Protein AF-A0A6C0LCL4-F1 (afdb_monomer_lite)

Radius of gyration: 23.25 Å; chains: 1; bounding box: 52×47×69 Å

Foldseek 3Di:
DPQPPPPPDCVLVPPDDQFQFDDFKKFFDFKWKQAQPDPDDDDDPPSNDDTDGDIDDTDRDGDPPDDVVVSVLVLLLVLVSLVVLCVVCVVQAAAQDDPPDQEGEFEAPHEYEAADPDEAERANHEYEYDEEHATHYEYPHQQYEYEDAQYHYHAVHYDLARYEDADQAEYHAHWHDDVVQEAGHEYHHAHEPDDHFREYEYACGEYAEEYETNMYMYGRYMYGYGYHHDPDHPPPLPWWWWFPWWFQFPVGTDTQVPDDFQGKGWFQFADPPVWFTGGDPDIDIFGWHDKFKAKDQDQDLQAFWKWQQQQNQHPRPLVHITTIGQQWWFQDPRGTDGLVVSDPCPRIHGDRPDNITMTMATDTPGFTWTAISNTTTTHDDDSNVSRVNRVD

Organism: NCBI:txid1070528

pLDDT: mean 72.42, std 21.62, range [21.61, 97.25]

Sequence (392 aa):
MTTISFLTNPSYNVLNTYTLLGGGAITSIGTTTISSSSVANYGFGTVSGSITGTFSGGTALSYPNATATSAMSQMQTLVYAIVNAFNVAGAGAQPFPTPSSSAVTLNPGIVYYWNATSTLSLNGVTITFNGAGQYITYIASLNGNISFTNCNFIYTGVDPSTIFWSVPNGITLNGTTGPNSTIPGIFLAYGQQGGDSPTITTTNAIINGNLYAGTFSFSGATNQGTITSTNTTLNSTVACFLKGTKILTERGYFFIEDLQIEDKVIIHGLILDNSEVVLYEKIQTSPIKWIGKFNSYRHDASDLPVCFKVGSLGEFIPENELFVSPGHRMILDGKIVAARNLVNGETIVQEDTHETIEYYHFELDCHGIIMTEGVLSETFLELGDSKLAFQK

InterPro domains:
  IPR028992 Hedgehog/Intein (Hint) domain [PF13403] (240-382)
  IPR036844 Hint domain superfamily [SSF51294] (240-378)

Structure (mmCIF, N/CA/C/O backbone):
data_AF-A0A6C0LCL4-F1
#
_entry.id   AF-A0A6C0LCL4-F1
#
loop_
_atom_site.group_PDB
_atom_site.id
_atom_site.type_symbol
_atom_site.label_atom_id
_atom_site.label_alt_id
_atom_site.label_comp_id
_atom_site.label_asym_id
_atom_site.label_entity_id
_atom_site.label_seq_id
_atom_site.pdbx_PDB_ins_code
_atom_site.Cartn_x
_atom_site.Cartn_y
_atom_site.Cartn_z
_atom_site.occupancy
_atom_site.B_iso_or_equiv
_atom_site.auth_seq_id
_atom_site.auth_comp_id
_atom_site.auth_asym_id
_atom_site.auth_atom_id
_atom_site.pdbx_PDB_model_num
ATOM 1 N N . MET A 1 1 ? 21.855 22.001 -8.490 1.00 25.91 1 MET A N 1
ATOM 2 C CA . MET A 1 1 ? 21.799 20.558 -8.798 1.00 25.91 1 MET A CA 1
ATOM 3 C C . MET A 1 1 ? 21.743 19.830 -7.473 1.00 25.91 1 MET A C 1
ATOM 5 O O . MET A 1 1 ? 22.777 19.521 -6.900 1.00 25.91 1 MET A O 1
ATOM 9 N N . THR A 1 2 ? 20.544 19.704 -6.918 1.00 22.19 2 THR A N 1
ATOM 10 C CA . THR A 1 2 ? 20.317 19.028 -5.642 1.00 22.19 2 THR A CA 1
ATOM 11 C C . THR A 1 2 ? 20.285 17.542 -5.950 1.00 22.19 2 THR A C 1
ATOM 13 O O . THR A 1 2 ? 19.408 17.082 -6.675 1.00 22.19 2 THR A O 1
ATOM 16 N N . THR A 1 3 ? 21.305 16.816 -5.508 1.00 21.61 3 THR A N 1
ATOM 17 C CA . THR A 1 3 ? 21.398 15.367 -5.656 1.00 21.61 3 THR A CA 1
ATOM 18 C C . THR A 1 3 ? 20.242 14.753 -4.883 1.00 21.61 3 THR A C 1
ATOM 20 O O . THR A 1 3 ? 20.212 14.772 -3.657 1.00 21.61 3 THR A O 1
ATOM 23 N N . ILE A 1 4 ? 19.256 14.272 -5.622 1.00 28.61 4 ILE A N 1
ATOM 24 C CA . ILE A 1 4 ? 18.128 13.537 -5.090 1.00 28.61 4 ILE A CA 1
ATOM 25 C C . ILE A 1 4 ? 18.656 12.173 -4.614 1.00 28.61 4 ILE A C 1
ATOM 27 O O . ILE A 1 4 ? 18.900 11.266 -5.407 1.00 28.61 4 ILE A O 1
ATOM 31 N N . SER A 1 5 ? 18.915 12.048 -3.315 1.00 25.41 5 SER A N 1
ATOM 32 C CA . SER A 1 5 ? 19.325 10.803 -2.663 1.00 25.41 5 SER A CA 1
ATOM 33 C C . SER A 1 5 ? 18.082 10.013 -2.238 1.00 25.41 5 SER A C 1
ATOM 35 O O . SER A 1 5 ? 17.703 10.039 -1.068 1.00 25.41 5 SER A O 1
ATOM 37 N N . PHE A 1 6 ? 17.408 9.357 -3.187 1.00 33.59 6 PHE A N 1
ATOM 38 C CA . PHE A 1 6 ? 16.278 8.465 -2.901 1.00 33.59 6 PHE A CA 1
ATOM 39 C C . PHE A 1 6 ? 16.765 7.019 -2.671 1.00 33.59 6 PHE A C 1
ATOM 41 O O . PHE A 1 6 ? 17.782 6.601 -3.214 1.00 33.59 6 PHE A O 1
ATOM 48 N N . LEU A 1 7 ? 16.073 6.280 -1.794 1.00 34.75 7 LEU A N 1
ATOM 49 C CA . LEU A 1 7 ? 16.246 4.858 -1.416 1.00 34.75 7 LEU A CA 1
ATOM 50 C C . LEU A 1 7 ? 17.686 4.384 -1.098 1.00 34.75 7 LEU A C 1
ATOM 52 O O . LEU A 1 7 ? 18.174 3.417 -1.674 1.00 34.75 7 LEU A O 1
ATOM 56 N N . THR A 1 8 ? 18.363 4.996 -0.123 1.00 32.31 8 THR A N 1
ATOM 57 C CA . THR A 1 8 ? 19.610 4.434 0.450 1.00 32.31 8 THR A CA 1
ATOM 58 C C . THR A 1 8 ? 19.367 3.278 1.422 1.00 32.31 8 THR A C 1
ATOM 60 O O . THR A 1 8 ? 20.323 2.742 1.980 1.00 32.31 8 THR A O 1
ATOM 63 N N . ASN A 1 9 ? 18.109 2.880 1.646 1.00 32.06 9 ASN A N 1
ATOM 64 C CA . ASN A 1 9 ? 17.807 1.795 2.563 1.00 32.06 9 ASN A CA 1
ATOM 65 C C . ASN A 1 9 ? 17.900 0.431 1.845 1.00 32.06 9 ASN A C 1
ATOM 67 O O . ASN A 1 9 ? 17.049 0.143 0.997 1.00 32.06 9 ASN A O 1
ATOM 71 N N . PRO A 1 10 ? 18.867 -0.444 2.191 1.00 32.81 10 PRO A N 1
ATOM 72 C CA . PRO A 1 10 ? 18.921 -1.808 1.666 1.00 32.81 10 PRO A CA 1
ATOM 73 C C . PRO A 1 10 ? 17.653 -2.631 1.964 1.00 32.81 10 PRO A C 1
ATOM 75 O O . PRO A 1 10 ? 17.447 -3.656 1.318 1.00 32.81 10 PRO A O 1
ATOM 78 N N . SER A 1 11 ? 16.757 -2.171 2.852 1.00 33.00 11 SER A N 1
ATOM 79 C CA . SER A 1 11 ? 15.421 -2.752 3.070 1.00 33.00 11 SER A CA 1
ATOM 80 C C . SER A 1 11 ? 14.527 -2.802 1.826 1.00 33.00 11 SER A C 1
ATOM 82 O O . SER A 1 11 ? 13.602 -3.603 1.800 1.00 33.00 11 SER A O 1
ATOM 84 N N . TYR A 1 12 ? 14.765 -1.980 0.797 1.00 34.56 12 TYR A N 1
ATOM 85 C CA . TYR A 1 12 ? 13.970 -2.040 -0.440 1.00 34.56 12 TYR A CA 1
ATOM 86 C C . TYR A 1 12 ? 14.491 -3.089 -1.435 1.00 34.56 12 TYR A C 1
ATOM 88 O O . TYR A 1 12 ? 13.716 -3.615 -2.230 1.00 34.56 12 TYR A O 1
ATOM 96 N N . ASN A 1 13 ? 15.778 -3.452 -1.338 1.00 32.97 13 ASN A N 1
ATOM 97 C CA . ASN A 1 13 ? 16.387 -4.543 -2.114 1.00 32.97 13 ASN A CA 1
ATOM 98 C C . ASN A 1 13 ? 16.088 -5.921 -1.515 1.00 32.97 13 ASN A C 1
ATOM 100 O O . ASN A 1 13 ? 16.358 -6.949 -2.133 1.00 32.97 13 ASN A O 1
ATOM 104 N N . VAL A 1 14 ? 15.500 -5.941 -0.321 1.00 34.09 14 VAL A N 1
ATOM 105 C CA . VAL A 1 14 ? 14.941 -7.136 0.283 1.00 34.09 14 VAL A CA 1
ATOM 106 C C . VAL A 1 14 ? 13.581 -6.775 0.863 1.00 34.09 14 VAL A C 1
ATOM 108 O O . VAL A 1 14 ? 13.428 -6.567 2.065 1.00 34.09 14 VAL A O 1
ATOM 111 N N . LEU A 1 15 ? 12.568 -6.758 -0.009 1.00 36.72 15 LEU A N 1
ATOM 112 C CA . LEU A 1 15 ? 11.200 -7.108 0.384 1.00 36.72 15 LEU A CA 1
ATOM 113 C C . LEU A 1 15 ? 11.239 -8.572 0.849 1.00 36.72 15 LEU A C 1
ATOM 115 O O . LEU A 1 15 ? 10.884 -9.505 0.132 1.00 36.72 15 LEU A O 1
ATOM 119 N N . ASN A 1 16 ? 11.842 -8.774 2.020 1.00 28.59 16 ASN A N 1
ATOM 120 C CA . ASN A 1 16 ? 11.933 -10.052 2.680 1.00 28.59 16 ASN A CA 1
ATOM 121 C C . ASN A 1 16 ? 10.516 -10.435 3.071 1.00 28.59 16 ASN A C 1
ATOM 123 O O . ASN A 1 16 ? 9.825 -9.670 3.742 1.00 28.59 16 ASN A O 1
ATOM 127 N N . THR A 1 17 ? 10.164 -11.659 2.688 1.00 31.09 17 THR A N 1
ATOM 128 C CA . THR A 1 17 ? 8.898 -12.368 2.898 1.00 31.09 17 THR A CA 1
ATOM 129 C C . THR A 1 17 ? 7.747 -11.930 1.987 1.00 31.09 17 THR A C 1
ATOM 131 O O . THR A 1 17 ? 7.707 -10.808 1.514 1.00 31.09 17 THR A O 1
ATOM 134 N N . TYR A 1 18 ? 6.826 -12.860 1.711 1.00 32.47 18 TYR A N 1
ATOM 135 C CA . TYR A 1 18 ? 5.584 -12.699 0.929 1.00 32.47 18 TYR A CA 1
ATOM 136 C C . TYR A 1 18 ? 5.681 -12.930 -0.582 1.00 32.47 18 TYR A C 1
ATOM 138 O O . TYR A 1 18 ? 5.140 -12.188 -1.396 1.00 32.47 18 TYR A O 1
ATOM 146 N N . THR A 1 19 ? 6.318 -14.035 -0.959 1.00 30.42 19 THR A N 1
ATOM 147 C CA . THR A 1 19 ? 6.210 -14.591 -2.306 1.00 30.42 19 THR A CA 1
ATOM 148 C C . THR A 1 19 ? 4.997 -15.507 -2.401 1.00 30.42 19 THR A C 1
ATOM 150 O O . THR A 1 19 ? 4.945 -16.527 -1.725 1.00 30.42 19 THR A O 1
ATOM 153 N N . LEU A 1 20 ? 4.040 -15.180 -3.272 1.00 34.12 20 LEU A N 1
ATOM 154 C CA . LEU A 1 20 ? 2.992 -16.127 -3.670 1.00 34.12 20 LEU A CA 1
ATOM 155 C C . LEU A 1 20 ? 3.580 -17.296 -4.470 1.00 34.12 20 LEU A C 1
ATOM 157 O O . LEU A 1 20 ? 3.074 -18.412 -4.398 1.00 34.12 20 LEU A O 1
ATOM 161 N N . LEU A 1 21 ? 4.689 -17.044 -5.169 1.00 38.28 21 LEU A N 1
ATOM 162 C CA . LEU A 1 21 ? 5.508 -18.016 -5.884 1.00 38.28 21 LEU A CA 1
ATOM 163 C C . LEU A 1 21 ? 6.975 -17.554 -5.810 1.00 38.28 21 LEU A C 1
ATOM 165 O O . LEU A 1 21 ? 7.352 -16.628 -6.521 1.00 38.28 21 LEU A O 1
ATOM 169 N N . GLY A 1 22 ? 7.792 -18.130 -4.923 1.00 26.14 22 GLY A N 1
ATOM 170 C CA . GLY A 1 22 ? 9.159 -17.665 -4.657 1.00 26.14 22 GLY A CA 1
ATOM 171 C C . GLY A 1 22 ? 10.170 -18.770 -4.483 1.00 26.14 22 GLY A C 1
ATOM 172 O O . GLY A 1 22 ? 9.979 -19.617 -3.617 1.00 26.14 22 GLY A O 1
ATOM 173 N N . GLY A 1 23 ? 11.246 -18.731 -5.277 1.00 32.09 23 GLY A N 1
ATOM 174 C CA . GLY A 1 23 ? 12.387 -19.655 -5.181 1.00 32.09 23 GLY A CA 1
ATOM 175 C C . GLY A 1 23 ? 12.853 -20.286 -6.502 1.00 32.09 23 GLY A C 1
ATOM 176 O O . GLY A 1 23 ? 13.779 -21.091 -6.490 1.00 32.09 23 GLY A O 1
ATOM 177 N N . GLY A 1 24 ? 12.253 -19.932 -7.644 1.00 41.00 24 GLY A N 1
ATOM 178 C CA . GLY A 1 24 ? 12.643 -20.407 -8.977 1.00 41.00 24 GLY A CA 1
ATOM 179 C C . GLY A 1 24 ? 11.858 -19.693 -10.084 1.00 41.00 24 GLY A C 1
ATOM 180 O O . GLY A 1 24 ? 10.826 -19.092 -9.799 1.00 41.00 24 GLY A O 1
ATOM 181 N N . ALA A 1 25 ? 12.339 -19.742 -11.332 1.00 36.88 25 ALA A N 1
ATOM 182 C CA . ALA A 1 25 ? 11.670 -19.103 -12.470 1.00 36.88 25 ALA A CA 1
ATOM 183 C C . ALA A 1 25 ? 10.265 -19.689 -12.700 1.00 36.88 25 ALA A C 1
ATOM 185 O O . ALA A 1 25 ? 10.097 -20.911 -12.738 1.00 36.88 25 ALA A O 1
ATOM 186 N N . ILE A 1 26 ? 9.270 -18.821 -12.891 1.00 44.81 26 ILE A N 1
ATOM 187 C CA . ILE A 1 26 ? 7.896 -19.211 -13.228 1.00 44.81 26 ILE A CA 1
ATOM 188 C C . ILE A 1 26 ? 7.797 -19.285 -14.747 1.00 44.81 26 ILE A C 1
ATOM 190 O O . ILE A 1 26 ? 7.987 -18.273 -15.423 1.00 44.81 26 ILE A O 1
ATOM 194 N N . THR A 1 27 ? 7.487 -20.466 -15.286 1.00 47.78 27 THR A N 1
ATOM 195 C CA . THR A 1 27 ? 7.271 -20.673 -16.727 1.00 47.78 27 THR A CA 1
ATOM 196 C C . THR A 1 27 ? 5.823 -21.080 -16.977 1.00 47.78 27 THR A C 1
ATOM 198 O O . THR A 1 27 ? 5.375 -22.117 -16.486 1.00 47.78 27 THR A O 1
ATOM 201 N N . SER A 1 28 ? 5.082 -20.280 -17.748 1.00 41.16 28 SER A N 1
ATOM 202 C CA . SER A 1 28 ? 3.712 -20.614 -18.163 1.00 41.16 28 SER A CA 1
ATOM 203 C C . SER A 1 28 ? 3.714 -21.316 -19.518 1.00 41.16 28 SER A C 1
ATOM 205 O O . SER A 1 28 ? 4.133 -20.727 -20.518 1.00 41.16 28 SER A O 1
ATOM 207 N N . ILE A 1 29 ? 3.191 -22.545 -19.576 1.00 47.62 29 ILE A N 1
ATOM 208 C CA . ILE A 1 29 ? 2.949 -23.260 -20.837 1.00 47.62 29 ILE A CA 1
ATOM 209 C C . ILE A 1 29 ? 1.467 -23.077 -21.186 1.00 47.62 29 ILE A C 1
ATOM 211 O O . ILE A 1 29 ? 0.596 -23.746 -20.630 1.00 47.62 29 ILE A O 1
ATOM 215 N N . GLY A 1 30 ? 1.182 -22.131 -22.086 1.00 44.06 30 GLY A N 1
ATOM 216 C CA . GLY A 1 30 ? -0.180 -21.690 -22.411 1.00 44.06 30 GLY A CA 1
ATOM 217 C C . GLY A 1 30 ? -0.611 -20.448 -21.625 1.00 44.06 30 GLY A C 1
ATOM 218 O O . GLY A 1 30 ? 0.241 -19.690 -21.146 1.00 44.06 30 GLY A O 1
ATOM 219 N N . THR A 1 31 ? -1.927 -20.226 -21.537 1.00 47.19 31 THR A N 1
ATOM 220 C CA . THR A 1 31 ? -2.519 -19.108 -20.790 1.00 47.19 31 THR A CA 1
ATOM 221 C C . THR A 1 31 ? -2.715 -19.484 -19.334 1.00 47.19 31 THR A C 1
ATOM 223 O O . THR A 1 31 ? -3.282 -20.529 -19.016 1.00 47.19 31 THR A O 1
ATOM 226 N N . THR A 1 32 ? -2.265 -18.587 -18.474 1.00 45.69 32 THR A N 1
ATOM 227 C CA . THR A 1 32 ? -2.288 -18.740 -17.037 1.00 45.69 32 THR A CA 1
ATOM 228 C C . THR A 1 32 ? -2.817 -17.465 -16.402 1.00 45.69 32 THR A C 1
ATOM 230 O O . THR A 1 32 ? -2.253 -16.388 -16.606 1.00 45.69 32 THR A O 1
ATOM 233 N N . THR A 1 33 ? -3.878 -17.579 -15.612 1.00 48.53 33 THR A N 1
ATOM 234 C CA . THR A 1 33 ? -4.462 -16.456 -14.879 1.00 48.53 33 THR A CA 1
ATOM 235 C C . THR A 1 33 ? -4.258 -16.658 -13.389 1.00 48.53 33 THR A C 1
ATOM 237 O O . THR A 1 33 ? -4.549 -17.723 -12.843 1.00 48.53 33 THR A O 1
ATOM 240 N N . ILE A 1 34 ? -3.752 -15.613 -12.738 1.00 51.75 34 ILE A N 1
ATOM 241 C CA . ILE A 1 34 ? -3.651 -15.526 -11.284 1.00 51.75 34 ILE A CA 1
ATOM 242 C C . ILE A 1 34 ? -4.518 -14.347 -10.865 1.00 51.75 34 ILE A C 1
ATOM 244 O O . ILE A 1 34 ? -4.237 -13.204 -11.225 1.00 51.75 34 ILE A O 1
ATOM 248 N N . SER A 1 35 ? -5.575 -14.631 -10.115 1.00 47.97 35 SER A N 1
ATOM 249 C CA . SER A 1 35 ? -6.491 -13.618 -9.590 1.00 47.97 35 SER A CA 1
ATOM 250 C C . SER A 1 35 ? -6.710 -13.842 -8.101 1.00 47.97 35 SER A C 1
ATOM 252 O O . SER A 1 35 ? -6.982 -14.974 -7.696 1.00 47.97 35 SER A O 1
ATOM 254 N N . SER A 1 36 ? -6.669 -12.785 -7.294 1.00 48.19 36 SER A N 1
ATOM 255 C CA . SER A 1 36 ? -7.188 -12.803 -5.924 1.00 48.19 36 SER A CA 1
ATOM 256 C C . SER A 1 36 ? -8.687 -12.492 -5.941 1.00 48.19 36 SER A C 1
ATOM 258 O O . SER A 1 36 ? -9.085 -11.333 -6.042 1.00 48.19 36 SER A O 1
ATOM 260 N N . SER A 1 37 ? -9.552 -13.511 -5.865 1.00 39.62 37 SER A N 1
ATOM 261 C CA . SER A 1 37 ? -11.006 -13.302 -5.881 1.00 39.62 37 SER A CA 1
ATOM 262 C C . SER A 1 37 ? -11.536 -12.913 -4.498 1.00 39.62 37 SER A C 1
ATOM 264 O O . SER A 1 37 ? -12.127 -13.725 -3.794 1.00 39.62 37 SER A O 1
ATOM 266 N N . SER A 1 38 ? -11.355 -11.649 -4.118 1.00 36.12 38 SER A N 1
ATOM 267 C CA . SER A 1 38 ? -12.202 -10.996 -3.114 1.00 36.12 38 SER A CA 1
ATOM 268 C C . SER A 1 38 ? -12.202 -9.474 -3.293 1.00 36.12 38 SER A C 1
ATOM 270 O O . SER A 1 38 ? -11.253 -8.779 -2.951 1.00 36.12 38 SER A O 1
ATOM 272 N N . VAL A 1 39 ? -13.317 -8.942 -3.796 1.00 34.78 39 VAL A N 1
ATOM 273 C CA . VAL A 1 39 ? -13.631 -7.496 -3.780 1.00 34.78 39 VAL A CA 1
ATOM 274 C C . VAL A 1 39 ? -14.191 -7.074 -2.406 1.00 34.78 39 VAL A C 1
ATOM 276 O O . VAL A 1 39 ? -14.454 -5.905 -2.153 1.00 34.78 39 VAL A O 1
ATOM 279 N N . ALA A 1 40 ? -14.379 -8.031 -1.492 1.00 26.31 40 ALA A N 1
ATOM 280 C CA . ALA A 1 40 ? -14.940 -7.816 -0.169 1.00 26.31 40 ALA A CA 1
ATOM 281 C C . ALA A 1 40 ? -13.845 -7.929 0.896 1.00 26.31 40 ALA A C 1
ATOM 283 O O . ALA A 1 40 ? -13.292 -9.009 1.071 1.00 26.31 40 ALA A O 1
ATOM 284 N N . ASN A 1 41 ? -13.610 -6.817 1.597 1.00 27.73 41 ASN A N 1
ATOM 285 C CA . ASN A 1 41 ? -12.913 -6.680 2.878 1.00 27.73 41 ASN A CA 1
ATOM 286 C C . ASN A 1 41 ? -11.512 -7.306 3.019 1.00 27.73 41 ASN A C 1
ATOM 288 O O . ASN A 1 41 ? -11.295 -8.498 2.839 1.00 27.73 41 ASN A O 1
ATOM 292 N N . TYR A 1 42 ? -10.574 -6.457 3.451 1.00 35.22 42 TYR A N 1
ATOM 293 C CA . TYR A 1 42 ? -9.244 -6.779 3.976 1.00 35.22 42 TYR A CA 1
ATOM 294 C C . TYR A 1 42 ? -9.134 -8.202 4.540 1.00 35.22 42 TYR A C 1
ATOM 296 O O . TYR A 1 42 ? -9.547 -8.475 5.665 1.00 35.22 42 TYR A O 1
ATOM 304 N N . GLY A 1 43 ? -8.544 -9.101 3.762 1.00 22.34 43 GLY A N 1
ATOM 305 C CA . GLY A 1 43 ? -8.404 -10.487 4.161 1.00 22.34 43 GLY A CA 1
ATOM 306 C C . GLY A 1 43 ? -7.604 -11.283 3.146 1.00 22.34 43 GLY A C 1
ATOM 307 O O . GLY A 1 43 ? -8.024 -11.453 2.008 1.00 22.34 43 GLY A O 1
ATOM 308 N N . PHE A 1 44 ? -6.502 -11.837 3.648 1.00 27.25 44 PHE A N 1
ATOM 309 C CA . PHE A 1 44 ? -5.795 -13.016 3.154 1.00 27.25 44 PHE A CA 1
ATOM 310 C C . PHE A 1 44 ? -4.699 -12.815 2.097 1.00 27.25 44 PHE A C 1
ATOM 312 O O . PHE A 1 44 ? -4.922 -12.814 0.895 1.00 27.25 44 PHE A O 1
ATOM 319 N N . GLY A 1 45 ? -3.456 -12.867 2.590 1.00 28.31 45 GLY A N 1
ATOM 320 C CA . GLY A 1 45 ? -2.320 -13.471 1.890 1.00 28.31 45 GLY A CA 1
ATOM 321 C C . GLY A 1 45 ? -2.407 -15.005 1.883 1.00 28.31 45 GLY A C 1
ATOM 322 O O . GLY A 1 45 ? -1.478 -15.690 2.293 1.00 28.31 45 GLY A O 1
ATOM 323 N N . THR A 1 46 ? -3.543 -15.538 1.441 1.00 28.22 46 THR A N 1
ATOM 324 C CA . THR A 1 46 ? -3.629 -16.846 0.780 1.00 28.22 46 THR A CA 1
ATOM 325 C C . THR A 1 46 ? -4.159 -16.565 -0.619 1.00 28.22 46 THR A C 1
ATOM 327 O O . THR A 1 46 ? -4.848 -15.566 -0.816 1.00 28.22 46 THR A O 1
ATOM 330 N N . VAL A 1 47 ? -3.835 -17.395 -1.613 1.00 31.23 47 VAL A N 1
ATOM 331 C CA . VAL A 1 47 ? -4.550 -17.349 -2.894 1.00 31.23 47 VAL A CA 1
ATOM 332 C C . VAL A 1 47 ? -6.028 -17.632 -2.585 1.00 31.23 47 VAL A C 1
ATOM 334 O O . VAL A 1 47 ? -6.435 -18.784 -2.508 1.00 31.23 47 VAL A O 1
ATOM 337 N N . SER A 1 48 ? -6.835 -16.598 -2.355 1.00 33.28 48 SER A N 1
ATOM 338 C CA . SER A 1 48 ? -8.285 -16.726 -2.189 1.00 33.28 48 SER A CA 1
ATOM 339 C C . SER A 1 48 ? -9.006 -16.777 -3.536 1.00 33.28 48 SER A C 1
ATOM 341 O O . SER A 1 48 ? -10.232 -16.794 -3.561 1.00 33.28 48 SER A O 1
ATOM 343 N N . GLY A 1 49 ? -8.265 -16.812 -4.654 1.00 38.88 49 GLY A N 1
ATOM 344 C CA . GLY A 1 49 ? -8.831 -16.950 -5.990 1.00 38.88 49 GLY A CA 1
ATOM 345 C C . GLY A 1 49 ? -8.272 -18.072 -6.839 1.00 38.88 49 GLY A C 1
ATOM 346 O O . GLY A 1 49 ? -7.495 -18.919 -6.409 1.00 38.88 49 GLY A O 1
ATOM 347 N N . SER A 1 50 ? -8.773 -18.140 -8.064 1.00 40.84 50 SER A N 1
ATOM 348 C CA . SER A 1 50 ? -8.442 -19.222 -8.973 1.00 40.84 50 SER A CA 1
ATOM 349 C C . SER A 1 50 ? -7.082 -18.981 -9.610 1.00 40.84 50 SER A C 1
ATOM 351 O O . SER A 1 50 ? -6.860 -17.956 -10.256 1.00 40.84 50 SER A O 1
ATOM 353 N N . ILE A 1 51 ? -6.200 -19.962 -9.478 1.00 49.81 51 ILE A N 1
ATOM 354 C CA . ILE A 1 51 ? -5.108 -20.153 -10.417 1.00 49.81 51 ILE A CA 1
ATOM 355 C C . ILE A 1 51 ? -5.642 -21.068 -11.522 1.00 49.81 51 ILE A C 1
ATOM 357 O O . ILE A 1 51 ? -5.959 -22.229 -11.264 1.00 49.81 51 ILE A O 1
ATOM 361 N N . THR A 1 52 ? -5.773 -20.558 -12.743 1.00 47.75 52 THR A N 1
ATOM 362 C CA . THR A 1 52 ? -6.173 -21.359 -13.908 1.00 47.75 52 THR A CA 1
ATOM 363 C C . THR A 1 52 ? -5.010 -21.413 -14.892 1.00 47.75 52 THR A C 1
ATOM 365 O O . THR A 1 52 ? -4.476 -20.373 -15.262 1.00 47.75 52 THR A O 1
ATOM 368 N N . GLY A 1 53 ? -4.578 -22.614 -15.291 1.00 50.78 53 GLY A N 1
ATOM 369 C CA . GLY A 1 53 ? -3.490 -22.802 -16.261 1.00 50.78 53 GLY A CA 1
ATOM 370 C C . GLY A 1 53 ? -2.438 -23.832 -15.841 1.00 50.78 53 GLY A C 1
ATOM 371 O O . GLY A 1 53 ? -2.529 -24.442 -14.776 1.00 50.78 53 GLY A O 1
ATOM 372 N N . THR A 1 54 ? -1.438 -24.031 -16.704 1.00 47.81 54 THR A N 1
ATOM 373 C CA . THR A 1 54 ? -0.331 -24.977 -16.490 1.00 47.81 54 THR A CA 1
ATOM 374 C C . THR A 1 54 ? 0.944 -24.211 -16.148 1.00 47.81 54 THR A C 1
ATOM 376 O O . THR A 1 54 ? 1.491 -23.490 -16.985 1.00 47.81 54 THR A O 1
ATOM 379 N N . PHE A 1 55 ? 1.439 -24.398 -14.925 1.00 53.06 55 PHE A N 1
ATOM 380 C CA . PHE A 1 55 ? 2.685 -23.804 -14.442 1.00 53.06 55 PHE A CA 1
ATOM 381 C C . PHE A 1 55 ? 3.798 -24.843 -14.437 1.00 53.06 55 PHE A C 1
ATOM 383 O O . PHE A 1 55 ? 3.585 -25.992 -14.055 1.00 53.06 55 PHE A O 1
ATOM 390 N N . SER A 1 56 ? 5.001 -24.419 -14.806 1.00 44.19 56 SER A N 1
ATOM 391 C CA . SER A 1 56 ? 6.224 -25.198 -14.655 1.00 44.19 56 SER A CA 1
ATOM 392 C C . SER A 1 56 ? 7.291 -24.327 -13.989 1.00 44.19 56 SER A C 1
ATOM 394 O O . SER A 1 56 ? 7.753 -23.351 -14.579 1.00 44.19 56 SER A O 1
ATOM 396 N N . GLY A 1 57 ? 7.696 -24.686 -12.768 1.00 44.41 57 GLY A N 1
ATOM 397 C CA . GLY A 1 57 ? 8.695 -23.949 -11.981 1.00 44.41 57 GLY A CA 1
ATOM 398 C C . GLY A 1 57 ? 8.107 -22.908 -11.014 1.00 44.41 57 GLY A C 1
ATOM 399 O O . GLY A 1 57 ? 6.974 -22.458 -11.177 1.00 44.41 57 GLY A O 1
ATOM 400 N N . GLY A 1 58 ? 8.892 -22.561 -9.986 1.00 43.12 58 GLY A N 1
ATOM 401 C CA . GLY A 1 58 ? 8.489 -21.708 -8.859 1.00 43.12 58 GLY A CA 1
ATOM 402 C C . GLY A 1 58 ? 7.852 -22.490 -7.700 1.00 43.12 58 GLY A C 1
ATOM 403 O O . GLY A 1 58 ? 7.223 -23.527 -7.897 1.00 43.12 58 GLY A O 1
ATOM 404 N N . THR A 1 59 ? 8.031 -22.013 -6.468 1.00 38.56 59 THR A N 1
ATOM 405 C CA . THR A 1 59 ? 7.463 -22.616 -5.249 1.00 38.56 59 THR A CA 1
ATOM 406 C C . THR A 1 59 ? 6.340 -21.746 -4.718 1.00 38.56 59 THR A C 1
ATOM 408 O O . THR A 1 59 ? 6.590 -20.613 -4.319 1.00 38.56 59 THR A O 1
ATOM 411 N N . ALA A 1 60 ? 5.109 -22.264 -4.699 1.00 39.88 60 ALA A N 1
ATOM 412 C CA . ALA A 1 60 ? 3.987 -21.579 -4.066 1.00 39.88 60 ALA A CA 1
ATOM 413 C C . ALA A 1 60 ? 4.172 -21.595 -2.549 1.00 39.88 60 ALA A C 1
ATOM 415 O O . ALA A 1 60 ? 4.180 -22.667 -1.941 1.00 39.88 60 ALA A O 1
ATOM 416 N N . LEU A 1 61 ? 4.352 -20.425 -1.939 1.00 37.62 61 LEU A N 1
ATOM 417 C CA . LEU A 1 61 ? 4.549 -20.301 -0.499 1.00 37.62 61 LEU A CA 1
ATOM 418 C C . LEU A 1 61 ? 3.328 -19.609 0.107 1.00 37.62 61 LEU A C 1
ATOM 420 O O . LEU A 1 61 ? 3.071 -18.431 -0.114 1.00 37.62 61 LEU A O 1
ATOM 424 N N . SER A 1 62 ? 2.556 -20.374 0.875 1.00 37.38 62 SER A N 1
ATOM 425 C CA . SER A 1 62 ? 1.467 -19.866 1.706 1.00 37.38 62 SER A CA 1
ATOM 426 C C . SER A 1 62 ? 1.986 -19.786 3.137 1.00 37.38 62 SER A C 1
ATOM 428 O O . SER A 1 62 ? 2.214 -20.825 3.754 1.00 37.38 62 SER A O 1
ATOM 430 N N . TYR A 1 63 ? 2.210 -18.582 3.663 1.00 33.94 63 TYR A N 1
ATOM 431 C CA . TYR A 1 63 ? 2.721 -18.398 5.025 1.00 33.94 63 TYR A CA 1
ATOM 432 C C . TYR A 1 63 ? 1.559 -18.238 6.014 1.00 33.94 63 TYR A C 1
ATOM 434 O O . TYR A 1 63 ? 0.866 -17.225 5.956 1.00 33.94 63 TYR A O 1
ATOM 442 N N . PRO A 1 64 ? 1.346 -19.173 6.960 1.00 31.86 64 PRO A N 1
ATOM 443 C CA . PRO A 1 64 ? 0.199 -19.109 7.865 1.00 31.86 64 PRO A CA 1
ATOM 444 C C . PRO A 1 64 ? 0.265 -17.998 8.925 1.00 31.86 64 PRO A C 1
ATOM 446 O O . PRO A 1 64 ? -0.744 -17.759 9.568 1.00 31.86 64 PRO A O 1
ATOM 449 N N . ASN A 1 65 ? 1.411 -17.334 9.140 1.00 32.25 65 ASN A N 1
ATOM 450 C CA . ASN A 1 65 ? 1.636 -16.492 10.332 1.00 32.25 65 ASN A CA 1
ATOM 451 C C . ASN A 1 65 ? 2.529 -15.253 10.115 1.00 32.25 65 ASN A C 1
ATOM 453 O O . ASN A 1 65 ? 2.978 -14.645 11.081 1.00 32.25 65 ASN A O 1
ATOM 457 N N . ALA A 1 66 ? 2.804 -14.861 8.873 1.00 32.00 66 ALA A N 1
ATOM 458 C CA . ALA A 1 66 ? 3.496 -13.609 8.583 1.00 32.00 66 ALA A CA 1
ATOM 459 C C . ALA A 1 66 ? 2.424 -12.620 8.093 1.00 32.00 66 ALA A C 1
ATOM 461 O O . ALA A 1 66 ? 1.747 -12.878 7.097 1.00 32.00 66 ALA A O 1
ATOM 462 N N . THR A 1 67 ? 2.132 -11.575 8.870 1.00 38.81 67 THR A N 1
ATOM 463 C CA . THR A 1 67 ? 0.922 -10.767 8.669 1.00 38.81 67 THR A CA 1
ATOM 464 C C . THR A 1 67 ? 0.988 -10.041 7.322 1.00 38.81 67 THR A C 1
ATOM 466 O O . THR A 1 67 ? 1.838 -9.180 7.099 1.00 38.81 67 THR A O 1
ATOM 469 N N . ALA A 1 68 ? 0.060 -10.370 6.414 1.00 36.88 68 ALA A N 1
ATOM 470 C CA . ALA A 1 68 ? -0.106 -9.750 5.091 1.00 36.88 68 ALA A CA 1
ATOM 471 C C . ALA A 1 68 ? -0.176 -8.205 5.136 1.00 36.88 68 ALA A C 1
ATOM 473 O O . ALA A 1 68 ? 0.119 -7.528 4.152 1.00 36.88 68 ALA A O 1
ATOM 474 N N . THR A 1 69 ? -0.510 -7.651 6.304 1.00 38.62 69 THR A N 1
ATOM 475 C CA . THR A 1 69 ? -0.424 -6.233 6.664 1.00 38.62 69 THR A CA 1
ATOM 476 C C . THR A 1 69 ? 0.947 -5.621 6.367 1.00 38.62 69 THR A C 1
ATOM 478 O O . THR A 1 69 ? 1.009 -4.500 5.878 1.00 38.62 69 THR A O 1
ATOM 481 N N . SER A 1 70 ? 2.045 -6.341 6.608 1.00 39.59 70 SER A N 1
ATOM 482 C CA . SER A 1 70 ? 3.405 -5.825 6.395 1.00 39.59 70 SER A CA 1
ATOM 483 C C . SER A 1 70 ? 3.789 -5.738 4.911 1.00 39.59 70 SER A C 1
ATOM 485 O O . SER A 1 70 ? 4.351 -4.729 4.503 1.00 39.59 70 SER A O 1
ATOM 487 N N . ALA A 1 71 ? 3.406 -6.713 4.078 1.00 40.62 71 ALA A N 1
ATOM 488 C CA . ALA A 1 71 ? 3.658 -6.706 2.631 1.00 40.62 71 ALA A CA 1
ATOM 489 C C . ALA A 1 71 ? 2.879 -5.599 1.907 1.00 40.62 71 ALA A C 1
ATOM 491 O O . ALA A 1 71 ? 3.431 -4.845 1.106 1.00 40.62 71 ALA A O 1
ATOM 492 N N . MET A 1 72 ? 1.585 -5.482 2.224 1.00 48.06 72 MET A N 1
ATOM 493 C CA . MET A 1 72 ? 0.733 -4.423 1.685 1.00 48.06 72 MET A CA 1
ATOM 494 C C . MET A 1 72 ? 1.196 -3.055 2.176 1.00 48.06 72 MET A C 1
ATOM 496 O O . MET A 1 72 ? 1.272 -2.134 1.374 1.00 48.06 72 MET A O 1
ATOM 500 N N . SER A 1 73 ? 1.587 -2.934 3.450 1.00 48.28 73 SER A N 1
ATOM 501 C CA . SER A 1 73 ? 2.170 -1.703 3.989 1.00 48.28 73 SER A CA 1
ATOM 502 C C . SER A 1 73 ? 3.486 -1.344 3.301 1.00 48.28 73 SER A C 1
ATOM 504 O O . SER A 1 73 ? 3.676 -0.181 2.978 1.00 48.28 73 SER A O 1
ATOM 506 N N . GLN A 1 74 ? 4.370 -2.302 3.016 1.00 49.16 74 GLN A N 1
ATOM 507 C CA . GLN A 1 74 ? 5.627 -2.053 2.303 1.00 49.16 74 GLN A CA 1
ATOM 508 C C . GLN A 1 74 ? 5.402 -1.645 0.842 1.00 49.16 74 GLN A C 1
ATOM 510 O O . GLN A 1 74 ? 6.049 -0.718 0.359 1.00 49.16 74 GLN A O 1
ATOM 515 N N . MET A 1 75 ? 4.466 -2.290 0.139 1.00 55.19 75 MET A N 1
ATOM 516 C CA . MET A 1 75 ? 4.110 -1.910 -1.230 1.00 55.19 75 MET A CA 1
ATOM 517 C C . MET A 1 75 ? 3.425 -0.542 -1.274 1.00 55.19 75 MET A C 1
ATOM 519 O O . MET A 1 75 ? 3.739 0.277 -2.132 1.00 55.19 75 MET A O 1
ATOM 523 N N . GLN A 1 76 ? 2.528 -0.272 -0.326 1.00 56.00 76 GLN A N 1
ATOM 524 C CA . GLN A 1 76 ? 1.904 1.030 -0.132 1.00 56.00 76 GLN A CA 1
ATOM 525 C C . GLN A 1 76 ? 2.974 2.099 0.121 1.00 56.00 76 GLN A C 1
ATOM 527 O O . GLN A 1 76 ? 2.973 3.121 -0.558 1.00 56.00 76 GLN A O 1
ATOM 532 N N . THR A 1 77 ? 3.946 1.834 0.998 1.00 54.41 77 THR A N 1
ATOM 533 C CA . THR A 1 77 ? 5.110 2.705 1.218 1.00 54.41 77 THR A CA 1
ATOM 534 C C . THR A 1 77 ? 5.906 2.928 -0.067 1.00 54.41 77 THR A C 1
ATOM 536 O O . THR A 1 77 ? 6.303 4.056 -0.333 1.00 54.41 77 THR A O 1
ATOM 539 N N . LEU A 1 78 ? 6.111 1.900 -0.898 1.00 60.69 78 LEU A N 1
ATOM 540 C CA . LEU A 1 78 ? 6.838 2.031 -2.164 1.00 60.69 78 LEU A CA 1
ATOM 541 C C . LEU A 1 78 ? 6.072 2.866 -3.202 1.00 60.69 78 LEU A C 1
ATOM 543 O O . LEU A 1 78 ? 6.652 3.756 -3.822 1.00 60.69 78 LEU A O 1
ATOM 547 N N . VAL A 1 79 ? 4.773 2.610 -3.388 1.00 65.31 79 VAL A N 1
ATOM 548 C CA . VAL A 1 79 ? 3.928 3.393 -4.303 1.00 65.31 79 VAL A CA 1
ATOM 549 C C . VAL A 1 79 ? 3.852 4.844 -3.834 1.00 65.31 79 VAL A C 1
ATOM 551 O O . VAL A 1 79 ? 4.042 5.750 -4.644 1.00 65.31 79 VAL A O 1
ATOM 554 N N . TYR A 1 80 ? 3.667 5.078 -2.531 1.00 59.47 80 TYR A N 1
ATOM 555 C CA . TYR A 1 80 ? 3.704 6.426 -1.970 1.00 59.47 80 TYR A CA 1
ATOM 556 C C . TYR A 1 80 ? 5.059 7.094 -2.150 1.00 59.47 80 TYR A C 1
ATOM 558 O O . TYR A 1 80 ? 5.088 8.236 -2.589 1.00 59.47 80 TYR A O 1
ATOM 566 N N . ALA A 1 81 ? 6.168 6.395 -1.908 1.00 55.50 81 ALA A N 1
ATOM 567 C CA . ALA A 1 81 ? 7.501 6.946 -2.129 1.00 55.50 81 ALA A CA 1
ATOM 568 C C . ALA A 1 81 ? 7.706 7.373 -3.592 1.00 55.50 81 ALA A C 1
ATOM 570 O O . ALA A 1 81 ? 8.312 8.411 -3.841 1.00 55.50 81 ALA A O 1
ATOM 571 N N . ILE A 1 82 ? 7.164 6.629 -4.563 1.00 63.53 82 ILE A N 1
ATOM 572 C CA . ILE A 1 82 ? 7.217 6.993 -5.988 1.00 63.53 82 ILE A CA 1
ATOM 573 C C . ILE A 1 82 ? 6.337 8.211 -6.298 1.00 63.53 82 ILE A C 1
ATOM 575 O O . ILE A 1 82 ? 6.782 9.128 -6.990 1.00 63.53 82 ILE A O 1
ATOM 579 N N . VAL A 1 83 ? 5.105 8.247 -5.784 1.00 64.38 83 VAL A N 1
ATOM 580 C CA . VAL A 1 83 ? 4.193 9.392 -5.960 1.00 64.38 83 VAL A CA 1
ATOM 581 C C . VAL A 1 83 ? 4.775 10.648 -5.307 1.00 64.38 83 VAL A C 1
ATOM 583 O O . VAL A 1 83 ? 4.754 11.725 -5.899 1.00 64.38 83 VAL A O 1
ATOM 586 N N . ASN A 1 84 ? 5.350 10.516 -4.115 1.00 56.38 84 ASN A N 1
ATOM 587 C CA . ASN A 1 84 ? 6.011 11.609 -3.423 1.00 56.38 84 ASN A CA 1
ATOM 588 C C . ASN A 1 84 ? 7.278 12.049 -4.160 1.00 56.38 84 ASN A C 1
ATOM 590 O O . ASN A 1 84 ? 7.481 13.242 -4.353 1.00 56.38 84 ASN A O 1
ATOM 594 N N . ALA A 1 85 ? 8.082 11.114 -4.676 1.00 57.22 85 ALA A N 1
ATOM 595 C CA . ALA A 1 85 ? 9.220 11.448 -5.527 1.00 57.22 85 ALA A CA 1
ATOM 596 C C . ALA A 1 85 ? 8.786 12.274 -6.746 1.00 57.22 85 ALA A C 1
ATOM 598 O O . ALA A 1 85 ? 9.463 13.239 -7.089 1.00 57.22 85 ALA A O 1
ATOM 599 N N . PHE A 1 86 ? 7.644 11.958 -7.366 1.00 63.53 86 PHE A N 1
ATOM 600 C CA . PHE A 1 86 ? 7.070 12.776 -8.436 1.00 63.53 86 PHE A CA 1
ATOM 601 C C . PHE A 1 86 ? 6.653 14.176 -7.952 1.00 63.53 86 PHE A C 1
ATOM 603 O O . PHE A 1 86 ? 7.039 15.173 -8.564 1.00 63.53 86 PHE A O 1
ATOM 610 N N . ASN A 1 87 ? 5.921 14.264 -6.840 1.00 60.31 87 ASN A N 1
ATOM 611 C CA . ASN A 1 87 ? 5.447 15.538 -6.292 1.00 60.31 87 ASN A CA 1
ATOM 612 C C . ASN A 1 87 ? 6.605 16.455 -5.849 1.00 60.31 87 ASN A C 1
ATOM 614 O O . ASN A 1 87 ? 6.607 17.644 -6.168 1.00 60.31 87 ASN A O 1
ATOM 618 N N . VAL A 1 88 ? 7.612 15.902 -5.164 1.00 49.66 88 VAL A N 1
ATOM 619 C CA . VAL A 1 88 ? 8.812 16.612 -4.681 1.00 49.66 88 VAL A CA 1
ATOM 620 C C . VAL A 1 88 ? 9.746 16.981 -5.824 1.00 49.66 88 VAL A C 1
ATOM 622 O O . VAL A 1 88 ? 10.362 18.047 -5.788 1.00 49.66 88 VAL A O 1
ATOM 625 N N . ALA A 1 89 ? 9.853 16.134 -6.853 1.00 56.28 89 ALA A N 1
ATOM 626 C CA . ALA A 1 89 ? 10.661 16.454 -8.022 1.00 56.28 89 ALA A CA 1
ATOM 627 C C . ALA A 1 89 ? 10.196 17.762 -8.678 1.00 56.28 89 ALA A C 1
ATOM 629 O O . ALA A 1 89 ? 11.045 18.501 -9.176 1.00 56.28 89 ALA A O 1
ATOM 630 N N . GLY A 1 90 ? 8.897 18.091 -8.642 1.00 58.09 90 GLY A N 1
ATOM 631 C CA . GLY A 1 90 ? 8.372 19.374 -9.114 1.00 58.09 90 GLY A CA 1
ATOM 632 C C . GLY A 1 90 ? 8.849 19.697 -10.535 1.00 58.09 90 GLY A C 1
ATOM 633 O O . GLY A 1 90 ? 8.636 18.916 -11.459 1.00 58.09 90 GLY A O 1
ATOM 634 N N . ALA A 1 91 ? 9.565 20.815 -10.712 1.00 49.84 91 ALA A N 1
ATOM 635 C CA . ALA A 1 91 ? 10.164 21.210 -11.999 1.00 49.84 91 ALA A CA 1
ATOM 636 C C . ALA A 1 91 ? 11.307 20.289 -12.494 1.00 49.84 91 ALA A C 1
ATOM 638 O O . ALA A 1 91 ? 11.721 20.382 -13.648 1.00 49.84 91 ALA A O 1
ATOM 639 N N . GLY A 1 92 ? 11.844 19.425 -11.629 1.00 61.38 92 GLY A N 1
ATOM 640 C CA . GLY A 1 92 ? 12.847 18.410 -11.952 1.00 61.38 92 GLY A CA 1
ATOM 641 C C . GLY A 1 92 ? 12.266 17.130 -12.561 1.00 61.38 92 GLY A C 1
ATOM 642 O O . GLY A 1 92 ? 12.999 16.417 -13.248 1.00 61.38 92 GLY A O 1
ATOM 643 N N . ALA A 1 93 ? 10.968 16.856 -12.382 1.00 73.62 93 ALA A N 1
ATOM 644 C CA . ALA A 1 93 ? 10.295 15.761 -13.076 1.00 73.62 93 ALA A CA 1
ATOM 645 C C . ALA A 1 93 ? 10.216 16.068 -14.577 1.00 73.62 93 ALA A C 1
ATOM 647 O O . ALA A 1 93 ? 9.920 17.195 -14.978 1.00 73.62 93 ALA A O 1
ATOM 648 N N . GLN A 1 94 ? 10.477 15.071 -15.417 1.00 87.38 94 GLN A N 1
ATOM 649 C CA . GLN A 1 94 ? 10.499 15.246 -16.868 1.00 87.38 94 GLN A CA 1
ATOM 650 C C . GLN A 1 94 ? 9.336 14.495 -17.514 1.00 87.38 94 GLN A C 1
ATOM 652 O O . GLN A 1 94 ? 9.061 13.363 -17.116 1.00 87.38 94 GLN A O 1
ATOM 657 N N . PRO A 1 95 ? 8.657 15.064 -18.526 1.00 89.19 95 PRO A N 1
ATOM 658 C CA . PRO A 1 95 ? 7.740 14.285 -19.343 1.00 89.19 95 PRO A CA 1
ATOM 659 C C . PRO A 1 95 ? 8.455 13.046 -19.881 1.00 89.19 95 PRO A C 1
ATOM 661 O O . PRO A 1 95 ? 9.626 13.112 -20.269 1.00 89.19 95 PRO A O 1
ATOM 664 N N . PHE A 1 96 ? 7.760 11.914 -19.903 1.00 90.88 96 PHE A N 1
ATOM 665 C CA . PHE A 1 96 ? 8.303 10.700 -20.483 1.00 90.88 96 PHE A CA 1
ATOM 666 C C . PHE A 1 96 ? 8.674 10.986 -21.946 1.00 90.88 96 PHE A C 1
ATOM 668 O O . PHE A 1 96 ? 7.837 11.539 -22.670 1.00 90.88 96 PHE A O 1
ATOM 675 N N . PRO A 1 97 ? 9.894 10.646 -22.403 1.00 86.38 97 PRO A N 1
ATOM 676 C CA . PRO A 1 97 ? 10.320 10.972 -23.755 1.00 86.38 97 PRO A CA 1
ATOM 677 C C . PRO A 1 97 ? 9.401 10.281 -24.765 1.00 86.38 97 PRO A C 1
ATOM 679 O O . PRO A 1 97 ? 9.425 9.059 -24.913 1.00 86.38 97 PRO A O 1
ATOM 682 N N . THR A 1 98 ? 8.559 11.054 -25.451 1.00 68.12 98 THR A N 1
ATOM 683 C CA . THR A 1 98 ? 7.742 10.527 -26.546 1.00 68.12 98 THR A CA 1
ATOM 684 C C . THR A 1 98 ? 8.673 10.120 -27.684 1.00 68.12 98 THR A C 1
ATOM 686 O O . THR A 1 98 ? 9.486 10.953 -28.101 1.00 68.12 98 THR A O 1
ATOM 689 N N . PRO A 1 99 ? 8.575 8.893 -28.216 1.00 59.94 99 PRO A N 1
ATOM 690 C CA . PRO A 1 99 ? 9.470 8.450 -29.271 1.00 59.94 99 PRO A CA 1
ATOM 691 C C . PRO A 1 99 ? 9.159 9.212 -30.566 1.00 59.94 99 PRO A C 1
ATOM 693 O O . PRO A 1 99 ? 8.220 8.887 -31.286 1.00 59.94 99 PRO A O 1
ATOM 696 N N . SER A 1 100 ? 9.951 10.240 -30.876 1.00 54.97 100 SER A N 1
ATOM 697 C CA . SER A 1 100 ? 10.107 10.741 -32.251 1.00 54.97 100 SER A CA 1
ATOM 698 C C . SER A 1 100 ? 11.092 9.876 -33.052 1.00 54.97 100 SER A C 1
ATOM 700 O O . SER A 1 100 ? 11.154 9.964 -34.276 1.00 54.97 100 SER A O 1
ATOM 702 N N . SER A 1 101 ? 11.842 9.019 -32.354 1.00 54.00 101 SER A N 1
ATOM 703 C CA . SER A 1 101 ? 12.849 8.095 -32.857 1.00 54.00 101 SER A CA 1
ATOM 704 C C . SER A 1 101 ? 12.704 6.745 -32.146 1.00 54.00 101 SER A C 1
ATOM 706 O O . SER A 1 101 ? 12.136 6.650 -31.060 1.00 54.00 101 SER A O 1
ATOM 708 N N . SER A 1 102 ? 13.212 5.679 -32.753 1.00 77.44 102 SER A N 1
ATOM 709 C CA . SER A 1 102 ? 13.086 4.287 -32.296 1.00 77.44 102 SER A CA 1
ATOM 710 C C . SER A 1 102 ? 13.774 3.964 -30.951 1.00 77.44 102 SER A C 1
ATOM 712 O O . SER A 1 102 ? 13.975 2.789 -30.637 1.00 77.44 102 SER A O 1
ATOM 714 N N . ALA A 1 103 ? 14.177 4.968 -30.162 1.00 86.81 103 ALA A N 1
ATOM 715 C CA . ALA A 1 103 ? 14.897 4.802 -28.906 1.00 86.81 103 ALA A CA 1
ATOM 716 C C . ALA A 1 103 ? 14.528 5.859 -27.850 1.00 86.81 103 ALA A C 1
ATOM 718 O O . ALA A 1 103 ? 14.299 7.026 -28.158 1.00 86.81 103 ALA A O 1
ATOM 719 N N . VAL A 1 104 ? 14.531 5.437 -26.588 1.00 90.50 104 VAL A N 1
ATOM 720 C CA . VAL A 1 104 ? 14.331 6.256 -25.390 1.00 90.50 104 VAL A CA 1
ATOM 721 C C . VAL A 1 104 ? 15.503 5.997 -24.449 1.00 90.50 104 VAL A C 1
ATOM 723 O O . VAL A 1 104 ? 15.835 4.847 -24.175 1.00 90.50 104 VAL A O 1
ATOM 726 N N . THR A 1 105 ? 16.108 7.059 -23.923 1.00 91.00 105 THR A N 1
ATOM 727 C CA . THR A 1 105 ? 17.146 6.956 -22.890 1.00 91.00 105 THR A CA 1
ATOM 728 C C . THR A 1 105 ? 16.646 7.603 -21.613 1.00 91.00 105 THR A C 1
ATOM 730 O O . THR A 1 105 ? 16.259 8.773 -21.617 1.00 91.00 105 THR A O 1
ATOM 733 N N . LEU A 1 106 ? 16.670 6.840 -20.525 1.00 91.12 106 LEU A N 1
ATOM 734 C CA . LEU A 1 106 ? 16.330 7.298 -19.186 1.00 91.12 106 LEU A CA 1
ATOM 735 C C . LEU A 1 106 ? 17.619 7.454 -18.376 1.00 91.12 106 LEU A C 1
ATOM 737 O O . LEU A 1 106 ? 18.526 6.625 -18.477 1.00 91.12 106 LEU A O 1
ATOM 741 N N . ASN A 1 107 ? 17.697 8.521 -17.581 1.00 88.31 107 ASN A N 1
ATOM 742 C CA . ASN A 1 107 ? 18.839 8.809 -16.715 1.00 88.31 107 ASN A CA 1
ATOM 743 C C . ASN A 1 107 ? 18.479 8.572 -15.239 1.00 88.31 107 ASN A C 1
ATOM 745 O O . ASN A 1 107 ? 17.332 8.816 -14.848 1.00 88.31 107 ASN A O 1
ATOM 749 N N . PRO A 1 108 ? 19.441 8.131 -14.413 1.00 82.38 108 PRO A N 1
ATOM 750 C CA . PRO A 1 108 ? 19.200 7.863 -13.007 1.00 82.38 108 PRO A CA 1
ATOM 751 C C . PRO A 1 108 ? 18.907 9.159 -12.242 1.00 82.38 108 PRO A C 1
ATOM 753 O O . PRO A 1 108 ? 19.439 10.224 -12.558 1.00 82.38 108 PRO A O 1
ATOM 756 N N . GLY A 1 109 ? 18.064 9.063 -11.215 1.00 71.44 109 GLY A N 1
ATOM 757 C CA . GLY A 1 109 ? 17.670 10.183 -10.356 1.00 71.44 109 GLY A CA 1
ATOM 758 C C . GLY A 1 109 ? 16.623 11.122 -10.966 1.00 71.44 109 GLY A C 1
ATOM 759 O O . GLY A 1 109 ? 16.260 12.107 -10.326 1.00 71.44 109 GLY A O 1
ATOM 760 N N . ILE A 1 110 ? 16.125 10.829 -12.174 1.00 78.38 110 ILE A N 1
ATOM 761 C CA . ILE A 1 110 ? 15.034 11.573 -12.813 1.00 78.38 110 ILE A CA 1
ATOM 762 C C . ILE A 1 110 ? 13.729 10.789 -12.673 1.00 78.38 110 ILE A C 1
ATOM 764 O O . ILE A 1 110 ? 13.669 9.595 -12.974 1.00 78.38 110 ILE A O 1
ATOM 768 N N . VAL A 1 111 ? 12.671 11.490 -12.262 1.00 79.69 111 VAL A N 1
ATOM 769 C CA . VAL A 1 111 ? 11.299 10.981 -12.334 1.00 79.69 111 VAL A CA 1
ATOM 770 C C . VAL A 1 111 ? 10.714 11.355 -13.689 1.00 79.69 111 VAL A C 1
ATOM 772 O O . VAL A 1 111 ? 10.520 12.537 -13.986 1.00 79.69 111 VAL A O 1
ATOM 775 N N . TYR A 1 112 ? 10.434 10.348 -14.507 1.00 89.31 112 TYR A N 1
ATOM 776 C CA . TYR A 1 112 ? 9.745 10.511 -15.778 1.00 89.31 112 TYR A CA 1
ATOM 777 C C . TYR A 1 112 ? 8.245 10.327 -15.591 1.00 89.31 112 TYR A C 1
ATOM 779 O O . TYR A 1 112 ? 7.820 9.356 -14.966 1.00 89.31 112 TYR A O 1
ATOM 787 N N . TYR A 1 113 ? 7.434 11.230 -16.142 1.00 88.56 113 TYR A N 1
ATOM 788 C CA . TYR A 1 113 ? 5.986 11.181 -15.965 1.00 88.56 113 TYR A CA 1
ATOM 789 C C . TYR A 1 113 ? 5.197 11.168 -17.267 1.00 88.56 113 TYR A C 1
ATOM 791 O O . TYR A 1 113 ? 5.565 11.794 -18.258 1.00 88.56 113 TYR A O 1
ATOM 799 N N . TRP A 1 114 ? 4.048 10.503 -17.238 1.00 89.00 114 TRP A N 1
ATOM 800 C CA . TRP A 1 114 ? 3.053 10.565 -18.302 1.00 89.00 114 TRP A CA 1
ATOM 801 C C . TRP A 1 114 ? 1.703 10.959 -17.716 1.00 89.00 114 TRP A C 1
ATOM 803 O O . TRP A 1 114 ? 1.154 10.256 -16.871 1.00 89.00 114 TRP A O 1
ATOM 813 N N . ASN A 1 115 ? 1.164 12.091 -18.152 1.00 82.94 115 ASN A N 1
ATOM 814 C CA . ASN A 1 115 ? -0.093 12.642 -17.643 1.00 82.94 115 ASN A CA 1
ATOM 815 C C . ASN A 1 115 ? -1.245 12.570 -18.657 1.00 82.94 115 ASN A C 1
ATOM 817 O O . ASN A 1 115 ? -2.360 12.973 -18.329 1.00 82.94 115 ASN A O 1
ATOM 821 N N . ALA A 1 116 ? -1.006 12.060 -19.871 1.00 80.31 116 ALA A N 1
ATOM 822 C CA . ALA A 1 116 ? -2.077 11.893 -20.843 1.00 80.31 116 ALA A CA 1
ATOM 823 C C . ALA A 1 116 ? -3.016 10.754 -20.425 1.00 80.31 116 ALA A C 1
ATOM 825 O O . ALA A 1 116 ? -2.601 9.761 -19.827 1.00 80.31 116 ALA A O 1
ATOM 826 N N . THR A 1 117 ? -4.294 10.894 -20.774 1.00 74.88 117 THR A N 1
ATOM 827 C CA . THR A 1 117 ? -5.331 9.879 -20.527 1.00 74.88 117 THR A CA 1
ATOM 828 C C . THR A 1 117 ? -5.172 8.639 -21.406 1.00 74.88 117 THR A C 1
ATOM 830 O O . THR A 1 117 ? -5.711 7.583 -21.092 1.00 74.88 117 THR A O 1
ATOM 833 N N . SER A 1 118 ? -4.425 8.749 -22.506 1.00 84.75 118 SER A N 1
ATOM 834 C CA . SER A 1 118 ? -4.072 7.628 -23.374 1.00 84.75 118 SER A CA 1
ATOM 835 C C . SER A 1 118 ? -2.970 6.763 -22.764 1.00 84.75 118 SER A C 1
ATOM 837 O O . SER A 1 118 ? -2.042 7.287 -22.149 1.00 84.75 118 SER A O 1
ATOM 839 N N . THR A 1 119 ? -3.000 5.458 -23.038 1.00 89.38 119 THR A N 1
ATOM 840 C CA . THR A 1 119 ? -1.909 4.525 -22.716 1.00 89.38 119 THR A CA 1
ATOM 841 C C . THR A 1 119 ? -0.566 5.017 -23.260 1.00 89.38 119 THR A C 1
ATOM 843 O O . THR A 1 119 ? -0.447 5.269 -24.464 1.00 89.38 119 THR A O 1
ATOM 846 N N . LEU A 1 120 ? 0.466 5.067 -22.411 1.00 91.75 120 LEU A N 1
ATOM 847 C CA . LEU A 1 120 ? 1.849 5.218 -22.865 1.00 91.75 120 LEU A CA 1
ATOM 848 C C . LEU A 1 120 ? 2.252 3.941 -23.610 1.00 91.75 120 LEU A C 1
ATOM 850 O O . LEU A 1 120 ? 2.512 2.903 -23.003 1.00 91.75 120 LEU A O 1
ATOM 854 N N . SER A 1 121 ? 2.241 4.008 -24.938 1.00 91.31 121 SER A N 1
ATOM 855 C CA . SER A 1 121 ? 2.442 2.847 -25.806 1.00 91.31 121 SER A CA 1
ATOM 856 C C . SER A 1 121 ? 3.824 2.900 -26.447 1.00 91.31 121 SER A C 1
ATOM 858 O O . SER A 1 121 ? 4.112 3.789 -27.245 1.00 91.31 121 SER A O 1
ATOM 860 N N . LEU A 1 122 ? 4.674 1.934 -26.108 1.00 90.06 122 LEU A N 1
ATOM 861 C CA . LEU A 1 122 ? 6.032 1.789 -26.617 1.00 90.06 122 LEU A CA 1
ATOM 862 C C . LEU A 1 122 ? 6.073 0.547 -27.507 1.00 90.06 122 LEU A C 1
ATOM 864 O O . LEU A 1 122 ? 5.878 -0.572 -27.036 1.00 90.06 122 LEU A O 1
ATOM 868 N N . ASN A 1 123 ? 6.288 0.748 -28.808 1.00 90.06 123 ASN A N 1
ATOM 869 C CA . ASN A 1 123 ? 6.304 -0.324 -29.800 1.00 90.06 123 ASN A CA 1
ATOM 870 C C . ASN A 1 123 ? 7.607 -0.290 -30.604 1.00 90.06 123 ASN A C 1
ATOM 872 O O . ASN A 1 123 ? 7.910 0.728 -31.223 1.00 90.06 123 ASN A O 1
ATOM 876 N N . GLY A 1 124 ? 8.394 -1.369 -30.562 1.00 88.75 124 GLY A N 1
ATOM 877 C CA . GLY A 1 124 ? 9.677 -1.430 -31.273 1.00 88.75 124 GLY A CA 1
ATOM 878 C C . GLY A 1 124 ? 10.736 -0.462 -30.731 1.00 88.75 124 GLY A C 1
ATOM 879 O O . GLY A 1 124 ? 11.719 -0.174 -31.411 1.00 88.75 124 GLY A O 1
ATOM 880 N N . VAL A 1 125 ? 10.523 0.085 -29.530 1.00 88.94 125 VAL A N 1
ATOM 881 C CA . VAL A 1 125 ? 11.392 1.105 -28.932 1.00 88.94 125 VAL A CA 1
ATOM 882 C C . VAL A 1 125 ? 12.550 0.439 -28.196 1.00 88.94 125 VAL A C 1
ATOM 884 O O . VAL A 1 125 ? 12.341 -0.469 -27.391 1.00 88.94 125 VAL A O 1
ATOM 887 N N . THR A 1 126 ? 13.767 0.931 -28.425 1.00 90.38 126 THR A N 1
ATOM 888 C CA . THR A 1 126 ? 14.926 0.604 -27.586 1.00 90.38 126 THR A CA 1
ATOM 889 C C . THR A 1 126 ? 14.970 1.523 -26.371 1.00 90.38 126 THR A C 1
ATOM 891 O O . THR A 1 126 ? 15.164 2.723 -26.514 1.00 90.38 126 THR A O 1
ATOM 894 N N . ILE A 1 127 ? 14.806 0.971 -25.176 1.00 91.44 127 ILE A N 1
ATOM 895 C CA . ILE A 1 127 ? 14.819 1.693 -23.905 1.00 91.44 127 ILE A CA 1
ATOM 896 C C . ILE A 1 127 ? 16.168 1.448 -23.235 1.00 91.44 127 ILE A C 1
ATOM 898 O O . ILE A 1 127 ? 16.525 0.310 -22.931 1.00 91.44 127 ILE A O 1
ATOM 902 N N . THR A 1 128 ? 16.926 2.518 -23.024 1.00 91.81 128 THR A N 1
ATOM 903 C CA . THR A 1 128 ? 18.268 2.468 -22.440 1.00 91.81 128 THR A CA 1
ATOM 904 C C . THR A 1 128 ? 18.277 3.119 -21.065 1.00 91.81 128 THR A C 1
ATOM 906 O O . THR A 1 128 ? 17.831 4.256 -20.916 1.00 91.81 128 THR A O 1
ATOM 909 N N . PHE A 1 129 ? 18.834 2.419 -20.082 1.00 90.69 129 PHE A N 1
ATOM 910 C CA . PHE A 1 129 ? 19.109 2.929 -18.742 1.00 90.69 129 PHE A CA 1
ATOM 911 C C . PHE A 1 129 ? 20.609 3.188 -18.614 1.00 90.69 129 PHE A C 1
ATOM 913 O O . PHE A 1 129 ? 21.411 2.269 -18.798 1.00 90.69 129 PHE A O 1
ATOM 920 N N . ASN A 1 130 ? 21.000 4.436 -18.355 1.00 84.00 130 ASN A N 1
ATOM 921 C CA . ASN A 1 130 ? 22.406 4.835 -18.368 1.00 84.00 130 ASN A CA 1
ATOM 922 C C . ASN A 1 130 ? 22.983 5.094 -16.967 1.00 84.00 130 ASN A C 1
ATOM 924 O O . ASN A 1 130 ? 22.802 6.170 -16.401 1.00 84.00 130 ASN A O 1
ATOM 928 N N . GLY A 1 131 ? 23.754 4.133 -16.452 1.00 80.94 131 GLY A N 1
ATOM 929 C CA . GLY A 1 131 ? 24.525 4.280 -15.215 1.00 80.94 131 GLY A CA 1
ATOM 930 C C . GLY A 1 131 ? 23.825 3.747 -13.963 1.00 80.94 131 GLY A C 1
ATOM 931 O O . GLY A 1 131 ? 22.636 3.439 -13.954 1.00 80.94 131 GLY A O 1
ATOM 932 N N . ALA A 1 132 ? 24.579 3.602 -12.876 1.00 77.94 132 ALA A N 1
ATOM 933 C CA . ALA A 1 132 ? 24.020 3.140 -11.611 1.00 77.94 132 ALA A CA 1
ATOM 934 C C . ALA A 1 132 ? 23.095 4.205 -10.998 1.00 77.94 132 ALA A C 1
ATOM 936 O O . ALA A 1 132 ? 23.408 5.396 -11.009 1.00 77.94 132 ALA A O 1
ATOM 937 N N . GLY A 1 133 ? 21.970 3.771 -10.432 1.00 71.69 133 GLY A N 1
ATOM 938 C CA . GLY A 1 133 ? 21.019 4.644 -9.753 1.00 71.69 133 GLY A CA 1
ATOM 939 C C . GLY A 1 133 ? 19.577 4.200 -9.958 1.00 71.69 133 GLY A C 1
ATOM 940 O O . GLY A 1 133 ? 19.318 3.092 -10.427 1.00 71.69 133 GLY A O 1
ATOM 941 N N . GLN A 1 134 ? 18.643 5.064 -9.572 1.00 76.12 134 GLN A N 1
ATOM 942 C CA . GLN A 1 134 ? 17.211 4.778 -9.631 1.00 76.12 134 GLN A CA 1
ATOM 943 C C . GLN A 1 134 ? 16.559 5.402 -10.843 1.00 76.12 134 GLN A C 1
ATOM 945 O O . GLN A 1 134 ? 16.812 6.560 -11.165 1.00 76.12 134 GLN A O 1
ATOM 950 N N . TYR A 1 135 ? 15.664 4.644 -11.454 1.00 84.06 135 TYR A N 1
ATOM 951 C CA . TYR A 1 135 ? 14.894 5.066 -12.608 1.00 84.06 135 TYR A CA 1
ATOM 952 C C . TYR A 1 135 ? 13.430 4.966 -12.246 1.00 84.06 135 TYR A C 1
ATOM 954 O O . TYR A 1 135 ? 12.950 3.878 -11.951 1.00 84.06 135 TYR A O 1
ATOM 962 N N . ILE A 1 136 ? 12.723 6.089 -12.250 1.00 83.12 136 ILE A N 1
ATOM 963 C CA . ILE A 1 136 ? 11.322 6.120 -11.845 1.00 83.12 136 ILE A CA 1
ATOM 964 C C . ILE A 1 136 ? 10.504 6.590 -13.034 1.00 83.12 136 ILE A C 1
ATOM 966 O O . ILE A 1 136 ? 10.700 7.699 -13.527 1.00 83.12 136 ILE A O 1
ATOM 970 N N . THR A 1 137 ? 9.574 5.748 -13.474 1.00 91.19 137 THR A N 1
ATOM 971 C CA . THR A 1 137 ? 8.514 6.143 -14.399 1.00 91.19 137 THR A CA 1
ATOM 972 C C . THR A 1 137 ? 7.174 6.081 -13.685 1.00 91.19 137 THR A C 1
ATOM 974 O O . THR A 1 137 ? 6.809 5.047 -13.125 1.00 91.19 137 THR A O 1
ATOM 977 N N . TYR A 1 138 ? 6.438 7.187 -13.732 1.00 86.38 138 TYR A N 1
ATOM 978 C CA . TYR A 1 138 ? 5.150 7.354 -13.075 1.00 86.38 138 TYR A CA 1
ATOM 979 C C . TYR A 1 138 ? 4.069 7.777 -14.075 1.00 86.38 138 TYR A C 1
ATOM 981 O O . TYR A 1 138 ? 4.211 8.769 -14.791 1.00 86.38 138 TYR A O 1
ATOM 989 N N . ILE A 1 139 ? 2.962 7.042 -14.128 1.00 87.62 139 ILE A N 1
ATOM 990 C CA . ILE A 1 139 ? 1.794 7.437 -14.917 1.00 87.62 139 ILE A CA 1
ATOM 991 C C . ILE A 1 139 ? 0.821 8.179 -13.997 1.00 87.62 139 ILE A C 1
ATOM 993 O O . ILE A 1 139 ? 0.207 7.584 -13.121 1.00 87.62 139 ILE A O 1
ATOM 997 N N . ALA A 1 140 ? 0.667 9.484 -14.210 1.00 76.69 140 ALA A N 1
ATOM 998 C CA . ALA A 1 140 ? -0.129 10.358 -13.349 1.00 76.69 140 ALA A CA 1
ATOM 999 C C . ALA A 1 140 ? -1.637 10.325 -13.655 1.00 76.69 140 ALA A C 1
ATOM 1001 O O . ALA A 1 140 ? -2.442 10.781 -12.846 1.00 76.69 140 ALA A O 1
ATOM 1002 N N . SER A 1 141 ? -2.037 9.830 -14.832 1.00 79.12 141 SER A N 1
ATOM 1003 C CA . SER A 1 141 ? -3.455 9.716 -15.193 1.00 79.12 141 SER A CA 1
ATOM 1004 C C . SER A 1 141 ? -4.125 8.596 -14.403 1.00 79.12 141 SER A C 1
ATOM 1006 O O . SER A 1 141 ? -3.623 7.483 -14.431 1.00 79.12 141 SER A O 1
ATOM 1008 N N . LEU A 1 142 ? -5.278 8.861 -13.778 1.00 71.12 142 LEU A N 1
ATOM 1009 C CA . LEU A 1 142 ? -5.991 7.927 -12.888 1.00 71.12 142 LEU A CA 1
ATOM 1010 C C . LEU A 1 142 ? -6.273 6.545 -13.500 1.00 71.12 142 LEU A C 1
ATOM 1012 O O . LEU A 1 142 ? -6.168 5.548 -12.803 1.00 71.12 142 LEU A O 1
ATOM 1016 N N . ASN A 1 143 ? -6.562 6.480 -14.801 1.00 76.25 143 ASN A N 1
ATOM 1017 C CA . ASN A 1 143 ? -6.787 5.223 -15.534 1.00 76.25 143 ASN A CA 1
ATOM 1018 C C . ASN A 1 143 ? -5.636 4.910 -16.496 1.00 76.25 143 ASN A C 1
ATOM 1020 O O . ASN A 1 143 ? -5.798 4.218 -17.503 1.00 76.25 143 ASN A O 1
ATOM 1024 N N . GLY A 1 144 ? -4.477 5.499 -16.221 1.00 84.94 144 GLY A N 1
ATOM 1025 C CA . GLY A 1 144 ? -3.306 5.441 -17.061 1.00 84.94 144 GLY A CA 1
ATOM 1026 C C . GLY A 1 144 ? -2.733 4.035 -17.131 1.00 84.94 144 GLY A C 1
ATOM 1027 O O . GLY A 1 144 ? -2.636 3.313 -16.137 1.00 84.94 144 GLY A O 1
ATOM 1028 N N . ASN A 1 145 ? -2.327 3.667 -18.339 1.00 90.06 145 ASN A N 1
ATOM 1029 C CA . ASN A 1 145 ? -1.723 2.380 -18.637 1.00 90.06 145 ASN A CA 1
ATOM 1030 C C . ASN A 1 145 ? -0.369 2.595 -19.301 1.00 90.06 145 ASN A C 1
ATOM 1032 O O . ASN A 1 145 ? -0.134 3.627 -19.941 1.00 90.06 145 ASN A O 1
ATOM 1036 N N . ILE A 1 146 ? 0.477 1.576 -19.228 1.00 93.25 146 ILE A N 1
ATOM 1037 C CA . ILE A 1 146 ? 1.696 1.486 -20.028 1.00 93.25 146 ILE A CA 1
ATOM 1038 C C . ILE A 1 146 ? 1.710 0.166 -20.797 1.00 93.25 146 ILE A C 1
ATOM 1040 O O . ILE A 1 146 ? 1.282 -0.875 -20.294 1.00 93.25 146 ILE A O 1
ATOM 1044 N N . SER A 1 147 ? 2.190 0.207 -22.033 1.00 93.44 147 SER A N 1
ATOM 1045 C CA . SER A 1 147 ? 2.333 -0.976 -22.874 1.00 93.44 147 SER A CA 1
ATOM 1046 C C . SER A 1 147 ? 3.702 -0.997 -23.528 1.00 93.44 147 SER A C 1
ATOM 1048 O O . SER A 1 147 ? 4.107 -0.025 -24.164 1.00 93.44 147 SER A O 1
ATOM 1050 N N . PHE A 1 148 ? 4.388 -2.128 -23.396 1.00 92.56 148 PHE A N 1
ATOM 1051 C CA . PHE A 1 148 ? 5.632 -2.435 -24.084 1.00 92.56 148 PHE A CA 1
ATOM 1052 C C . PHE A 1 148 ? 5.356 -3.554 -25.079 1.00 92.56 148 PHE A C 1
ATOM 1054 O O . PHE A 1 148 ? 4.910 -4.634 -24.697 1.00 92.56 148 PHE A O 1
ATOM 1061 N N . THR A 1 149 ? 5.605 -3.299 -26.359 1.00 91.06 149 THR A N 1
ATOM 1062 C CA . THR A 1 149 ? 5.436 -4.281 -27.432 1.00 91.06 149 THR A CA 1
ATOM 1063 C C . THR A 1 149 ? 6.704 -4.347 -28.266 1.00 91.06 149 THR A C 1
ATOM 1065 O O . THR A 1 149 ? 7.084 -3.354 -28.883 1.00 91.06 149 THR A O 1
ATOM 1068 N N . ASN A 1 150 ? 7.363 -5.507 -28.310 1.00 89.88 150 ASN A N 1
ATOM 1069 C CA . ASN A 1 150 ? 8.617 -5.690 -29.053 1.00 89.88 150 ASN A CA 1
ATOM 1070 C C . ASN A 1 150 ? 9.680 -4.634 -28.694 1.00 89.88 150 ASN A C 1
ATOM 1072 O O . ASN A 1 150 ? 10.407 -4.141 -29.553 1.00 89.88 150 ASN A O 1
ATOM 1076 N N . CYS A 1 151 ? 9.734 -4.227 -27.426 1.00 89.62 151 CYS A N 1
ATOM 1077 C CA . CYS A 1 151 ? 10.757 -3.299 -26.958 1.00 89.62 151 CYS A CA 1
ATOM 1078 C C . CYS A 1 151 ? 12.093 -4.026 -26.776 1.00 89.62 151 CYS A C 1
ATOM 1080 O O . CYS A 1 151 ? 12.134 -5.229 -26.511 1.00 89.62 151 CYS A O 1
ATOM 1082 N N . ASN A 1 152 ? 13.188 -3.280 -26.886 1.00 90.31 152 ASN A N 1
ATOM 1083 C CA . ASN A 1 152 ? 14.523 -3.748 -26.527 1.00 90.31 152 ASN A CA 1
ATOM 1084 C C . ASN A 1 152 ? 14.988 -2.994 -25.278 1.00 90.31 152 ASN A C 1
ATOM 1086 O O . ASN A 1 152 ? 14.918 -1.770 -25.266 1.00 90.31 152 ASN A O 1
ATOM 1090 N N . PHE A 1 153 ? 15.464 -3.687 -24.246 1.00 90.88 153 PHE A N 1
ATOM 1091 C CA . PHE A 1 153 ? 15.911 -3.055 -23.002 1.00 90.88 153 PHE A CA 1
ATOM 1092 C C . PHE A 1 153 ? 17.427 -3.189 -22.853 1.00 90.88 153 PHE A C 1
ATOM 1094 O O . PHE A 1 153 ? 17.961 -4.294 -22.864 1.00 90.88 153 PHE A O 1
ATOM 1101 N N . ILE A 1 154 ? 18.119 -2.062 -22.683 1.00 90.50 154 ILE A N 1
ATOM 1102 C CA . ILE A 1 154 ? 19.570 -2.003 -22.471 1.00 90.50 154 ILE A CA 1
ATOM 1103 C C . ILE A 1 154 ? 19.824 -1.448 -21.068 1.00 90.50 154 ILE A C 1
ATOM 1105 O O . ILE A 1 154 ? 19.506 -0.294 -20.793 1.00 90.50 154 ILE A O 1
ATOM 1109 N N . TYR A 1 155 ? 20.389 -2.268 -20.180 1.00 88.06 155 TYR A N 1
ATOM 1110 C CA . TYR A 1 155 ? 20.571 -1.946 -18.755 1.00 88.06 155 TYR A CA 1
ATOM 1111 C C . TYR A 1 155 ? 21.907 -2.473 -18.188 1.00 88.06 155 TYR A C 1
ATOM 1113 O O . TYR A 1 155 ? 22.010 -2.877 -17.032 1.00 88.06 155 TYR A O 1
ATOM 1121 N N . THR A 1 156 ? 22.965 -2.498 -19.004 1.00 81.69 156 THR A N 1
ATOM 1122 C CA . THR A 1 156 ? 24.296 -2.977 -18.590 1.00 81.69 156 THR A CA 1
ATOM 1123 C C . THR A 1 156 ? 24.844 -2.164 -17.414 1.00 81.69 156 THR A C 1
ATOM 1125 O O . THR A 1 156 ? 24.991 -0.949 -17.515 1.00 81.69 156 THR A O 1
ATOM 1128 N N . GLY A 1 157 ? 25.193 -2.836 -16.311 1.00 77.94 157 GLY A N 1
ATOM 1129 C CA . GLY A 1 157 ? 25.699 -2.174 -15.100 1.00 77.94 157 GLY A CA 1
ATOM 1130 C C . GLY A 1 157 ? 24.617 -1.494 -14.253 1.00 77.94 157 GLY A C 1
ATOM 1131 O O . GLY A 1 157 ? 24.952 -0.729 -13.350 1.00 77.94 157 GLY A O 1
ATOM 1132 N N . VAL A 1 158 ? 23.341 -1.770 -14.535 1.00 82.56 158 VAL A N 1
ATOM 1133 C CA . VAL A 1 158 ? 22.187 -1.326 -13.749 1.00 82.56 158 VAL A CA 1
ATOM 1134 C C . VAL A 1 158 ? 21.572 -2.534 -13.050 1.00 82.56 158 VAL A C 1
ATOM 1136 O O . VAL A 1 158 ? 21.396 -3.586 -13.665 1.00 82.56 158 VAL A O 1
ATOM 1139 N N . ASP A 1 159 ? 21.244 -2.384 -11.770 1.00 77.19 159 ASP A N 1
ATOM 1140 C CA . ASP A 1 159 ? 20.488 -3.388 -11.027 1.00 77.19 159 ASP A CA 1
ATOM 1141 C C . ASP A 1 159 ? 18.998 -3.287 -11.416 1.00 77.19 159 ASP A C 1
ATOM 1143 O O . ASP A 1 159 ? 18.396 -2.229 -11.227 1.00 77.19 159 ASP A O 1
ATOM 1147 N N . PRO A 1 160 ? 18.368 -4.346 -11.961 1.00 79.50 160 PRO A N 1
ATOM 1148 C CA . PRO A 1 160 ? 16.949 -4.316 -12.310 1.00 79.50 160 PRO A CA 1
ATOM 1149 C C . PRO A 1 160 ? 16.022 -3.936 -11.146 1.00 79.50 160 PRO A C 1
ATOM 1151 O O . PRO A 1 160 ? 14.936 -3.417 -11.389 1.00 79.50 160 PRO A O 1
ATOM 1154 N N . SER A 1 161 ? 16.434 -4.148 -9.892 1.00 74.62 161 SER A N 1
ATOM 1155 C CA . SER A 1 161 ? 15.655 -3.764 -8.706 1.00 74.62 161 SER A CA 1
ATOM 1156 C C . SER A 1 161 ? 15.557 -2.248 -8.481 1.00 74.62 161 SER A C 1
ATOM 1158 O O . SER A 1 161 ? 14.740 -1.810 -7.675 1.00 74.62 161 SER A O 1
ATOM 1160 N N . THR A 1 162 ? 16.319 -1.427 -9.213 1.00 75.38 162 THR A N 1
ATOM 1161 C CA . THR A 1 162 ? 16.275 0.043 -9.105 1.00 75.38 162 THR A CA 1
ATOM 1162 C C . THR A 1 162 ? 15.480 0.721 -10.224 1.00 75.38 162 THR A C 1
ATOM 1164 O O . THR A 1 162 ? 15.444 1.954 -10.301 1.00 75.38 162 THR A O 1
ATOM 1167 N N . ILE A 1 163 ? 14.841 -0.061 -11.098 1.00 84.31 163 ILE A N 1
ATOM 1168 C CA . ILE A 1 163 ? 14.007 0.427 -12.200 1.00 84.31 163 ILE A CA 1
ATOM 1169 C C . ILE A 1 163 ? 12.539 0.263 -11.811 1.00 84.31 163 ILE A C 1
ATOM 1171 O O . ILE A 1 163 ? 12.068 -0.857 -11.659 1.00 84.31 163 ILE A O 1
ATOM 1175 N N . PHE A 1 164 ? 11.800 1.361 -11.691 1.00 85.44 164 PHE A N 1
ATOM 1176 C CA . PHE A 1 164 ? 10.415 1.377 -11.227 1.00 85.44 164 PHE A CA 1
ATOM 1177 C C . PHE A 1 164 ? 9.460 1.832 -12.330 1.00 85.44 164 PHE A C 1
ATOM 1179 O O . PHE A 1 164 ? 9.615 2.913 -12.905 1.00 85.44 164 PHE A O 1
ATOM 1186 N N . TRP A 1 165 ? 8.425 1.028 -12.563 1.00 92.06 165 TRP A N 1
ATOM 1187 C CA . TRP A 1 165 ? 7.304 1.330 -13.448 1.00 92.06 165 TRP A CA 1
ATOM 1188 C C . TRP A 1 165 ? 6.021 1.365 -12.625 1.00 92.06 165 TRP A C 1
ATOM 1190 O O . TRP A 1 165 ? 5.516 0.319 -12.224 1.00 92.06 165 TRP A O 1
ATOM 1200 N N . SER A 1 166 ? 5.509 2.565 -12.356 1.00 86.50 166 SER A N 1
ATOM 1201 C CA . SER A 1 166 ? 4.354 2.776 -11.482 1.00 86.50 166 SER A CA 1
ATOM 1202 C C . SER A 1 166 ? 3.162 3.299 -12.271 1.00 86.50 166 SER A C 1
ATOM 1204 O O . SER A 1 166 ? 3.226 4.388 -12.853 1.00 86.50 166 SER A O 1
ATOM 1206 N N . VAL A 1 167 ? 2.087 2.507 -12.314 1.00 87.69 167 VAL A N 1
ATOM 1207 C CA . VAL A 1 167 ? 0.858 2.834 -13.042 1.00 87.69 167 VAL A CA 1
ATOM 1208 C C . VAL A 1 167 ? -0.391 2.565 -12.198 1.00 87.69 167 VAL A C 1
ATOM 1210 O O . VAL A 1 167 ? -0.453 1.562 -11.483 1.00 87.69 167 VAL A O 1
ATOM 1213 N N . PRO A 1 168 ? -1.429 3.403 -12.310 1.00 78.25 168 PRO A N 1
ATOM 1214 C CA . PRO A 1 168 ? -2.637 3.223 -11.521 1.00 78.25 168 PRO A CA 1
ATOM 1215 C C . PRO A 1 168 ? -3.566 2.134 -12.059 1.00 78.25 168 PRO A C 1
ATOM 1217 O O . PRO A 1 168 ? -4.310 1.578 -11.264 1.00 78.25 168 PRO A O 1
ATOM 1220 N N . ASN A 1 169 ? -3.527 1.785 -13.352 1.00 84.81 169 ASN A N 1
ATOM 1221 C CA . ASN A 1 169 ? -4.442 0.780 -13.905 1.00 84.81 169 ASN A CA 1
ATOM 1222 C C . ASN A 1 169 ? -3.736 -0.495 -14.391 1.00 84.81 169 ASN A C 1
ATOM 1224 O O . ASN A 1 169 ? -3.810 -1.534 -13.738 1.00 84.81 169 ASN A O 1
ATOM 1228 N N . GLY A 1 170 ? -3.052 -0.444 -15.537 1.00 89.25 170 GLY A N 1
ATOM 1229 C CA . GLY A 1 170 ? -2.580 -1.659 -16.201 1.00 89.25 170 GLY A CA 1
ATOM 1230 C C . GLY A 1 170 ? -1.220 -1.547 -16.876 1.00 89.25 170 GLY A C 1
ATOM 1231 O O . GLY A 1 170 ? -0.857 -0.517 -17.451 1.00 89.25 170 GLY A O 1
ATOM 1232 N N . ILE A 1 171 ? -0.481 -2.657 -16.839 1.00 93.44 171 ILE A N 1
ATOM 1233 C CA . ILE A 1 171 ? 0.804 -2.826 -17.526 1.00 93.44 171 ILE A CA 1
ATOM 1234 C C . ILE A 1 171 ? 0.672 -3.986 -18.506 1.00 93.44 171 ILE A C 1
ATOM 1236 O O . ILE A 1 171 ? 0.283 -5.093 -18.135 1.00 93.44 171 ILE A O 1
ATOM 1240 N N . THR A 1 172 ? 1.025 -3.740 -19.764 1.00 94.75 172 THR A N 1
ATOM 1241 C CA . THR A 1 172 ? 1.118 -4.782 -20.792 1.00 94.75 172 THR A CA 1
ATOM 1242 C C . THR A 1 172 ? 2.574 -4.996 -21.193 1.00 94.75 172 THR A C 1
ATOM 1244 O O . THR A 1 172 ? 3.245 -4.057 -21.615 1.00 94.75 172 THR A O 1
ATOM 1247 N N . LEU A 1 173 ? 3.054 -6.235 -21.078 1.00 93.12 173 LEU A N 1
ATOM 1248 C CA . LEU A 1 173 ? 4.401 -6.670 -21.453 1.00 93.12 173 LEU A CA 1
ATOM 1249 C C . LEU A 1 173 ? 4.303 -7.707 -22.581 1.00 93.12 173 LEU A C 1
ATOM 1251 O O . LEU A 1 173 ? 4.044 -8.881 -22.325 1.00 93.12 173 LEU A O 1
ATOM 1255 N N . ASN A 1 174 ? 4.488 -7.294 -23.833 1.00 91.12 174 ASN A N 1
ATOM 1256 C CA . ASN A 1 174 ? 4.302 -8.159 -24.998 1.00 91.12 174 ASN A CA 1
ATOM 1257 C C . ASN A 1 174 ? 5.583 -8.299 -25.826 1.00 91.12 174 ASN A C 1
ATOM 1259 O O . ASN A 1 174 ? 5.878 -7.450 -26.668 1.00 91.12 174 ASN A O 1
ATOM 1263 N N . GLY A 1 175 ? 6.311 -9.395 -25.611 1.00 82.38 175 GLY A N 1
ATOM 1264 C CA . GLY A 1 175 ? 7.535 -9.710 -26.342 1.00 82.38 175 GLY A CA 1
ATOM 1265 C C . GLY A 1 175 ? 8.677 -8.709 -26.131 1.00 82.38 175 GLY A C 1
ATOM 1266 O O . GLY A 1 175 ? 8.484 -7.522 -25.869 1.00 82.38 175 GLY A O 1
ATOM 1267 N N . THR A 1 176 ? 9.912 -9.176 -26.288 1.00 68.69 176 THR A N 1
ATOM 1268 C CA . THR A 1 176 ? 11.060 -8.283 -26.502 1.00 68.69 176 THR A CA 1
ATOM 1269 C C . THR A 1 176 ? 11.867 -8.769 -27.692 1.00 68.69 176 THR A C 1
ATOM 1271 O O . THR A 1 176 ? 11.961 -9.969 -27.949 1.00 68.69 176 THR A O 1
ATOM 1274 N N . THR A 1 177 ? 12.430 -7.831 -28.444 1.00 61.97 177 THR A N 1
ATOM 1275 C CA . THR A 1 177 ? 13.268 -8.123 -29.609 1.00 61.97 177 THR A CA 1
ATOM 1276 C C . THR A 1 177 ? 14.686 -7.649 -29.304 1.00 61.97 177 THR A C 1
ATOM 1278 O O . THR A 1 177 ? 14.949 -6.452 -29.357 1.00 61.97 177 THR A O 1
ATOM 1281 N N . GLY A 1 178 ? 15.599 -8.558 -28.945 1.00 60.16 178 GLY A N 1
ATOM 1282 C CA . GLY A 1 178 ? 16.995 -8.206 -28.651 1.00 60.16 178 GLY A CA 1
ATOM 1283 C C . GLY A 1 178 ? 17.813 -9.340 -28.010 1.00 60.16 178 GLY A C 1
ATOM 1284 O O . GLY A 1 178 ? 17.237 -10.327 -27.555 1.00 60.16 178 GLY A O 1
ATOM 1285 N N . PRO A 1 179 ? 19.156 -9.240 -27.975 1.00 45.00 179 PRO A N 1
ATOM 1286 C CA . PRO A 1 179 ? 19.998 -10.182 -27.237 1.00 45.00 179 PRO A CA 1
ATOM 1287 C C . PRO A 1 179 ? 19.775 -10.025 -25.722 1.00 45.00 179 PRO A C 1
ATOM 1289 O O . PRO A 1 179 ? 19.730 -8.903 -25.231 1.00 45.00 179 PRO A O 1
ATOM 1292 N N . ASN A 1 180 ? 19.651 -11.134 -24.980 1.00 55.38 180 ASN A N 1
ATOM 1293 C CA . ASN A 1 180 ? 19.265 -11.151 -23.554 1.00 55.38 180 ASN A CA 1
ATOM 1294 C C . ASN A 1 180 ? 17.883 -10.524 -23.283 1.00 55.38 180 ASN A C 1
ATOM 1296 O O . ASN A 1 180 ? 17.727 -9.769 -22.328 1.00 55.38 180 ASN A O 1
ATOM 1300 N N . SER A 1 181 ? 16.912 -10.862 -24.141 1.00 69.12 181 SER A N 1
ATOM 1301 C CA . SER A 1 181 ? 15.509 -10.420 -24.250 1.00 69.12 181 SER A CA 1
ATOM 1302 C C . SER A 1 181 ? 14.687 -10.491 -22.951 1.00 69.12 181 SER A C 1
ATOM 1304 O O . SER A 1 181 ? 13.700 -11.226 -22.860 1.00 69.12 181 SER A O 1
ATOM 1306 N N . THR A 1 182 ? 15.106 -9.763 -21.921 1.00 84.81 182 THR A N 1
ATOM 1307 C CA . THR A 1 182 ? 14.425 -9.681 -20.636 1.00 84.81 182 THR A CA 1
ATOM 1308 C C . THR A 1 182 ? 14.053 -8.243 -20.324 1.00 84.81 182 THR A C 1
ATOM 1310 O O . THR A 1 182 ? 14.790 -7.307 -20.629 1.00 84.81 182 THR A O 1
ATOM 1313 N N . ILE A 1 183 ? 12.875 -8.076 -19.742 1.00 90.31 183 ILE A N 1
ATOM 1314 C CA . ILE A 1 183 ? 12.330 -6.794 -19.324 1.00 90.31 183 ILE A CA 1
ATOM 1315 C C . ILE A 1 183 ? 12.758 -6.574 -17.866 1.00 90.31 183 ILE A C 1
ATOM 1317 O O . ILE A 1 183 ? 12.300 -7.331 -17.004 1.00 90.31 183 ILE A O 1
ATOM 1321 N N . PRO A 1 184 ? 13.628 -5.591 -17.566 1.00 89.56 184 PRO A N 1
ATOM 1322 C CA . PRO A 1 184 ? 14.064 -5.320 -16.206 1.00 89.56 184 PRO A CA 1
ATOM 1323 C C . PRO A 1 184 ? 13.061 -4.428 -15.469 1.00 89.56 184 PRO A C 1
ATOM 1325 O O . PRO A 1 184 ? 12.452 -3.530 -16.063 1.00 89.56 184 PRO A O 1
ATOM 1328 N N . GLY A 1 185 ? 12.945 -4.626 -14.159 1.00 87.56 185 GLY A N 1
ATOM 1329 C CA . GLY A 1 185 ? 12.295 -3.651 -13.291 1.00 87.56 185 GLY A CA 1
ATOM 1330 C C . GLY A 1 185 ? 11.322 -4.214 -12.272 1.00 87.56 185 GLY A C 1
ATOM 1331 O O . GLY A 1 185 ? 10.974 -5.393 -12.247 1.00 87.56 185 GLY A O 1
ATOM 1332 N N . ILE A 1 186 ? 10.855 -3.303 -11.437 1.00 83.38 186 ILE A N 1
ATOM 1333 C CA . ILE A 1 186 ? 9.754 -3.456 -10.507 1.00 83.38 186 ILE A CA 1
ATOM 1334 C C . ILE A 1 186 ? 8.519 -2.817 -11.146 1.00 83.38 186 ILE A C 1
ATOM 1336 O O . ILE A 1 186 ? 8.504 -1.621 -11.442 1.00 83.38 186 ILE A O 1
ATOM 1340 N N . PHE A 1 187 ? 7.488 -3.628 -11.365 1.00 89.12 187 PHE A N 1
ATOM 1341 C CA . PHE A 1 187 ? 6.249 -3.240 -12.035 1.00 89.12 187 PHE A CA 1
ATOM 1342 C C . PHE A 1 187 ? 5.116 -3.165 -11.019 1.00 89.12 187 PHE A C 1
ATOM 1344 O O . PHE A 1 187 ? 4.755 -4.177 -10.420 1.00 89.12 187 PHE A O 1
ATOM 1351 N N . LEU A 1 188 ? 4.564 -1.968 -10.836 1.00 83.75 188 LEU A N 1
ATOM 1352 C CA . LEU A 1 188 ? 3.537 -1.657 -9.848 1.00 83.75 188 LEU A CA 1
ATOM 1353 C C . LEU A 1 188 ? 2.263 -1.224 -10.581 1.00 83.75 188 LEU A C 1
ATOM 1355 O O . LEU A 1 188 ? 2.205 -0.114 -11.110 1.00 83.75 188 LEU A O 1
ATOM 1359 N N . ALA A 1 189 ? 1.255 -2.096 -10.611 1.00 85.62 189 ALA A N 1
ATOM 1360 C CA . ALA A 1 189 ? -0.101 -1.775 -11.046 1.00 85.62 189 ALA A CA 1
ATOM 1361 C C . ALA A 1 189 ? -1.006 -1.731 -9.806 1.00 85.62 189 ALA A C 1
ATOM 1363 O O . ALA A 1 189 ? -1.364 -2.773 -9.258 1.00 85.62 189 ALA A O 1
ATOM 1364 N N . TYR A 1 190 ? -1.319 -0.529 -9.319 1.00 74.81 190 TYR A N 1
ATOM 1365 C CA . TYR A 1 190 ? -1.775 -0.358 -7.931 1.00 74.81 190 TYR A CA 1
ATOM 1366 C C . TYR A 1 190 ? -3.261 -0.024 -7.741 1.00 74.81 190 TYR A C 1
ATOM 1368 O O . TYR A 1 190 ? -3.708 -0.004 -6.599 1.00 74.81 190 TYR A O 1
ATOM 1376 N N . GLY A 1 191 ? -4.031 0.188 -8.812 1.00 70.31 191 GLY A N 1
ATOM 1377 C CA . GLY A 1 191 ? -5.474 0.451 -8.752 1.00 70.31 191 GLY A CA 1
ATOM 1378 C C . GLY A 1 191 ? -5.817 1.867 -8.275 1.00 70.31 191 GLY A C 1
ATOM 1379 O O . GLY A 1 191 ? -5.040 2.526 -7.580 1.00 70.31 191 GLY A O 1
ATOM 1380 N N . GLN A 1 192 ? -7.008 2.355 -8.623 1.00 58.22 192 GLN A N 1
ATOM 1381 C CA . GLN A 1 192 ? -7.649 3.489 -7.948 1.00 58.22 192 GLN A CA 1
ATOM 1382 C C . GLN A 1 192 ? -8.915 3.004 -7.233 1.00 58.22 192 GLN A C 1
ATOM 1384 O O . GLN A 1 192 ? -9.430 1.924 -7.512 1.00 58.22 192 GLN A O 1
ATOM 1389 N N . GLN A 1 193 ? -9.363 3.761 -6.231 1.00 46.53 193 GLN A N 1
ATOM 1390 C CA . GLN A 1 193 ? -10.491 3.382 -5.379 1.00 46.53 193 GLN A CA 1
ATOM 1391 C C . GLN A 1 193 ? -11.748 3.036 -6.197 1.00 46.53 193 GLN A C 1
ATOM 1393 O O . GLN A 1 193 ? -12.105 3.797 -7.092 1.00 46.53 193 GLN A O 1
ATOM 1398 N N . GLY A 1 194 ? -12.446 1.946 -5.847 1.00 45.03 194 GLY A N 1
ATOM 1399 C CA . GLY A 1 194 ? -13.774 1.641 -6.405 1.00 45.03 194 GLY A CA 1
ATOM 1400 C C . GLY A 1 194 ? -13.900 0.400 -7.298 1.00 45.03 194 GLY A C 1
ATOM 1401 O O . GLY A 1 194 ? -14.676 0.424 -8.246 1.00 45.03 194 GLY A O 1
ATOM 1402 N N . GLY A 1 195 ? -13.212 -0.705 -6.989 1.00 47.47 195 GLY A N 1
ATOM 1403 C CA . GLY A 1 195 ? -13.489 -2.014 -7.608 1.00 47.47 195 GLY A CA 1
ATOM 1404 C C . GLY A 1 195 ? -12.684 -2.347 -8.868 1.00 47.47 195 GLY A C 1
ATOM 1405 O O . GLY A 1 195 ? -12.864 -3.432 -9.424 1.00 47.47 195 GLY A O 1
ATOM 1406 N N . ASP A 1 196 ? -11.766 -1.476 -9.287 1.00 53.84 196 ASP A N 1
ATOM 1407 C CA . ASP A 1 196 ? -10.827 -1.793 -10.361 1.00 53.84 196 ASP A CA 1
ATOM 1408 C C . ASP A 1 196 ? -9.829 -2.868 -9.912 1.00 53.84 196 ASP A C 1
ATOM 1410 O O . ASP A 1 196 ? -9.255 -2.810 -8.823 1.00 53.84 196 ASP A O 1
ATOM 1414 N N . SER A 1 197 ? -9.617 -3.867 -10.768 1.00 68.06 197 SER A N 1
ATOM 1415 C CA . SER A 1 197 ? -8.614 -4.917 -10.572 1.00 68.06 197 SER A CA 1
ATOM 1416 C C . SER A 1 197 ? -7.399 -4.598 -11.446 1.00 68.06 197 SER A C 1
ATOM 1418 O O . SER A 1 197 ? -7.379 -4.992 -12.620 1.00 68.06 197 SER A O 1
ATOM 1420 N N . PRO A 1 198 ? -6.399 -3.851 -10.931 1.00 79.56 198 PRO A N 1
ATOM 1421 C CA . PRO A 1 198 ? -5.245 -3.471 -11.729 1.00 79.56 198 PRO A CA 1
ATOM 1422 C C . PRO A 1 198 ? -4.551 -4.725 -12.247 1.00 79.56 198 PRO A C 1
ATOM 1424 O O . PRO A 1 198 ? -4.354 -5.698 -11.511 1.00 79.56 198 PRO A O 1
ATOM 1427 N N . THR A 1 199 ? -4.227 -4.714 -13.537 1.00 84.81 199 THR A N 1
ATOM 1428 C CA . THR A 1 199 ? -3.833 -5.928 -14.252 1.00 84.81 199 THR A CA 1
ATOM 1429 C C . THR A 1 199 ? -2.450 -5.790 -14.864 1.00 84.81 199 THR A C 1
ATOM 1431 O O . THR A 1 199 ? -2.172 -4.851 -15.613 1.00 84.81 199 THR A O 1
ATOM 1434 N N . ILE A 1 200 ? -1.598 -6.783 -14.613 1.00 89.75 200 ILE A N 1
ATOM 1435 C CA . ILE A 1 200 ? -0.367 -6.984 -15.378 1.00 89.75 200 ILE A CA 1
ATOM 1436 C C . ILE A 1 200 ? -0.590 -8.139 -16.355 1.00 89.75 200 ILE A C 1
ATOM 1438 O O . ILE A 1 200 ? -0.783 -9.290 -15.962 1.00 89.75 200 ILE A O 1
ATOM 1442 N N . THR A 1 201 ? -0.557 -7.824 -17.648 1.00 90.38 201 THR A N 1
ATOM 1443 C CA . THR A 1 201 ? -0.662 -8.812 -18.727 1.00 90.38 201 THR A CA 1
ATOM 1444 C C . THR A 1 201 ? 0.697 -9.009 -19.367 1.00 90.38 201 THR A C 1
ATOM 1446 O O . THR A 1 201 ? 1.340 -8.046 -19.782 1.00 90.38 201 THR A O 1
ATOM 1449 N N . THR A 1 202 ? 1.131 -10.258 -19.484 1.00 88.88 202 THR A N 1
ATOM 1450 C CA . THR A 1 202 ? 2.402 -10.616 -20.107 1.00 88.88 202 THR A CA 1
ATOM 1451 C C . THR A 1 202 ? 2.188 -11.655 -21.204 1.00 88.88 202 THR A C 1
ATOM 1453 O O . THR A 1 202 ? 1.430 -12.615 -21.054 1.00 88.88 202 THR A O 1
ATOM 1456 N N . THR A 1 203 ? 2.824 -11.457 -22.353 1.00 89.06 203 THR A N 1
ATOM 1457 C CA . THR A 1 203 ? 2.725 -12.362 -23.503 1.00 89.06 203 THR A CA 1
ATOM 1458 C C . THR A 1 203 ? 4.090 -12.516 -24.150 1.00 89.06 203 THR A C 1
ATOM 1460 O O . THR A 1 203 ? 4.712 -11.520 -24.508 1.00 89.06 203 THR A O 1
ATOM 1463 N N . ASN A 1 204 ? 4.572 -13.756 -24.281 1.00 86.94 204 ASN A N 1
ATOM 1464 C CA . ASN A 1 204 ? 5.855 -14.089 -24.914 1.00 86.94 204 ASN A CA 1
ATOM 1465 C C . ASN A 1 204 ? 7.040 -13.246 -24.403 1.00 86.94 204 ASN A C 1
ATOM 1467 O O . ASN A 1 204 ? 7.932 -12.880 -25.166 1.00 86.94 204 ASN A O 1
ATOM 1471 N N . ALA A 1 205 ? 7.025 -12.890 -23.117 1.00 86.25 205 ALA A N 1
ATOM 1472 C CA . ALA A 1 205 ? 7.994 -11.996 -22.499 1.00 86.25 205 ALA A CA 1
ATOM 1473 C C . ALA A 1 205 ? 8.784 -12.724 -21.411 1.00 86.25 205 ALA A C 1
ATOM 1475 O O . ALA A 1 205 ? 8.234 -13.546 -20.677 1.00 86.25 205 ALA A O 1
ATOM 1476 N N . ILE A 1 206 ? 10.062 -12.376 -21.278 1.00 84.69 206 ILE A N 1
ATOM 1477 C CA . ILE A 1 206 ? 10.877 -12.768 -20.133 1.00 84.69 206 ILE A CA 1
ATOM 1478 C C . ILE A 1 206 ? 11.022 -11.534 -19.248 1.00 84.69 206 ILE A C 1
ATOM 1480 O O . ILE A 1 206 ? 11.464 -10.492 -19.718 1.00 84.69 206 ILE A O 1
ATOM 1484 N N . ILE A 1 207 ? 10.643 -11.623 -17.980 1.00 86.06 207 ILE A N 1
ATOM 1485 C CA . ILE A 1 207 ? 10.760 -10.528 -17.016 1.00 86.06 207 ILE A CA 1
ATOM 1486 C C . ILE A 1 207 ? 11.890 -10.849 -16.042 1.00 86.06 207 ILE A C 1
ATOM 1488 O O . ILE A 1 207 ? 11.911 -11.929 -15.448 1.00 86.06 207 ILE A O 1
ATOM 1492 N N . ASN A 1 208 ? 12.799 -9.896 -15.861 1.00 83.69 208 ASN A N 1
ATOM 1493 C CA . ASN A 1 208 ? 13.850 -9.928 -14.853 1.00 83.69 208 ASN A CA 1
ATOM 1494 C C . ASN A 1 208 ? 13.553 -8.879 -13.773 1.00 83.69 208 ASN A C 1
ATOM 1496 O O . ASN A 1 208 ? 14.094 -7.772 -13.783 1.00 83.69 208 ASN A O 1
ATOM 1500 N N . GLY A 1 209 ? 12.623 -9.220 -12.884 1.00 76.56 209 GLY A N 1
ATOM 1501 C CA . GLY A 1 209 ? 12.197 -8.337 -11.811 1.00 76.56 209 GLY A CA 1
ATOM 1502 C C . GLY A 1 209 ? 10.813 -8.672 -11.265 1.00 76.56 209 GLY A C 1
ATOM 1503 O O . GLY A 1 209 ? 10.225 -9.705 -11.601 1.00 76.56 209 GLY A O 1
ATOM 1504 N N . ASN A 1 210 ? 10.325 -7.806 -10.381 1.00 76.75 210 ASN A N 1
ATOM 1505 C CA . ASN A 1 210 ? 9.182 -8.090 -9.517 1.00 76.75 210 ASN A CA 1
ATOM 1506 C C . ASN A 1 210 ? 7.884 -7.494 -10.073 1.00 76.75 210 ASN A C 1
ATOM 1508 O O . ASN A 1 210 ? 7.882 -6.370 -10.578 1.00 76.75 210 ASN A O 1
ATOM 1512 N N . LEU A 1 211 ? 6.781 -8.231 -9.949 1.00 81.25 211 LEU A N 1
ATOM 1513 C CA . LEU A 1 211 ? 5.460 -7.843 -10.442 1.00 81.25 211 LEU A CA 1
ATOM 1514 C C . LEU A 1 211 ? 4.460 -7.711 -9.287 1.00 81.25 211 LEU A C 1
ATOM 1516 O O . LEU A 1 211 ? 4.305 -8.642 -8.495 1.00 81.25 211 LEU A O 1
ATOM 1520 N N . TYR A 1 212 ? 3.740 -6.592 -9.247 1.00 79.12 212 TYR A N 1
ATOM 1521 C CA . TYR A 1 212 ? 2.730 -6.281 -8.236 1.00 79.12 212 TYR A CA 1
ATOM 1522 C C . TYR A 1 212 ? 1.442 -5.804 -8.911 1.00 79.12 212 TYR A C 1
ATOM 1524 O O . TYR A 1 212 ? 1.463 -4.804 -9.633 1.00 79.12 212 TYR A O 1
ATOM 1532 N N . ALA A 1 213 ? 0.344 -6.534 -8.714 1.00 78.88 213 ALA A N 1
ATOM 1533 C CA . ALA A 1 213 ? -0.963 -6.235 -9.303 1.00 78.88 213 ALA A CA 1
ATOM 1534 C C . ALA A 1 213 ? -2.079 -7.019 -8.614 1.00 78.88 213 ALA A C 1
ATOM 1536 O O . ALA A 1 213 ? -1.821 -8.056 -8.010 1.00 78.88 213 ALA A O 1
ATOM 1537 N N . GLY A 1 214 ? -3.333 -6.595 -8.770 1.00 72.56 214 GLY A N 1
ATOM 1538 C CA . GLY A 1 214 ? -4.488 -7.373 -8.303 1.00 72.56 214 GLY A CA 1
ATOM 1539 C C . GLY A 1 214 ? -4.817 -8.567 -9.185 1.00 72.56 214 GLY A C 1
ATOM 1540 O O . GLY A 1 214 ? -5.369 -9.562 -8.722 1.00 72.56 214 GLY A O 1
ATOM 1541 N N . THR A 1 215 ? -4.469 -8.498 -10.466 1.00 74.81 215 THR A N 1
ATOM 1542 C CA . THR A 1 215 ? -4.660 -9.600 -11.406 1.00 74.81 215 THR A CA 1
ATOM 1543 C C . THR A 1 215 ? -3.459 -9.732 -12.327 1.00 74.81 215 THR A C 1
ATOM 1545 O O . THR A 1 215 ? -2.884 -8.743 -12.787 1.00 74.81 215 THR A O 1
ATOM 1548 N N . PHE A 1 216 ? -3.104 -10.975 -12.638 1.00 77.12 216 PHE A N 1
ATOM 1549 C CA . PHE A 1 216 ? -2.090 -11.288 -13.629 1.00 77.12 216 PHE A CA 1
ATOM 1550 C C . PHE A 1 216 ? -2.622 -12.220 -14.707 1.00 77.12 216 PHE A C 1
ATOM 1552 O O . PHE A 1 216 ? -3.333 -13.189 -14.430 1.00 77.12 216 PHE A O 1
ATOM 1559 N N . SER A 1 217 ? -2.191 -11.966 -15.938 1.00 81.31 217 SER 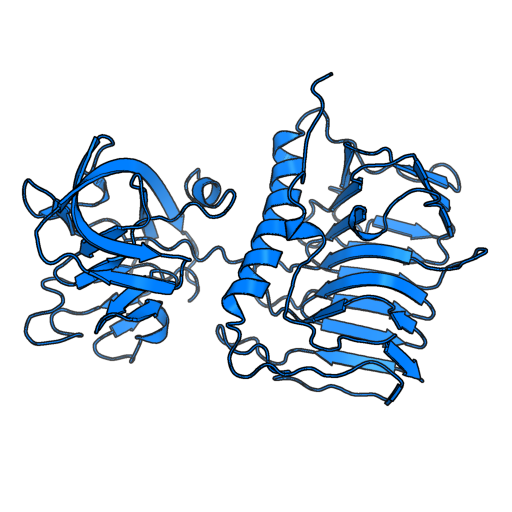A N 1
ATOM 1560 C CA . SER A 1 217 ? -2.426 -12.840 -17.083 1.00 81.31 217 SER A CA 1
ATOM 1561 C C . SER A 1 217 ? -1.100 -13.117 -17.783 1.00 81.31 217 SER A C 1
ATOM 1563 O O . SER A 1 217 ? -0.428 -12.191 -18.235 1.00 81.31 217 SER A O 1
ATOM 1565 N N . PHE A 1 218 ? -0.699 -14.384 -17.848 1.00 78.25 218 PHE A N 1
ATOM 1566 C CA . PHE A 1 218 ? 0.533 -14.839 -18.491 1.00 78.25 218 PHE A CA 1
ATOM 1567 C C . PHE A 1 218 ? 0.195 -15.714 -19.693 1.00 78.25 218 PHE A C 1
ATOM 1569 O O . PHE A 1 218 ? -0.618 -16.628 -19.592 1.00 78.25 218 PHE A O 1
ATOM 1576 N N . SER A 1 219 ? 0.854 -15.484 -20.825 1.00 79.94 219 SER A N 1
ATOM 1577 C CA . SER A 1 219 ? 0.743 -16.344 -22.005 1.00 79.94 219 SER A CA 1
ATOM 1578 C C . SER A 1 219 ? 2.113 -16.546 -22.640 1.00 79.94 219 SER A C 1
ATOM 1580 O O . SER A 1 219 ? 2.669 -15.614 -23.214 1.00 79.94 219 SER A O 1
ATOM 1582 N N . GLY A 1 220 ? 2.685 -17.748 -22.515 1.00 74.75 220 GLY A N 1
ATOM 1583 C CA . GLY A 1 220 ? 4.030 -18.042 -23.039 1.00 74.75 220 GLY A CA 1
ATOM 1584 C C . GLY A 1 220 ? 5.138 -17.166 -22.435 1.00 74.75 220 GLY A C 1
ATOM 1585 O O . GLY A 1 220 ? 6.120 -16.865 -23.104 1.00 74.75 220 GLY A O 1
ATOM 1586 N N . ALA A 1 221 ? 4.954 -16.697 -21.200 1.00 78.50 221 ALA A N 1
ATOM 1587 C CA . ALA A 1 221 ? 5.864 -15.780 -20.522 1.00 78.50 221 ALA A CA 1
ATOM 1588 C C . ALA A 1 221 ? 6.646 -16.471 -19.393 1.00 78.50 221 ALA A C 1
ATOM 1590 O O . ALA A 1 221 ? 6.179 -17.451 -18.800 1.00 78.50 221 ALA A O 1
ATOM 1591 N N . THR A 1 222 ? 7.815 -15.910 -19.081 1.00 76.12 222 THR A N 1
ATOM 1592 C CA . THR A 1 222 ? 8.682 -16.334 -17.976 1.00 76.12 222 THR A CA 1
ATOM 1593 C C . THR A 1 222 ? 8.953 -15.152 -17.054 1.00 76.12 222 THR A C 1
ATOM 1595 O O . THR A 1 222 ? 9.447 -14.122 -17.505 1.00 76.12 222 THR A O 1
ATOM 1598 N N . ASN A 1 223 ? 8.700 -15.292 -15.755 1.00 76.25 223 ASN A N 1
ATOM 1599 C CA . ASN A 1 223 ? 9.145 -14.320 -14.753 1.00 76.25 223 ASN A CA 1
ATOM 1600 C C . ASN A 1 223 ? 10.265 -14.938 -13.902 1.00 76.25 223 ASN A C 1
ATOM 1602 O O . ASN A 1 223 ? 10.133 -16.060 -13.415 1.00 76.25 223 ASN A O 1
ATOM 1606 N N . GLN A 1 224 ? 11.382 -14.219 -13.772 1.00 73.50 224 GLN A N 1
ATOM 1607 C CA . GLN A 1 224 ? 12.554 -14.644 -12.995 1.00 73.50 224 GLN A CA 1
ATOM 1608 C C . GLN A 1 224 ? 12.587 -14.041 -11.580 1.00 73.50 224 GLN A C 1
ATOM 1610 O O . GLN A 1 224 ? 13.472 -14.385 -10.802 1.00 73.50 224 GLN A O 1
ATOM 1615 N N . GLY A 1 225 ? 11.660 -13.131 -11.267 1.00 65.06 225 GLY A N 1
ATOM 1616 C CA . GLY A 1 225 ? 11.560 -12.455 -9.977 1.00 65.06 225 GLY A CA 1
ATOM 1617 C C . GLY A 1 225 ? 10.367 -12.936 -9.152 1.00 65.06 225 GLY A C 1
ATOM 1618 O O . GLY A 1 225 ? 9.914 -14.074 -9.270 1.00 65.06 225 GLY A O 1
ATOM 1619 N N . THR A 1 226 ? 9.876 -12.050 -8.290 1.00 64.75 226 THR A N 1
ATOM 1620 C CA . THR A 1 226 ? 8.720 -12.296 -7.425 1.00 64.75 226 THR A CA 1
ATOM 1621 C C . THR A 1 226 ? 7.433 -11.788 -8.069 1.00 64.75 226 THR A C 1
ATOM 1623 O O . THR A 1 226 ? 7.398 -10.691 -8.626 1.00 64.75 226 THR A O 1
ATOM 1626 N N . ILE A 1 227 ? 6.349 -12.551 -7.917 1.00 67.06 227 ILE A N 1
ATOM 1627 C CA . ILE A 1 227 ? 4.984 -12.104 -8.216 1.00 67.06 227 ILE A CA 1
ATOM 1628 C C . ILE A 1 227 ? 4.205 -11.964 -6.908 1.00 67.06 227 ILE A C 1
ATOM 1630 O O . ILE A 1 227 ? 4.132 -12.913 -6.119 1.00 67.06 227 ILE A O 1
ATOM 1634 N N . THR A 1 228 ? 3.571 -10.808 -6.726 1.00 68.56 228 THR A N 1
ATOM 1635 C CA . THR A 1 228 ? 2.768 -10.484 -5.544 1.00 68.56 228 THR A CA 1
ATOM 1636 C C . THR A 1 228 ? 1.380 -10.009 -5.972 1.00 68.56 228 THR A C 1
ATOM 1638 O O . THR A 1 228 ? 1.234 -8.926 -6.533 1.00 68.56 228 THR A O 1
ATOM 1641 N N . SER A 1 229 ? 0.355 -10.829 -5.711 1.00 64.75 229 SER A N 1
ATOM 1642 C CA . SER A 1 229 ? -1.051 -10.480 -5.966 1.00 64.75 229 SER A CA 1
ATOM 1643 C C . SER A 1 229 ? -1.597 -9.590 -4.866 1.00 64.75 229 SER A C 1
ATOM 1645 O O . SER A 1 229 ? -1.501 -9.933 -3.689 1.00 64.75 229 SER A O 1
ATOM 1647 N N . THR A 1 230 ? -2.180 -8.460 -5.250 1.00 54.88 230 THR A N 1
ATOM 1648 C CA . THR A 1 230 ? -2.612 -7.406 -4.336 1.00 54.88 230 THR A CA 1
ATOM 1649 C C . THR A 1 230 ? -4.009 -6.918 -4.700 1.00 54.88 230 THR A C 1
ATOM 1651 O O . THR A 1 230 ? -4.173 -6.164 -5.654 1.00 54.88 230 THR A O 1
ATOM 1654 N N . ASN A 1 231 ? -5.027 -7.249 -3.904 1.00 50.25 231 ASN A N 1
ATOM 1655 C CA . ASN A 1 231 ? -6.273 -6.476 -3.928 1.00 50.25 231 ASN A CA 1
ATOM 1656 C C . ASN A 1 231 ? -6.028 -5.145 -3.208 1.00 50.25 231 ASN A C 1
ATOM 1658 O O . ASN A 1 231 ? -6.445 -4.946 -2.071 1.00 50.25 231 ASN A O 1
ATOM 1662 N N . THR A 1 232 ? -5.269 -4.255 -3.845 1.00 38.62 232 THR A N 1
ATOM 1663 C CA . THR A 1 232 ? -5.058 -2.891 -3.371 1.00 38.62 232 THR A CA 1
ATOM 1664 C C . THR A 1 232 ? -6.020 -1.967 -4.082 1.00 38.62 232 THR A C 1
ATOM 1666 O O . THR A 1 232 ? -5.751 -1.483 -5.173 1.00 38.62 232 THR A O 1
ATOM 1669 N N . THR A 1 233 ? -7.125 -1.654 -3.423 1.00 35.00 233 THR A N 1
ATOM 1670 C CA . THR A 1 233 ? -7.567 -0.266 -3.419 1.00 35.00 233 THR A CA 1
ATOM 1671 C C . THR A 1 233 ? -6.583 0.502 -2.541 1.00 35.00 233 THR A C 1
ATOM 1673 O O . THR A 1 233 ? -6.408 0.179 -1.364 1.00 35.00 233 THR A O 1
ATOM 1676 N N . LEU A 1 234 ? -5.905 1.510 -3.103 1.00 33.06 234 LEU A N 1
ATOM 1677 C CA . LEU A 1 234 ? -5.207 2.529 -2.316 1.00 33.06 234 LEU A CA 1
ATOM 1678 C C . LEU A 1 234 ? -6.247 3.383 -1.584 1.00 33.06 234 LEU A C 1
ATOM 1680 O O . LEU A 1 234 ? -6.531 4.531 -1.926 1.00 33.06 234 LEU A O 1
ATOM 1684 N N . ASN A 1 235 ? -6.828 2.795 -0.553 1.00 34.34 235 ASN A N 1
ATOM 1685 C CA . ASN A 1 235 ? -7.416 3.545 0.524 1.00 34.34 235 ASN A CA 1
ATOM 1686 C C . ASN A 1 235 ? -6.301 3.618 1.555 1.00 34.34 235 ASN A C 1
ATOM 1688 O O . ASN A 1 235 ? -6.048 2.648 2.271 1.00 34.34 235 ASN A O 1
ATOM 1692 N N . SER A 1 236 ? -5.622 4.764 1.655 1.00 36.94 236 SER A N 1
ATOM 1693 C CA . SER A 1 236 ? -5.216 5.176 2.992 1.00 36.94 236 SER A CA 1
ATOM 1694 C C . SER A 1 236 ? -6.522 5.288 3.774 1.00 36.94 236 SER A C 1
ATOM 1696 O O . SER A 1 236 ? -7.155 6.338 3.768 1.00 36.94 236 SER A O 1
ATOM 1698 N N . THR A 1 237 ? -6.994 4.194 4.374 1.00 46.00 237 THR A N 1
ATOM 1699 C CA . THR A 1 237 ? -7.892 4.308 5.517 1.00 46.00 237 THR A CA 1
ATOM 1700 C C . THR A 1 237 ? -7.032 4.964 6.567 1.00 46.00 237 THR A C 1
ATOM 1702 O O . THR A 1 237 ? -6.253 4.304 7.256 1.00 46.00 237 THR A O 1
ATOM 1705 N N . VAL A 1 238 ? -7.053 6.287 6.546 1.00 54.38 238 VAL A N 1
ATOM 1706 C CA . VAL A 1 238 ? -6.387 7.105 7.526 1.00 54.38 238 VAL A CA 1
ATOM 1707 C C . VAL A 1 238 ? -7.056 6.738 8.841 1.00 54.38 238 VAL A C 1
ATOM 1709 O O . VAL A 1 238 ? -8.268 6.885 8.967 1.00 54.38 238 VAL A O 1
ATOM 1712 N N . ALA A 1 239 ? -6.301 6.162 9.774 1.00 69.88 239 ALA A N 1
ATOM 1713 C CA . ALA A 1 239 ? -6.790 5.982 11.130 1.00 69.88 239 ALA A CA 1
ATOM 1714 C C . ALA A 1 239 ? -7.099 7.380 11.670 1.00 69.88 239 ALA A C 1
ATOM 1716 O O . ALA A 1 239 ? -6.230 8.241 11.673 1.00 69.88 239 ALA A O 1
ATOM 1717 N N . CYS A 1 240 ? -8.342 7.651 12.040 1.00 86.81 240 CYS A N 1
ATOM 1718 C CA . CYS A 1 240 ? -8.767 8.963 12.512 1.00 86.81 240 CYS A CA 1
ATOM 1719 C C . CYS A 1 240 ? -9.887 8.845 13.538 1.00 86.81 240 CYS A C 1
ATOM 1721 O O . CYS A 1 240 ? -10.655 7.881 13.516 1.00 86.81 240 CYS A O 1
ATOM 1723 N N . PHE A 1 241 ? -10.007 9.876 14.364 1.00 93.38 241 PHE A N 1
ATOM 1724 C CA . PHE A 1 241 ? -11.162 10.135 15.211 1.00 93.38 241 PHE A CA 1
ATOM 1725 C C . PHE A 1 241 ? -12.089 11.119 14.513 1.00 93.38 241 PHE A C 1
ATOM 1727 O O . PHE A 1 241 ? -11.620 12.050 13.856 1.00 93.38 241 PHE A O 1
ATOM 1734 N N . LEU A 1 242 ? -13.396 10.929 14.640 1.00 93.56 242 LEU A N 1
ATOM 1735 C CA . LEU A 1 242 ? -14.349 11.908 14.135 1.00 93.56 242 LEU A CA 1
ATOM 1736 C C . LEU A 1 242 ? -14.325 13.160 15.020 1.00 93.56 242 LEU A C 1
ATOM 1738 O O . LEU A 1 242 ? -14.105 13.073 16.233 1.00 93.56 242 LEU A O 1
ATOM 1742 N N . LYS A 1 243 ? -14.592 14.319 14.421 1.00 92.94 243 LYS A N 1
ATOM 1743 C CA . LYS A 1 243 ? -14.902 15.554 15.143 1.00 92.94 243 LYS A CA 1
ATOM 1744 C C . LYS A 1 243 ? -15.900 15.301 16.278 1.00 92.94 243 LYS A C 1
ATOM 1746 O O . LYS A 1 243 ? -16.884 14.590 16.084 1.00 92.94 243 LYS A O 1
ATOM 1751 N N . GLY A 1 244 ? -15.655 15.897 17.442 1.00 92.94 244 GLY A N 1
ATOM 1752 C CA . GLY A 1 244 ? -16.463 15.712 18.645 1.00 92.94 244 GLY A CA 1
ATOM 1753 C C . GLY A 1 244 ? -16.018 14.544 19.530 1.00 92.94 244 GLY A C 1
ATOM 1754 O O . GLY A 1 244 ? -16.528 14.415 20.641 1.00 92.94 244 GLY A O 1
ATOM 1755 N N . THR A 1 245 ? -15.042 13.734 19.100 1.00 95.00 245 THR A N 1
ATOM 1756 C CA . THR A 1 245 ? -14.444 12.691 19.949 1.00 95.00 245 THR A CA 1
ATOM 1757 C C . THR A 1 245 ? -13.600 13.321 21.053 1.00 95.00 245 THR A C 1
ATOM 1759 O O . THR A 1 245 ? -12.728 14.148 20.774 1.00 95.00 245 THR A O 1
ATOM 1762 N N . LYS A 1 246 ? -13.804 12.905 22.305 1.00 96.25 246 LYS A N 1
ATOM 1763 C CA . LYS A 1 246 ? -13.007 13.366 23.444 1.00 96.25 246 LYS A CA 1
ATOM 1764 C C . LYS A 1 246 ? -11.796 12.485 23.711 1.00 96.25 246 LYS A C 1
ATOM 1766 O O . LYS A 1 246 ? -11.888 11.261 23.803 1.00 96.25 246 LYS A O 1
ATOM 1771 N N . ILE A 1 247 ? -10.671 13.146 23.949 1.00 97.25 247 ILE A N 1
ATOM 1772 C CA . ILE A 1 247 ? -9.375 12.563 24.282 1.00 97.25 247 ILE A CA 1
ATOM 1773 C C . ILE A 1 247 ? -9.031 12.910 25.730 1.00 97.25 247 ILE A C 1
ATOM 1775 O O . ILE A 1 247 ? -9.197 14.058 26.152 1.00 97.25 247 ILE A O 1
ATOM 1779 N N . LEU A 1 248 ? -8.543 11.939 26.503 1.00 96.25 248 LEU A N 1
ATOM 1780 C CA . LEU A 1 248 ? -8.092 12.183 27.870 1.00 96.25 248 LEU A CA 1
ATOM 1781 C C . LEU A 1 248 ? -6.747 12.928 27.877 1.00 96.25 248 LEU A C 1
ATOM 1783 O O . LEU A 1 248 ? -5.716 12.420 27.430 1.00 96.25 248 LEU A O 1
ATOM 1787 N N . THR A 1 249 ? -6.749 14.130 28.446 1.00 96.44 249 THR A N 1
ATOM 1788 C CA . THR A 1 249 ? -5.563 14.975 28.636 1.00 96.44 249 THR A CA 1
ATOM 1789 C C . THR A 1 249 ? -5.224 15.126 30.114 1.00 96.44 249 THR A C 1
ATOM 1791 O O . THR A 1 249 ? -6.012 14.755 30.987 1.00 96.44 249 THR A O 1
ATOM 1794 N N . GLU A 1 250 ? -4.079 15.738 30.429 1.00 95.06 250 GLU A N 1
ATOM 1795 C CA . GLU A 1 250 ? -3.749 16.091 31.821 1.00 95.06 250 GLU A CA 1
ATOM 1796 C C . GLU A 1 250 ? -4.764 17.057 32.465 1.00 95.06 250 GLU A C 1
ATOM 1798 O O . GLU A 1 250 ? -4.841 17.157 33.689 1.00 95.06 250 GLU A O 1
ATOM 1803 N N . ARG A 1 251 ? -5.568 17.748 31.643 1.00 93.56 251 ARG A N 1
ATOM 1804 C CA . ARG A 1 251 ? -6.628 18.678 32.058 1.00 93.56 251 ARG A CA 1
ATOM 1805 C C . ARG A 1 251 ? -8.019 18.030 32.082 1.00 93.56 251 ARG A C 1
ATOM 1807 O O . ARG A 1 251 ? -9.002 18.727 32.320 1.00 93.56 251 ARG A O 1
ATOM 1814 N N . GLY A 1 252 ? -8.112 16.721 31.840 1.00 94.56 252 GLY A N 1
ATOM 1815 C CA . GLY A 1 252 ? -9.366 15.992 31.646 1.00 94.56 252 GLY A CA 1
ATOM 1816 C C . GLY A 1 252 ? -9.691 15.770 30.167 1.00 94.56 252 GLY A C 1
ATOM 1817 O O . GLY A 1 252 ? -8.824 15.893 29.303 1.00 94.56 252 GLY A O 1
ATOM 1818 N N . TYR A 1 253 ? -10.937 15.413 29.869 1.00 95.88 253 TYR A N 1
ATOM 1819 C CA . TYR A 1 253 ? -11.382 15.150 28.501 1.00 95.88 253 TYR A CA 1
ATOM 1820 C C . TYR A 1 253 ? -11.537 16.443 27.687 1.00 95.88 253 TYR A C 1
ATOM 1822 O O . TYR A 1 253 ? -12.261 17.348 28.099 1.00 95.88 253 TYR A O 1
ATOM 1830 N N . PHE A 1 254 ? -10.889 16.501 26.523 1.00 96.88 254 PHE A N 1
ATOM 1831 C CA . PHE A 1 254 ? -10.997 17.590 25.544 1.00 96.88 254 PHE A CA 1
ATOM 1832 C C . PHE A 1 254 ? -11.398 17.040 24.179 1.00 96.88 254 PHE A C 1
ATOM 1834 O O . PHE A 1 254 ? -10.993 15.935 23.823 1.00 96.88 254 PHE A O 1
ATOM 1841 N N . PHE A 1 255 ? -12.176 17.807 23.414 1.00 96.88 255 PHE A N 1
ATOM 1842 C CA . PHE A 1 255 ? -12.511 17.453 22.037 1.00 96.88 255 PHE A CA 1
ATOM 1843 C C . PHE A 1 255 ? -11.260 17.455 21.160 1.00 96.88 255 PHE A C 1
ATOM 1845 O O . PHE A 1 255 ? -10.396 18.319 21.313 1.00 96.88 255 PHE A O 1
ATOM 1852 N N . ILE A 1 256 ? -11.159 16.496 20.239 1.00 96.25 256 ILE A N 1
ATOM 1853 C CA . ILE A 1 256 ? -9.974 16.353 19.392 1.00 96.25 256 ILE A CA 1
ATOM 1854 C C . ILE A 1 256 ? -9.710 17.594 18.530 1.00 96.25 256 ILE A C 1
ATOM 1856 O O . ILE A 1 256 ? -8.555 17.963 18.335 1.00 96.25 256 ILE A O 1
ATOM 1860 N N . GLU A 1 257 ? -10.759 18.271 18.063 1.00 95.69 257 GLU A N 1
ATOM 1861 C CA . GLU A 1 257 ? -10.647 19.508 17.287 1.00 95.69 257 GLU A CA 1
ATOM 1862 C C . GLU A 1 257 ? -10.141 20.717 18.093 1.00 95.69 257 GLU A C 1
ATOM 1864 O O . GLU A 1 257 ? -9.692 21.692 17.490 1.00 95.69 257 GLU A O 1
ATOM 1869 N N . ASP A 1 258 ? -10.198 20.649 19.427 1.00 96.75 258 ASP A N 1
ATOM 1870 C CA . ASP A 1 258 ? -9.762 21.715 20.337 1.00 96.75 258 ASP A CA 1
ATOM 1871 C C . ASP A 1 258 ? -8.330 21.500 20.858 1.00 96.75 258 ASP A C 1
ATOM 1873 O O . ASP A 1 258 ? -7.766 22.393 21.497 1.00 96.75 258 ASP A O 1
ATOM 1877 N N . LEU A 1 259 ? -7.734 20.328 20.606 1.00 96.19 259 LEU A N 1
ATOM 1878 C CA . LEU A 1 259 ? -6.355 20.034 20.993 1.00 96.19 259 LEU A CA 1
ATOM 1879 C C . LEU A 1 259 ? -5.364 20.871 20.182 1.00 96.19 259 LEU A C 1
ATOM 1881 O O . LEU A 1 259 ? -5.555 21.141 18.994 1.00 96.19 259 LEU A O 1
ATOM 1885 N N . GLN A 1 260 ? -4.261 21.246 20.823 1.00 96.06 260 GLN A N 1
ATOM 1886 C CA . GLN A 1 260 ? -3.187 22.016 20.209 1.00 96.06 260 GLN A CA 1
ATOM 1887 C C . GLN A 1 260 ? -1.841 21.302 20.332 1.00 96.06 260 GLN A C 1
ATOM 1889 O O . GLN A 1 260 ? -1.618 20.463 21.201 1.00 96.06 260 GLN A O 1
ATOM 1894 N N . ILE A 1 261 ? -0.909 21.648 19.443 1.00 96.38 261 ILE A N 1
ATOM 1895 C CA . ILE A 1 261 ? 0.486 21.211 19.562 1.00 96.38 261 ILE A CA 1
ATOM 1896 C C . ILE A 1 261 ? 1.024 21.645 20.937 1.00 96.38 261 ILE A C 1
ATOM 1898 O O . ILE A 1 261 ? 0.730 22.743 21.405 1.00 96.38 261 ILE A O 1
ATOM 1902 N N . GLU A 1 262 ? 1.807 20.768 21.564 1.00 96.44 262 GLU A N 1
ATOM 1903 C CA . GLU A 1 262 ? 2.293 20.836 22.948 1.00 96.44 262 GLU A CA 1
ATOM 1904 C C . GLU A 1 262 ? 1.244 20.631 24.061 1.00 96.44 262 GLU A C 1
ATOM 1906 O O . GLU A 1 262 ? 1.641 20.529 25.226 1.00 96.44 262 GLU A O 1
ATOM 1911 N N . ASP A 1 263 ? -0.052 20.458 23.756 1.00 97.12 263 ASP A N 1
ATOM 1912 C CA . ASP A 1 263 ? -0.981 19.901 24.750 1.00 97.12 263 ASP A CA 1
ATOM 1913 C C . ASP A 1 263 ? -0.524 18.497 25.157 1.00 97.12 263 ASP A C 1
ATOM 1915 O O . ASP A 1 263 ? -0.077 17.698 24.332 1.00 97.12 263 ASP A O 1
ATOM 1919 N N . LYS A 1 264 ? -0.643 18.183 26.449 1.00 97.25 264 LYS A N 1
ATOM 1920 C CA . LYS A 1 264 ? -0.230 16.890 26.995 1.00 97.25 264 LYS A CA 1
ATOM 1921 C C . LYS A 1 264 ? -1.411 15.947 27.135 1.00 97.25 264 LYS A C 1
ATOM 1923 O O . LYS A 1 264 ? -2.304 16.156 27.962 1.00 97.25 264 LYS A O 1
ATOM 1928 N N . VAL A 1 265 ? -1.366 14.866 26.370 1.00 97.06 265 VAL A N 1
ATOM 1929 C CA . VAL A 1 265 ? -2.320 13.761 26.488 1.00 97.06 265 VAL A CA 1
ATOM 1930 C C . VAL A 1 265 ? -1.836 12.746 27.516 1.00 97.06 265 VAL A C 1
ATOM 1932 O O . VAL A 1 265 ? -0.628 12.593 27.729 1.00 97.06 265 VAL A O 1
ATOM 1935 N N . ILE A 1 266 ? -2.774 12.053 28.160 1.00 96.94 266 ILE A N 1
ATOM 1936 C CA . ILE A 1 266 ? -2.438 10.903 28.999 1.00 96.94 266 ILE A CA 1
ATOM 1937 C C . ILE A 1 266 ? -2.119 9.719 28.087 1.00 96.94 266 ILE A C 1
ATOM 1939 O O . ILE A 1 266 ? -2.934 9.354 27.240 1.00 96.94 266 ILE A O 1
ATOM 1943 N N . ILE A 1 267 ? -0.955 9.099 28.284 1.00 95.50 267 ILE A N 1
ATOM 1944 C CA . ILE A 1 267 ? -0.575 7.867 27.590 1.00 95.50 267 ILE A CA 1
ATOM 1945 C C . ILE A 1 267 ? -0.599 6.684 28.564 1.00 95.50 267 ILE A C 1
ATOM 1947 O O . ILE A 1 267 ? -0.063 6.741 29.674 1.00 95.50 267 ILE A O 1
ATOM 1951 N N . HIS A 1 268 ? -1.226 5.598 28.127 1.00 94.06 268 HIS A N 1
ATOM 1952 C CA . HIS A 1 268 ? -1.389 4.344 28.862 1.00 94.06 268 HIS A CA 1
ATOM 1953 C C . HIS A 1 268 ? -0.383 3.271 28.440 1.00 94.06 268 HIS A C 1
ATOM 1955 O O . HIS A 1 268 ? -0.335 2.205 29.047 1.00 94.06 268 HIS A O 1
ATOM 1961 N N . GLY A 1 269 ? 0.422 3.536 27.414 1.00 93.44 269 GLY A N 1
ATOM 1962 C CA . GLY A 1 269 ? 1.376 2.582 26.874 1.00 93.44 269 GLY A CA 1
ATOM 1963 C C . GLY A 1 269 ? 1.902 2.992 25.507 1.00 93.44 269 GLY A C 1
ATOM 1964 O O . GLY A 1 269 ? 1.629 4.098 25.038 1.00 93.44 269 GLY A O 1
ATOM 1965 N N . LEU A 1 270 ? 2.631 2.076 24.875 1.00 88.94 270 LEU A N 1
ATOM 1966 C CA . LEU A 1 270 ? 3.188 2.213 23.533 1.00 88.94 270 LEU A CA 1
ATOM 1967 C C . LEU A 1 270 ? 2.796 1.035 22.650 1.00 88.94 270 LEU A C 1
ATOM 1969 O O . LEU A 1 270 ? 2.558 -0.073 23.135 1.00 88.94 270 LEU A O 1
ATOM 1973 N N . ILE A 1 271 ? 2.822 1.281 21.345 1.00 78.31 271 ILE A N 1
ATOM 1974 C CA . ILE A 1 271 ? 2.784 0.247 20.319 1.00 78.31 271 ILE A CA 1
ATOM 1975 C C . ILE A 1 271 ? 4.170 0.158 19.673 1.00 78.31 271 ILE A C 1
ATOM 1977 O O . ILE A 1 271 ? 4.590 1.066 18.952 1.00 78.31 271 ILE A O 1
ATOM 1981 N N . LEU A 1 272 ? 4.880 -0.942 19.916 1.00 72.56 272 LEU A N 1
ATOM 1982 C CA . LEU A 1 272 ? 6.202 -1.220 19.352 1.00 72.56 272 LEU A CA 1
ATOM 1983 C C . LEU A 1 272 ? 6.074 -2.053 18.075 1.00 72.56 272 LEU A C 1
ATOM 1985 O O . LEU A 1 272 ? 5.152 -2.861 17.937 1.00 72.56 272 LEU A O 1
ATOM 1989 N N . ASP A 1 273 ? 6.971 -1.815 17.114 1.00 71.25 273 ASP A N 1
ATOM 1990 C CA . ASP A 1 273 ? 7.034 -2.531 15.831 1.00 71.25 273 ASP A CA 1
ATOM 1991 C C . ASP A 1 273 ? 5.660 -2.720 15.159 1.00 71.25 273 ASP A C 1
ATOM 1993 O O . ASP A 1 273 ? 5.369 -3.740 14.528 1.00 71.25 273 ASP A O 1
ATOM 1997 N N . ASN A 1 274 ? 4.783 -1.720 15.324 1.00 62.94 274 ASN A N 1
ATOM 1998 C CA . ASN A 1 274 ? 3.433 -1.673 14.765 1.00 62.94 274 ASN A CA 1
ATOM 1999 C C . ASN A 1 274 ? 2.520 -2.858 15.168 1.00 62.94 274 ASN A C 1
ATOM 2001 O O . ASN A 1 274 ? 1.546 -3.138 14.465 1.00 62.94 274 ASN A O 1
ATOM 2005 N N . SER A 1 275 ? 2.836 -3.587 16.246 1.00 70.56 275 SER A N 1
ATOM 2006 C CA . SER A 1 275 ? 2.106 -4.809 16.622 1.00 70.56 275 SER A CA 1
ATOM 2007 C C . SER A 1 275 ? 2.146 -5.177 18.107 1.00 70.56 275 SER A C 1
ATOM 2009 O O . SER A 1 275 ? 1.190 -5.781 18.595 1.00 70.56 275 SER A O 1
ATOM 2011 N N . GLU A 1 276 ? 3.204 -4.822 18.834 1.00 78.75 276 GLU A N 1
ATOM 2012 C CA . GLU A 1 276 ? 3.363 -5.167 20.247 1.00 78.75 276 GLU A CA 1
ATOM 2013 C C . GLU A 1 276 ? 2.809 -4.058 21.145 1.00 78.75 276 GLU A C 1
ATOM 2015 O O . GLU A 1 276 ? 3.206 -2.903 21.033 1.00 78.75 276 GLU A O 1
ATOM 2020 N N . VAL A 1 277 ? 1.899 -4.412 22.054 1.00 81.44 277 VAL A N 1
ATOM 2021 C CA . VAL A 1 277 ? 1.287 -3.492 23.022 1.00 81.44 277 VAL A CA 1
ATOM 2022 C C . VAL A 1 277 ? 2.040 -3.571 24.344 1.00 81.44 277 VAL A C 1
ATOM 2024 O O . VAL A 1 277 ? 2.070 -4.623 24.981 1.00 81.44 277 VAL A O 1
ATOM 2027 N N . VAL A 1 278 ? 2.581 -2.443 24.797 1.00 89.88 278 VAL A N 1
ATOM 2028 C CA . VAL A 1 278 ? 3.237 -2.320 26.104 1.00 89.88 278 VAL A CA 1
ATOM 2029 C C . VAL A 1 278 ? 2.472 -1.308 26.943 1.00 89.88 278 VAL A C 1
ATOM 2031 O O . VAL A 1 278 ? 2.556 -0.111 26.690 1.00 89.88 278 VAL A O 1
ATOM 2034 N N . LEU A 1 279 ? 1.727 -1.777 27.945 1.00 92.38 279 LEU A N 1
ATOM 2035 C CA . LEU A 1 279 ? 0.986 -0.906 28.859 1.00 92.38 279 LEU A CA 1
ATOM 2036 C C . LEU A 1 279 ? 1.869 -0.440 30.018 1.00 92.38 279 LEU A C 1
ATOM 2038 O O . LEU A 1 279 ? 2.680 -1.195 30.554 1.00 92.38 279 LEU A O 1
ATOM 2042 N N . TYR A 1 280 ? 1.690 0.810 30.425 1.00 91.62 280 TYR A N 1
ATOM 2043 C CA . TYR A 1 280 ? 2.381 1.387 31.565 1.00 91.62 280 TYR A CA 1
ATOM 2044 C C . TYR A 1 280 ? 1.641 1.109 32.870 1.00 91.62 280 TYR A C 1
ATOM 2046 O O . TYR A 1 280 ? 0.426 1.245 32.964 1.00 91.62 280 TYR A O 1
ATOM 2054 N N . GLU A 1 281 ? 2.403 0.808 33.922 1.00 88.00 281 GLU A N 1
ATOM 2055 C CA . GLU A 1 281 ? 1.865 0.658 35.282 1.00 88.00 281 GLU A CA 1
ATOM 2056 C C . GLU A 1 281 ? 1.504 2.001 35.934 1.00 88.00 281 GLU A C 1
ATOM 2058 O O . GLU A 1 281 ? 0.764 2.052 36.916 1.00 88.00 281 GLU A O 1
ATOM 2063 N N . LYS A 1 282 ? 2.064 3.102 35.423 1.00 88.25 282 LYS A N 1
ATOM 2064 C CA . LYS A 1 282 ? 1.867 4.458 35.940 1.00 88.25 282 LYS A CA 1
ATOM 2065 C C . LYS A 1 282 ? 1.412 5.380 34.825 1.00 88.25 282 LYS A C 1
ATOM 2067 O O . LYS A 1 282 ? 1.844 5.234 33.684 1.00 88.25 282 LYS A O 1
ATOM 2072 N N . ILE A 1 283 ? 0.599 6.364 35.199 1.00 85.19 283 ILE A N 1
ATOM 2073 C CA . ILE A 1 283 ? 0.183 7.449 34.311 1.00 85.19 283 ILE A CA 1
ATOM 2074 C C . ILE A 1 283 ? 1.432 8.157 33.789 1.00 85.19 283 ILE 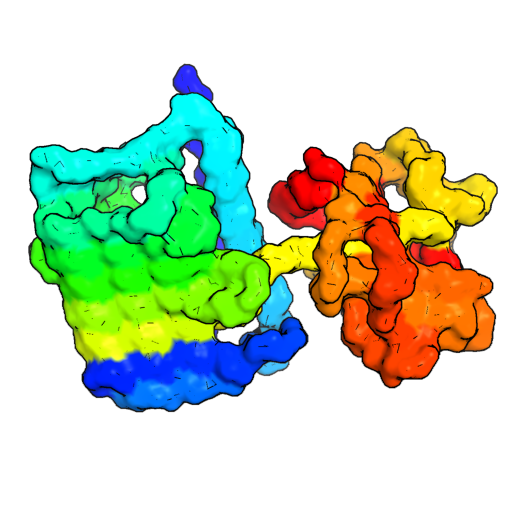A C 1
ATOM 2076 O O . ILE A 1 283 ? 2.278 8.602 34.568 1.00 85.19 283 ILE A O 1
ATOM 2080 N N . GLN A 1 284 ? 1.521 8.266 32.471 1.00 94.25 284 GLN A N 1
ATOM 2081 C CA . GLN A 1 284 ? 2.508 9.085 31.789 1.00 94.25 284 GLN A CA 1
ATOM 2082 C C . GLN A 1 284 ? 1.786 10.103 30.912 1.00 94.25 284 GLN A C 1
ATOM 2084 O O . GLN A 1 284 ? 0.612 9.935 30.577 1.00 94.25 284 GLN A O 1
ATOM 2089 N N . THR A 1 285 ? 2.488 11.170 30.545 1.00 95.50 285 THR A N 1
ATOM 2090 C CA . THR A 1 285 ? 1.973 12.176 29.618 1.00 95.50 285 THR A CA 1
ATOM 2091 C C . THR A 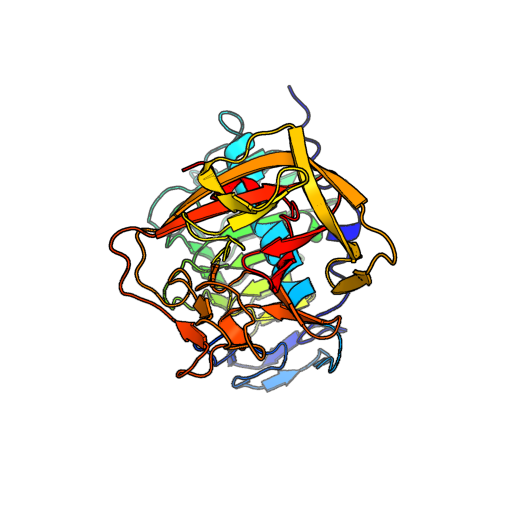1 285 ? 2.975 12.432 28.511 1.00 95.50 285 THR A C 1
ATOM 2093 O O . THR A 1 285 ? 4.183 12.280 28.706 1.00 95.50 285 THR A O 1
ATOM 2096 N N . SER A 1 286 ? 2.477 12.809 27.339 1.00 95.56 286 SER A N 1
ATOM 2097 C CA . SER A 1 286 ? 3.317 13.155 26.196 1.00 95.56 286 SER A CA 1
ATOM 2098 C C . SER A 1 286 ? 2.717 14.343 25.444 1.00 95.56 286 SER A C 1
ATOM 2100 O O . SER A 1 286 ? 1.491 14.407 25.306 1.00 95.56 286 SER A O 1
ATOM 2102 N N . PRO A 1 287 ? 3.548 15.312 25.019 1.00 97.19 287 PRO A N 1
ATOM 2103 C CA . PRO A 1 287 ? 3.082 16.459 24.258 1.00 97.19 287 PRO A CA 1
ATOM 2104 C C . PRO A 1 287 ? 2.729 16.059 22.824 1.00 97.19 287 PRO A C 1
ATOM 2106 O O . PRO A 1 287 ? 3.452 15.298 22.178 1.00 97.19 287 PRO A O 1
ATOM 2109 N N . ILE A 1 288 ? 1.650 16.636 22.305 1.00 97.25 288 ILE A N 1
ATOM 2110 C CA . ILE A 1 288 ? 1.281 16.520 20.897 1.00 97.25 288 ILE A CA 1
ATOM 2111 C C . ILE A 1 288 ? 2.326 17.223 20.028 1.00 97.25 288 ILE A C 1
ATOM 2113 O O . ILE A 1 288 ? 2.633 18.393 20.243 1.00 97.25 288 ILE A O 1
ATOM 2117 N N . LYS A 1 289 ? 2.847 16.522 19.018 1.00 94.38 289 LYS A N 1
ATOM 2118 C CA . LYS A 1 289 ? 3.844 17.037 18.064 1.00 94.38 289 LYS A CA 1
ATOM 2119 C C . LYS A 1 289 ? 3.252 17.482 16.746 1.00 94.38 289 LYS A C 1
ATOM 2121 O O . LYS A 1 289 ? 3.803 18.358 16.081 1.00 94.38 289 LYS A O 1
ATOM 2126 N N . TRP A 1 290 ? 2.120 16.906 16.381 1.00 93.81 290 TRP A N 1
ATOM 2127 C CA . TRP A 1 290 ? 1.437 17.226 15.145 1.00 93.81 290 TRP A CA 1
ATOM 2128 C C . TRP A 1 290 ? -0.046 16.911 15.275 1.00 93.81 290 TRP A C 1
ATOM 2130 O O . TRP A 1 290 ? -0.419 15.970 15.970 1.00 93.81 290 TRP A O 1
ATOM 2140 N N . ILE A 1 291 ? -0.878 17.693 14.591 1.00 92.19 291 ILE A N 1
ATOM 2141 C CA . ILE A 1 291 ? -2.318 17.469 14.463 1.00 92.19 291 ILE A CA 1
ATOM 2142 C C . ILE A 1 291 ? -2.666 17.594 12.985 1.00 92.19 291 ILE A C 1
ATOM 2144 O O . ILE A 1 291 ? -2.252 18.549 12.322 1.00 92.19 291 ILE A O 1
ATOM 2148 N N . GLY A 1 292 ? -3.426 16.631 12.480 1.00 87.75 292 GLY A N 1
ATOM 2149 C CA . GLY A 1 292 ? -3.947 16.615 11.125 1.00 87.75 292 GLY A CA 1
ATOM 2150 C C . GLY A 1 292 ? -5.463 16.585 11.110 1.00 87.75 292 GLY A C 1
ATOM 2151 O O . GLY A 1 292 ? -6.096 16.010 11.996 1.00 87.75 292 GLY A O 1
ATOM 2152 N N . LYS A 1 293 ? -6.033 17.161 10.052 1.00 86.00 293 LYS A N 1
ATOM 2153 C CA . LYS A 1 293 ? -7.459 17.103 9.740 1.00 86.00 293 LYS A CA 1
ATOM 2154 C C . LYS A 1 293 ? -7.664 16.541 8.337 1.00 86.00 293 LYS A C 1
ATOM 2156 O O . LYS A 1 293 ? -6.930 16.881 7.420 1.00 86.00 293 LYS A O 1
ATOM 2161 N N . PHE A 1 294 ? -8.672 15.701 8.167 1.00 78.31 294 PHE A N 1
ATOM 2162 C CA . PHE A 1 294 ? -9.055 15.115 6.891 1.00 78.31 294 PHE A CA 1
ATOM 2163 C C . PHE A 1 294 ? -10.573 15.203 6.736 1.00 78.31 294 PHE A C 1
ATOM 2165 O O . PHE A 1 294 ? -11.315 14.711 7.577 1.00 78.31 294 PHE A O 1
ATOM 2172 N N . ASN A 1 295 ? -11.050 15.821 5.658 1.00 77.56 295 ASN A N 1
ATOM 2173 C CA . ASN A 1 295 ? -12.474 15.811 5.328 1.00 77.56 295 ASN A CA 1
ATOM 2174 C C . ASN A 1 295 ? -12.742 14.690 4.322 1.00 77.56 295 ASN A C 1
ATOM 2176 O O . ASN A 1 295 ? -12.210 14.731 3.208 1.00 77.56 295 ASN A O 1
ATOM 2180 N N . SER A 1 296 ? -13.587 13.723 4.686 1.00 69.25 296 SER A N 1
ATOM 2181 C CA . SER A 1 296 ? -14.155 12.798 3.709 1.00 69.25 296 SER A CA 1
ATOM 2182 C C . SER A 1 296 ? -15.536 13.267 3.264 1.00 69.25 296 SER A C 1
ATOM 2184 O O . SER A 1 296 ? -16.412 13.594 4.064 1.00 69.25 296 SER A O 1
ATOM 2186 N N . TYR A 1 297 ? -15.711 13.275 1.946 1.00 66.56 297 TYR A N 1
ATOM 2187 C CA . TYR A 1 297 ? -16.987 13.502 1.267 1.00 66.56 297 TYR A CA 1
ATOM 2188 C C . TYR A 1 297 ? -17.518 12.207 0.639 1.00 66.56 297 TYR A C 1
ATOM 2190 O O . TYR A 1 297 ? -18.430 12.235 -0.187 1.00 66.56 297 TYR A O 1
ATOM 2198 N N . ARG A 1 298 ? -16.886 11.069 0.950 1.00 57.84 298 ARG A N 1
ATOM 2199 C CA . ARG A 1 298 ? -17.243 9.766 0.399 1.00 57.84 298 ARG A CA 1
ATOM 2200 C C . ARG A 1 298 ? -18.133 9.033 1.388 1.00 57.84 298 ARG A C 1
ATOM 2202 O O . ARG A 1 298 ? -17.783 8.865 2.549 1.00 57.84 298 ARG A O 1
ATOM 2209 N N . HIS A 1 299 ? -19.264 8.555 0.887 1.00 64.31 299 HIS A N 1
ATOM 2210 C CA . HIS A 1 299 ? -20.192 7.699 1.622 1.00 64.31 299 HIS A CA 1
ATOM 2211 C C . HIS A 1 299 ? -19.996 6.237 1.207 1.00 64.31 299 HIS A C 1
ATOM 2213 O O . HIS A 1 299 ? -20.928 5.570 0.760 1.00 64.31 299 HIS A O 1
ATOM 2219 N N . ASP A 1 300 ? -18.758 5.751 1.286 1.00 66.12 300 ASP A N 1
ATOM 2220 C CA . ASP A 1 300 ? -18.443 4.336 1.111 1.00 66.12 300 ASP A CA 1
ATOM 2221 C C . ASP A 1 300 ? -17.932 3.732 2.424 1.00 66.12 300 ASP A C 1
ATOM 2223 O O . ASP A 1 300 ? -17.453 4.430 3.316 1.00 66.12 300 ASP A O 1
ATOM 2227 N N . ALA A 1 301 ? -18.035 2.409 2.559 1.00 61.84 301 ALA A N 1
ATOM 2228 C CA . ALA A 1 301 ? -17.680 1.713 3.796 1.00 61.84 301 ALA A CA 1
ATOM 2229 C C . ALA A 1 301 ? -16.194 1.853 4.197 1.00 61.84 301 ALA A C 1
ATOM 2231 O O . ALA A 1 301 ? -15.831 1.487 5.315 1.00 61.84 301 ALA A O 1
ATOM 2232 N N . SER A 1 302 ? -15.319 2.354 3.317 1.00 63.06 302 SER A N 1
ATOM 2233 C CA . SER A 1 302 ? -13.927 2.658 3.672 1.00 63.06 302 SER A CA 1
ATOM 2234 C C . SER A 1 302 ? -13.776 3.953 4.463 1.00 63.06 302 SER A C 1
ATOM 2236 O O . SER A 1 302 ? -12.846 4.042 5.265 1.00 63.06 302 SER A O 1
ATOM 2238 N N . ASP A 1 303 ? -14.682 4.909 4.271 1.00 69.06 303 ASP A N 1
ATOM 2239 C CA . ASP A 1 303 ? -14.598 6.242 4.868 1.00 69.06 303 ASP A CA 1
ATOM 2240 C C . ASP A 1 303 ? -15.686 6.493 5.927 1.00 69.06 303 ASP A C 1
ATOM 2242 O O . ASP A 1 303 ? -15.472 7.292 6.844 1.00 69.06 303 ASP A O 1
ATOM 2246 N N . LEU A 1 304 ? -16.822 5.786 5.850 1.00 81.94 304 LEU A N 1
ATOM 2247 C CA . LEU A 1 304 ? -17.915 5.899 6.819 1.00 81.94 304 LEU A CA 1
ATOM 2248 C C . LEU A 1 304 ? -17.440 5.569 8.247 1.00 81.94 304 LEU A C 1
ATOM 2250 O O . LEU A 1 304 ? -16.828 4.514 8.436 1.00 81.94 304 LEU A O 1
ATOM 2254 N N . PRO A 1 305 ? -17.732 6.408 9.257 1.00 89.75 305 PRO A N 1
ATOM 2255 C CA . PRO A 1 305 ? -17.346 6.144 10.637 1.00 89.75 305 PRO A CA 1
ATOM 2256 C C . PRO A 1 305 ? -17.861 4.802 11.157 1.00 89.75 305 PRO A C 1
ATOM 2258 O O . PRO A 1 305 ? -18.966 4.360 10.843 1.00 89.75 305 PRO A O 1
ATOM 2261 N N . VAL A 1 306 ? -17.061 4.167 12.004 1.00 91.12 306 VAL A N 1
ATOM 2262 C CA . VAL A 1 306 ? -17.510 3.104 12.897 1.00 91.12 306 VAL A CA 1
ATOM 2263 C C . VAL A 1 306 ? -17.908 3.756 14.216 1.00 91.12 306 VAL A C 1
ATOM 2265 O O . VAL A 1 306 ? -17.081 4.399 14.865 1.00 91.12 306 VAL A O 1
ATOM 2268 N N . CYS A 1 307 ? -19.171 3.582 14.589 1.00 95.50 307 CYS A N 1
ATOM 2269 C CA . CYS A 1 307 ? -19.753 4.037 15.841 1.00 95.50 307 CYS A CA 1
ATOM 2270 C C . CYS A 1 307 ? -19.757 2.892 16.856 1.00 95.50 307 CYS A C 1
ATOM 2272 O O . CYS A 1 307 ? -20.349 1.832 16.630 1.00 95.50 307 CYS A O 1
ATOM 2274 N N . PHE A 1 308 ? -19.099 3.120 17.986 1.00 96.69 308 PHE A N 1
ATOM 2275 C CA . PHE A 1 308 ? -19.192 2.299 19.184 1.00 96.69 308 PHE A CA 1
ATOM 2276 C C . PHE A 1 308 ? -20.216 2.959 20.104 1.00 96.69 308 PHE A C 1
ATOM 2278 O O . PHE A 1 308 ? -19.957 4.030 20.658 1.00 96.69 308 PHE A O 1
ATOM 2285 N N . LYS A 1 309 ? -21.389 2.338 20.255 1.00 95.62 309 LYS A N 1
ATOM 2286 C CA . LYS A 1 309 ? -22.437 2.856 21.142 1.00 95.62 309 LYS A CA 1
ATOM 2287 C C . LYS A 1 309 ? -21.987 2.776 22.596 1.00 95.62 309 LYS A C 1
ATOM 2289 O O . LYS A 1 309 ? -21.205 1.901 22.958 1.00 95.62 309 LYS A O 1
ATOM 2294 N N . VAL A 1 310 ? -22.542 3.634 23.449 1.00 96.06 310 VAL A N 1
ATOM 2295 C CA . VAL A 1 310 ? -22.299 3.588 24.900 1.00 96.06 310 VAL A CA 1
ATOM 2296 C C . VAL A 1 310 ? -22.476 2.162 25.427 1.00 96.06 310 VAL A C 1
ATOM 2298 O O . VAL A 1 310 ? -23.499 1.519 25.186 1.00 96.06 310 VAL A O 1
ATOM 2301 N N . GLY A 1 311 ? -21.469 1.666 26.143 1.00 93.31 3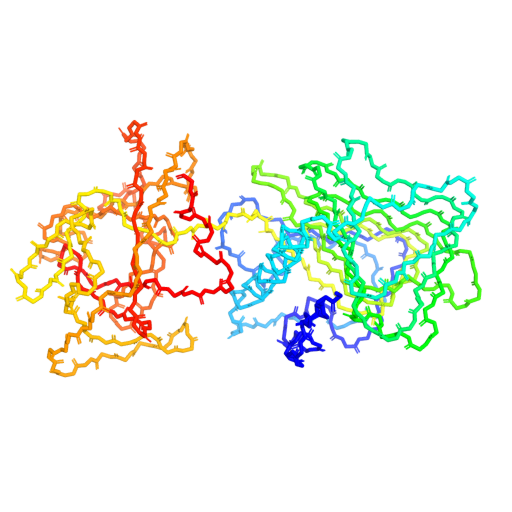11 GLY A N 1
ATOM 2302 C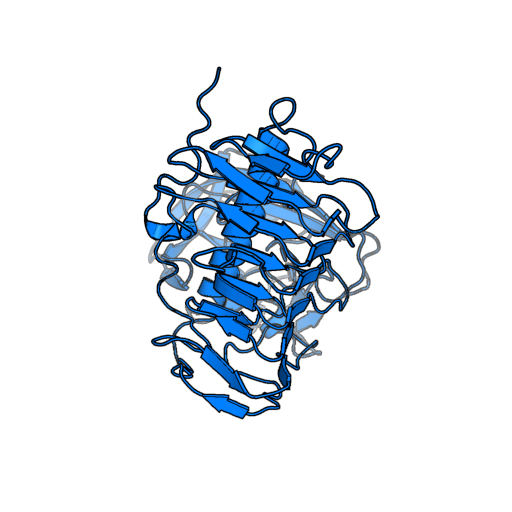 CA . GLY A 1 311 ? -21.486 0.320 26.715 1.00 93.31 311 GLY A CA 1
ATOM 2303 C C . GLY A 1 311 ? -21.254 -0.841 25.732 1.00 93.31 311 GLY A C 1
ATOM 2304 O O . GLY A 1 311 ? -21.427 -2.000 26.108 1.00 93.31 311 GLY A O 1
ATOM 2305 N N . SER A 1 312 ? -20.875 -0.582 24.474 1.00 95.38 312 SER A N 1
ATOM 2306 C CA . SER A 1 312 ? -20.675 -1.631 23.463 1.00 95.38 312 SER A CA 1
ATOM 2307 C C . SER A 1 312 ? -19.512 -2.589 23.747 1.00 95.38 312 SER A C 1
ATOM 2309 O O . SER A 1 312 ? -19.464 -3.670 23.164 1.00 95.38 312 SER A O 1
ATOM 2311 N N . LEU A 1 313 ? -18.558 -2.190 24.591 1.00 92.31 313 LEU A N 1
ATOM 2312 C CA . LEU A 1 313 ? -17.339 -2.934 24.935 1.00 92.31 313 LEU A CA 1
ATOM 2313 C C . LEU A 1 313 ? -17.306 -3.385 26.405 1.00 92.31 313 LEU A C 1
ATOM 2315 O O . LEU A 1 313 ? -16.325 -3.978 26.847 1.00 92.31 313 LEU A O 1
ATOM 2319 N N . GLY A 1 314 ? -18.364 -3.118 27.167 1.00 89.44 314 GLY A N 1
ATOM 2320 C CA . GLY A 1 314 ? -18.455 -3.427 28.590 1.00 89.44 314 GLY A CA 1
ATOM 2321 C C . GLY A 1 314 ? -19.402 -2.468 29.298 1.00 89.44 314 GLY A C 1
ATOM 2322 O O . GLY A 1 314 ? -19.854 -1.487 28.716 1.00 89.44 314 GLY A O 1
ATOM 2323 N N . GLU A 1 315 ? -19.714 -2.737 30.564 1.00 86.81 315 GLU A N 1
ATOM 2324 C CA . GLU A 1 315 ? -20.585 -1.856 31.346 1.00 86.81 315 GLU A CA 1
ATOM 2325 C C . GLU A 1 315 ? -19.996 -0.433 31.387 1.00 86.81 315 GLU A C 1
ATOM 2327 O O . GLU A 1 315 ? -18.894 -0.230 31.892 1.00 86.81 315 GLU A O 1
ATOM 2332 N N . PHE A 1 316 ? -20.720 0.535 30.812 1.00 86.12 316 PHE A N 1
ATOM 2333 C CA . PHE A 1 316 ? -20.311 1.942 30.669 1.00 86.12 316 PHE A CA 1
ATOM 2334 C C . PHE A 1 316 ? -19.060 2.209 29.801 1.00 86.12 316 PHE A C 1
ATOM 2336 O O . PHE A 1 316 ? -18.458 3.271 29.933 1.00 86.12 316 PHE A O 1
ATOM 2343 N N . ILE A 1 317 ? -18.675 1.286 28.904 1.00 91.25 317 ILE A N 1
ATOM 2344 C CA . ILE A 1 317 ? -17.529 1.453 27.989 1.00 91.25 317 ILE A CA 1
ATOM 2345 C C . ILE A 1 317 ? -17.965 1.215 26.532 1.00 91.25 317 ILE A C 1
ATOM 2347 O O . ILE A 1 317 ? -18.411 0.109 26.219 1.00 91.25 317 ILE A O 1
ATOM 2351 N N . PRO A 1 318 ? -17.809 2.183 25.610 1.00 93.56 318 PRO A N 1
ATOM 2352 C CA . PRO A 1 318 ? -17.341 3.554 25.835 1.00 93.56 318 PRO A CA 1
ATOM 2353 C C . PRO A 1 318 ? -18.299 4.374 26.720 1.00 93.56 318 PRO A C 1
ATOM 2355 O O . PRO A 1 318 ? -19.473 4.023 26.867 1.00 93.56 318 PRO A O 1
ATOM 2358 N N . GLU A 1 319 ? -17.777 5.454 27.308 1.00 91.38 319 GLU A N 1
ATOM 2359 C CA . GLU A 1 319 ? -18.509 6.377 28.194 1.00 91.38 319 GLU A CA 1
ATOM 2360 C C . GLU A 1 319 ? -19.509 7.257 27.421 1.00 91.38 319 GLU A C 1
ATOM 2362 O O . GLU A 1 319 ? -20.582 7.582 27.927 1.00 91.38 319 GLU A O 1
ATOM 2367 N N . ASN A 1 320 ? -19.162 7.627 26.186 1.00 92.50 320 ASN A N 1
ATOM 2368 C CA . ASN A 1 320 ? -20.033 8.279 25.204 1.00 92.50 320 ASN A CA 1
ATOM 2369 C C . ASN A 1 320 ? -19.968 7.491 23.888 1.00 92.50 320 ASN A C 1
ATOM 2371 O O . ASN A 1 320 ? -19.186 6.554 23.759 1.00 92.50 320 ASN A O 1
ATOM 2375 N N . GLU A 1 321 ? -20.779 7.851 22.897 1.00 93.75 321 GLU A N 1
ATOM 2376 C CA . GLU A 1 321 ? -20.614 7.278 21.560 1.00 93.75 321 GLU A CA 1
ATOM 2377 C C . GLU A 1 321 ? -19.232 7.648 21.001 1.00 93.75 321 GLU A C 1
ATOM 2379 O O . GLU A 1 321 ? -18.845 8.817 20.996 1.00 93.75 321 GLU A O 1
ATOM 2384 N N . LEU A 1 322 ? -18.477 6.640 20.564 1.00 95.50 322 LEU A N 1
ATOM 2385 C CA . LEU A 1 322 ? -17.137 6.813 20.013 1.00 95.50 322 LEU A CA 1
ATOM 2386 C C . LEU A 1 322 ? -17.169 6.575 18.507 1.00 95.50 322 LEU A C 1
ATOM 2388 O O . LEU A 1 322 ? -17.528 5.490 18.047 1.00 95.50 322 LEU A O 1
ATOM 2392 N N . PHE A 1 323 ? -16.724 7.576 17.755 1.00 93.88 323 PHE A N 1
ATOM 2393 C CA . PHE A 1 323 ? -16.716 7.564 16.300 1.00 93.88 323 PHE A CA 1
ATOM 2394 C C . PHE A 1 323 ? -15.291 7.599 15.775 1.00 93.88 323 PHE A C 1
ATOM 2396 O O . PHE A 1 323 ? -14.545 8.560 15.978 1.00 93.88 323 PHE A O 1
ATOM 2403 N N . VAL A 1 324 ? -14.913 6.555 15.050 1.00 92.56 324 VAL A N 1
ATOM 2404 C CA . VAL A 1 324 ? -13.576 6.435 14.472 1.00 92.56 324 VAL A CA 1
ATOM 2405 C C . VAL A 1 324 ? -13.652 5.944 13.039 1.00 92.56 324 VAL A C 1
ATOM 2407 O O . VAL A 1 324 ? -14.588 5.253 12.648 1.00 92.56 324 VAL A O 1
ATOM 2410 N N . SER A 1 325 ? -12.644 6.268 12.240 1.00 86.25 325 SER A N 1
ATOM 2411 C CA . SER A 1 325 ? -12.525 5.713 10.890 1.00 86.25 325 SER A CA 1
ATOM 2412 C C . SER A 1 325 ? -12.458 4.170 10.922 1.00 86.25 325 SER A C 1
ATOM 2414 O O . SER A 1 325 ? -11.914 3.602 11.877 1.00 86.25 325 SER A O 1
ATOM 2416 N N . PRO A 1 326 ? -12.858 3.468 9.848 1.00 79.94 326 PRO A N 1
ATOM 2417 C CA . PRO A 1 326 ? -12.761 2.003 9.746 1.00 79.94 326 PRO A CA 1
ATOM 2418 C C . PRO A 1 326 ? -11.344 1.439 9.941 1.00 79.94 326 PRO A C 1
ATOM 2420 O O . PRO A 1 326 ? -11.164 0.266 10.291 1.00 79.94 326 PRO A O 1
ATOM 2423 N N . GLY A 1 327 ? -10.327 2.258 9.655 1.00 75.50 327 GLY A N 1
ATOM 2424 C CA . GLY A 1 327 ? -8.906 1.948 9.797 1.00 75.50 327 GLY A CA 1
ATOM 2425 C C . GLY A 1 327 ? -8.351 2.080 11.210 1.00 75.50 327 GLY A C 1
ATOM 2426 O O . GLY A 1 327 ? -7.300 1.501 11.477 1.00 75.50 327 GLY A O 1
ATOM 2427 N N . HIS A 1 328 ? -9.040 2.813 12.086 1.00 85.00 328 HIS A N 1
ATOM 2428 C CA . HIS A 1 328 ? -8.521 3.195 13.394 1.00 85.00 328 HIS A CA 1
ATOM 2429 C C . HIS A 1 328 ? -8.312 1.977 14.288 1.00 85.00 328 HIS A C 1
ATOM 2431 O O . HIS A 1 328 ? -9.177 1.096 14.334 1.00 85.00 328 HIS A O 1
ATOM 2437 N N . ARG A 1 329 ? -7.178 1.905 14.990 1.00 85.69 329 ARG A N 1
ATOM 2438 C CA . ARG A 1 329 ? -6.884 0.750 15.835 1.00 85.69 329 ARG A CA 1
ATOM 2439 C C . ARG A 1 329 ? -7.273 0.985 17.287 1.00 85.69 329 ARG A C 1
ATOM 2441 O O . ARG A 1 329 ? -6.824 1.919 17.944 1.00 85.69 329 ARG A O 1
ATOM 2448 N N . MET A 1 330 ? -8.095 0.066 17.771 1.00 90.00 330 MET A N 1
ATOM 2449 C CA . MET A 1 330 ? -8.577 -0.026 19.140 1.00 90.00 330 MET A CA 1
ATOM 2450 C C . MET A 1 330 ? -7.735 -1.042 19.907 1.00 90.00 330 MET A C 1
ATOM 2452 O O . MET A 1 330 ? -7.313 -2.058 19.341 1.00 90.00 330 MET A O 1
ATOM 2456 N N . ILE A 1 331 ? -7.493 -0.776 21.190 1.00 91.38 331 ILE A N 1
ATOM 2457 C CA . ILE A 1 331 ? -6.683 -1.632 22.057 1.00 91.38 331 ILE A CA 1
ATOM 2458 C C . ILE A 1 331 ? -7.635 -2.335 23.022 1.00 91.38 331 ILE A C 1
ATOM 2460 O O . ILE A 1 331 ? -8.170 -1.726 23.946 1.00 91.38 331 ILE A O 1
ATOM 2464 N N . LEU A 1 332 ? -7.851 -3.630 22.7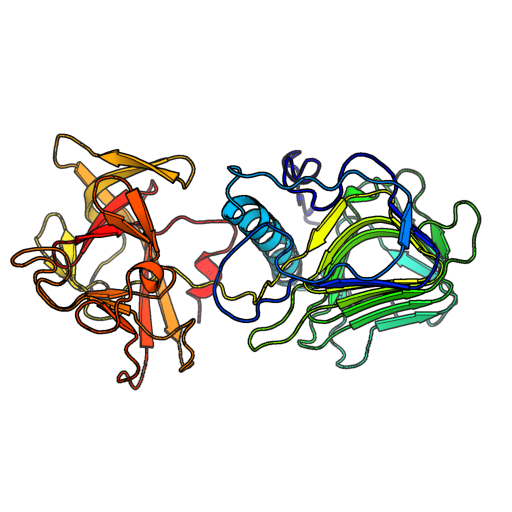94 1.00 86.81 332 LEU A N 1
ATOM 2465 C CA . LEU A 1 332 ? -8.754 -4.476 23.575 1.00 86.81 332 LEU A CA 1
ATOM 2466 C C . LEU A 1 332 ? -7.974 -5.669 24.118 1.00 86.81 332 LEU A C 1
ATOM 2468 O O . LEU A 1 332 ? -7.319 -6.372 23.351 1.00 86.81 332 LEU A O 1
ATOM 2472 N N . ASP A 1 333 ? -8.013 -5.884 25.433 1.00 86.31 333 ASP A N 1
ATOM 2473 C CA . ASP A 1 333 ? -7.298 -6.975 26.113 1.00 86.31 333 ASP A CA 1
ATOM 2474 C C . ASP A 1 333 ? -5.815 -7.092 25.706 1.00 86.31 333 ASP A C 1
ATOM 2476 O O . ASP A 1 333 ? -5.288 -8.181 25.466 1.00 86.31 333 ASP A O 1
ATOM 2480 N N . GLY A 1 334 ? -5.140 -5.945 25.569 1.00 81.38 334 GLY A N 1
ATOM 2481 C CA . GLY A 1 334 ? -3.733 -5.876 25.159 1.00 81.38 334 GLY A CA 1
ATOM 2482 C C . GLY A 1 334 ? -3.478 -6.218 23.686 1.00 81.38 334 GLY A C 1
ATOM 2483 O O . GLY A 1 334 ? -2.336 -6.467 23.309 1.00 81.38 334 GLY A O 1
ATOM 2484 N N . LYS A 1 335 ? -4.514 -6.252 22.842 1.00 81.75 335 LYS A N 1
ATOM 2485 C CA . LYS A 1 335 ? -4.417 -6.535 21.405 1.00 81.75 335 LYS A CA 1
ATOM 2486 C C . LYS A 1 335 ? -4.892 -5.356 20.579 1.00 81.75 335 LYS A C 1
ATOM 2488 O O . LYS A 1 335 ? -5.813 -4.644 20.961 1.00 81.75 335 LYS A O 1
ATOM 2493 N N . ILE A 1 336 ? -4.292 -5.214 19.405 1.00 78.56 336 ILE A N 1
ATOM 2494 C CA . ILE A 1 336 ? -4.604 -4.162 18.443 1.00 78.56 336 ILE A CA 1
ATOM 2495 C C . ILE A 1 336 ? -5.615 -4.703 17.430 1.00 78.56 336 ILE A C 1
ATOM 2497 O O . ILE A 1 336 ? -5.339 -5.685 16.736 1.00 78.56 336 ILE A O 1
ATOM 2501 N N . VAL A 1 337 ? -6.780 -4.064 17.322 1.00 79.50 337 VAL A N 1
ATOM 2502 C CA . VAL A 1 337 ? -7.845 -4.464 16.393 1.00 79.50 337 VAL A CA 1
ATOM 2503 C C . VAL A 1 337 ? -8.379 -3.237 15.662 1.00 79.50 337 VAL A C 1
ATOM 2505 O O . VAL A 1 337 ? -8.702 -2.232 16.282 1.00 79.50 337 VAL A O 1
ATOM 2508 N N . ALA A 1 338 ? -8.487 -3.302 14.334 1.00 80.62 338 ALA A N 1
ATOM 2509 C CA . ALA A 1 338 ? -9.103 -2.224 13.561 1.00 80.62 338 ALA A CA 1
ATOM 2510 C C . ALA A 1 338 ? -10.607 -2.122 13.864 1.00 80.62 338 ALA A C 1
ATOM 2512 O O . ALA A 1 338 ? -11.289 -3.146 13.916 1.00 80.62 338 ALA A O 1
ATOM 2513 N N . ALA A 1 339 ? -11.133 -0.903 13.980 1.00 82.44 339 ALA A N 1
ATOM 2514 C CA . ALA A 1 339 ? -12.522 -0.632 14.342 1.00 82.44 339 ALA A CA 1
ATOM 2515 C C . ALA A 1 339 ? -13.539 -1.385 13.470 1.00 82.44 339 ALA A C 1
ATOM 2517 O O . ALA A 1 339 ? -14.465 -2.005 13.988 1.00 82.44 339 ALA A O 1
ATOM 2518 N N . ARG A 1 340 ? -13.322 -1.435 12.149 1.00 79.62 340 ARG A N 1
ATOM 2519 C CA . ARG A 1 340 ? -14.204 -2.164 11.218 1.00 79.62 340 ARG A CA 1
ATOM 2520 C C . ARG A 1 340 ? -14.344 -3.656 11.524 1.00 79.62 340 ARG A C 1
ATOM 2522 O O . ARG A 1 340 ? -15.373 -4.246 11.227 1.00 79.62 340 ARG A O 1
ATOM 2529 N N . ASN A 1 341 ? -13.319 -4.271 12.117 1.00 79.56 341 ASN A N 1
ATOM 2530 C CA . ASN A 1 341 ? -13.337 -5.695 12.451 1.00 79.56 341 ASN A CA 1
ATOM 2531 C C . ASN A 1 341 ? -14.178 -5.982 13.704 1.00 79.56 341 ASN A C 1
ATOM 2533 O O . ASN A 1 341 ? -14.427 -7.144 14.010 1.00 79.56 341 ASN A O 1
ATOM 2537 N N . LEU A 1 342 ? -14.579 -4.939 14.436 1.00 83.88 342 LEU A N 1
ATOM 2538 C CA . LEU A 1 342 ? -15.416 -5.022 15.631 1.00 83.88 342 LEU A CA 1
ATOM 2539 C C . LEU A 1 342 ? -16.894 -4.746 15.325 1.00 83.88 342 LEU A C 1
ATOM 2541 O O . LEU A 1 342 ? -17.732 -4.907 16.209 1.00 83.88 342 LEU A O 1
ATOM 2545 N N . VAL A 1 343 ? -17.226 -4.355 14.088 1.00 86.75 343 VAL A N 1
ATOM 2546 C CA . VAL A 1 343 ? -18.606 -4.095 13.666 1.00 86.75 343 VAL A CA 1
ATOM 2547 C C . VAL A 1 343 ? -19.426 -5.376 13.790 1.00 86.75 343 VAL A C 1
ATOM 2549 O O . VAL A 1 343 ? -19.146 -6.381 13.138 1.00 86.75 343 VAL A O 1
ATOM 2552 N N . ASN A 1 344 ? -20.462 -5.321 14.623 1.00 85.06 344 ASN A N 1
ATOM 2553 C CA . ASN A 1 344 ? -21.382 -6.428 14.880 1.00 85.06 344 ASN A CA 1
ATOM 2554 C C . ASN A 1 344 ? -22.811 -6.142 14.388 1.00 85.06 344 ASN A C 1
ATOM 2556 O O . ASN A 1 344 ? -23.655 -7.032 14.420 1.00 85.06 344 ASN A O 1
ATOM 2560 N N . GLY A 1 345 ? -23.077 -4.920 13.912 1.00 88.94 345 GLY A N 1
ATOM 2561 C CA . GLY A 1 345 ? -24.374 -4.514 13.366 1.00 88.94 345 GLY A CA 1
ATOM 2562 C C . GLY A 1 345 ? -25.421 -4.135 14.418 1.00 88.94 345 GLY A C 1
ATOM 2563 O O . GLY A 1 345 ? -26.534 -3.775 14.048 1.00 88.94 345 GLY A O 1
ATOM 2564 N N . GLU A 1 346 ? -25.075 -4.168 15.707 1.00 91.12 346 GLU A N 1
ATOM 2565 C CA . GLU A 1 346 ? -25.997 -3.870 16.806 1.00 91.12 346 GLU A CA 1
ATOM 2566 C C . GLU A 1 346 ? -25.452 -2.774 17.729 1.00 91.12 346 GLU A C 1
ATOM 2568 O O . GLU A 1 346 ? -25.996 -1.664 17.769 1.00 91.12 346 GLU A O 1
ATOM 2573 N N . THR A 1 347 ? -24.370 -3.065 18.455 1.00 93.88 347 THR A N 1
ATOM 2574 C CA . THR A 1 347 ? -23.740 -2.146 19.420 1.00 93.88 347 THR A CA 1
ATOM 2575 C C . THR A 1 347 ? -22.505 -1.451 18.858 1.00 93.88 347 THR A C 1
ATOM 2577 O O . THR A 1 347 ? -22.150 -0.373 19.326 1.00 93.88 347 THR A O 1
ATOM 2580 N N . ILE A 1 348 ? -21.884 -2.034 17.832 1.00 94.62 348 ILE A N 1
ATOM 2581 C CA . ILE A 1 348 ? -20.799 -1.435 17.057 1.00 94.62 348 ILE A CA 1
ATOM 2582 C C . ILE A 1 348 ? -21.229 -1.492 15.596 1.00 94.62 348 ILE A C 1
ATOM 2584 O O . ILE A 1 348 ? -21.400 -2.577 15.028 1.00 94.62 348 ILE A O 1
ATOM 2588 N N . VAL A 1 349 ? -21.463 -0.329 14.999 1.00 91.75 349 VAL A N 1
ATOM 2589 C CA . VAL A 1 349 ? -22.117 -0.198 13.693 1.00 91.75 349 VAL A CA 1
ATOM 2590 C C . VAL A 1 349 ? -21.317 0.708 12.775 1.00 91.75 349 VAL A C 1
ATOM 2592 O O . VAL A 1 349 ? -20.595 1.587 13.232 1.00 91.75 349 VAL A O 1
ATOM 2595 N N . GLN A 1 350 ? -21.446 0.493 11.470 1.00 88.94 350 GLN A N 1
ATOM 2596 C CA . GLN A 1 350 ? -20.985 1.475 10.501 1.00 88.94 350 GLN A CA 1
ATOM 2597 C C . GLN A 1 350 ? -22.082 2.521 10.313 1.00 88.94 350 GLN A C 1
ATOM 2599 O O . GLN A 1 350 ? -23.234 2.159 10.079 1.00 88.94 350 GLN A O 1
ATOM 2604 N N . GLU A 1 351 ? -21.728 3.792 10.452 1.00 84.62 351 GLU A N 1
ATOM 2605 C CA . GLU A 1 351 ? -22.679 4.893 10.500 1.00 84.62 351 GLU A CA 1
ATOM 2606 C C . GLU A 1 351 ? -22.576 5.780 9.259 1.00 84.62 351 GLU A C 1
ATOM 2608 O O . GLU A 1 351 ? -21.500 6.256 8.905 1.00 84.62 351 GLU A O 1
ATOM 2613 N N . ASP A 1 352 ? -23.713 6.004 8.597 1.00 81.44 352 ASP A N 1
ATOM 2614 C CA . ASP A 1 352 ? -23.838 6.750 7.340 1.00 81.44 352 ASP A CA 1
ATOM 2615 C C . ASP A 1 352 ? -24.648 8.052 7.467 1.00 81.44 352 ASP A C 1
ATOM 2617 O O . ASP A 1 352 ? -24.881 8.745 6.478 1.00 81.44 352 ASP A O 1
ATOM 2621 N N . THR A 1 353 ? -25.039 8.410 8.689 1.00 76.81 353 THR A N 1
ATOM 2622 C CA . THR A 1 353 ? -25.930 9.535 9.019 1.00 76.81 353 THR A CA 1
ATOM 2623 C C . THR A 1 353 ? -25.254 10.910 8.957 1.00 76.81 353 THR A C 1
ATOM 2625 O O . THR A 1 353 ? -25.932 11.935 9.032 1.00 76.81 353 THR A O 1
ATOM 2628 N N . HIS A 1 354 ? -23.926 10.958 8.834 1.00 70.31 354 HIS A N 1
ATOM 2629 C CA . HIS A 1 354 ? -23.147 12.193 8.892 1.00 70.31 354 HIS A CA 1
ATOM 2630 C C . HIS A 1 354 ? -23.093 12.876 7.520 1.00 70.31 354 HIS A C 1
ATOM 2632 O O . HIS A 1 354 ? -22.504 12.339 6.586 1.00 70.31 354 HIS A O 1
ATOM 2638 N N . GLU A 1 355 ? -23.652 14.087 7.403 1.00 67.62 355 GLU A N 1
ATOM 2639 C CA . GLU A 1 355 ? -23.622 14.877 6.155 1.00 67.62 355 GLU A CA 1
ATOM 2640 C C . GLU A 1 355 ? -22.197 15.273 5.729 1.00 67.62 355 GLU A C 1
ATOM 2642 O O . GLU A 1 355 ? -21.902 15.386 4.540 1.00 67.62 355 GLU A O 1
ATOM 2647 N N . THR A 1 356 ? -21.302 15.478 6.699 1.00 72.62 356 THR A N 1
ATOM 2648 C CA . THR A 1 356 ? -19.878 15.750 6.476 1.00 72.62 356 THR A CA 1
ATOM 2649 C C . THR A 1 356 ? -19.043 14.971 7.478 1.00 72.62 356 THR A C 1
ATOM 2651 O O . THR A 1 356 ? -19.247 15.108 8.686 1.00 72.62 356 THR A O 1
ATOM 2654 N N . ILE A 1 357 ? -18.081 14.193 6.984 1.00 83.38 357 ILE A N 1
ATOM 2655 C CA . ILE A 1 357 ? -17.193 13.386 7.817 1.00 83.38 357 ILE A CA 1
ATOM 2656 C C . ILE A 1 357 ? -15.880 14.148 7.982 1.00 83.38 357 ILE A C 1
ATOM 2658 O O . ILE A 1 357 ? -15.039 14.194 7.084 1.00 83.38 357 ILE A O 1
ATOM 2662 N N . GLU A 1 358 ? -15.727 14.781 9.138 1.00 87.00 358 GLU A N 1
ATOM 2663 C CA . GLU A 1 358 ? -14.543 15.554 9.489 1.00 87.00 358 GLU A CA 1
ATOM 2664 C C . GLU A 1 358 ? -13.702 14.762 10.490 1.00 87.00 358 GLU A C 1
ATOM 2666 O O . GLU A 1 358 ? -14.075 14.592 11.650 1.00 87.00 358 GLU A O 1
ATOM 2671 N N . TYR A 1 359 ? -12.581 14.241 10.013 1.00 88.19 359 TYR A N 1
ATOM 2672 C CA . TYR A 1 359 ? -11.669 13.397 10.760 1.00 88.19 359 TYR A CA 1
ATOM 2673 C C . TYR A 1 359 ? -10.457 14.178 11.256 1.00 88.19 359 TYR A C 1
ATOM 2675 O O . TYR A 1 359 ? -9.942 15.070 10.583 1.00 88.19 359 TYR A O 1
ATOM 2683 N N . TYR A 1 360 ? -9.957 13.773 12.414 1.00 92.62 360 TYR A N 1
ATOM 2684 C CA . TYR A 1 360 ? -8.774 14.316 13.056 1.00 92.62 360 TYR A CA 1
ATOM 2685 C C . TYR A 1 360 ? -7.851 13.193 13.519 1.00 92.62 360 TYR A C 1
ATOM 2687 O O . TYR A 1 360 ? -8.291 12.102 13.889 1.00 92.62 360 TYR A O 1
ATOM 2695 N N . HIS A 1 361 ? -6.554 13.474 13.548 1.00 92.62 361 HIS A N 1
ATOM 2696 C CA . HIS A 1 361 ? -5.597 12.665 14.288 1.00 92.62 361 HIS A CA 1
ATOM 2697 C C . HIS A 1 361 ? -4.438 13.526 14.775 1.00 92.62 361 HIS A C 1
ATOM 2699 O O . HIS A 1 361 ? -4.285 14.676 14.365 1.00 92.62 361 HIS A O 1
ATOM 2705 N N . PHE A 1 362 ? -3.618 12.971 15.655 1.00 93.50 362 PHE A N 1
ATOM 2706 C CA . PHE A 1 362 ? -2.469 13.655 16.206 1.00 93.50 362 PHE A CA 1
ATOM 2707 C C . PHE A 1 362 ? -1.361 12.660 16.515 1.00 93.50 362 PHE A C 1
ATOM 2709 O O . PHE A 1 362 ? -1.612 11.484 16.786 1.00 93.50 362 PHE A O 1
ATOM 2716 N N . GLU A 1 363 ? -0.136 13.154 16.472 1.00 92.38 363 GLU A N 1
ATOM 2717 C CA . GLU A 1 363 ? 1.088 12.392 16.672 1.00 92.38 363 GLU A CA 1
ATOM 2718 C C . GLU A 1 363 ? 1.793 12.853 17.946 1.00 92.38 363 GLU A C 1
ATOM 2720 O O . GLU A 1 363 ? 1.757 14.036 18.300 1.00 92.38 363 GLU A O 1
ATOM 2725 N N . LEU A 1 364 ? 2.460 11.913 18.608 1.00 91.06 364 LEU A N 1
ATOM 2726 C CA . LEU A 1 364 ? 3.343 12.141 19.749 1.00 91.06 364 LEU A CA 1
ATOM 2727 C C . LEU A 1 364 ? 4.786 11.781 19.358 1.00 91.06 364 LEU A C 1
ATOM 2729 O O . LEU A 1 364 ? 5.024 11.224 18.294 1.00 91.06 364 LEU A O 1
ATOM 2733 N N . ASP A 1 365 ? 5.758 11.994 20.246 1.00 88.50 365 ASP A N 1
ATOM 2734 C CA . ASP A 1 365 ? 7.153 11.560 20.004 1.00 88.50 365 ASP A CA 1
ATOM 2735 C C . ASP A 1 365 ? 7.310 10.032 19.814 1.00 88.50 365 ASP A C 1
ATOM 2737 O O . ASP A 1 365 ? 8.359 9.542 19.398 1.00 88.50 365 ASP A O 1
ATOM 2741 N N . CYS A 1 366 ? 6.279 9.262 20.156 1.00 83.06 366 CYS A N 1
ATOM 2742 C CA . CYS A 1 366 ? 6.228 7.812 20.043 1.00 83.06 366 CYS A CA 1
ATOM 2743 C C . CYS A 1 366 ? 4.810 7.358 19.678 1.00 83.06 366 CYS A C 1
ATOM 2745 O O . CYS A 1 366 ? 3.840 8.081 19.899 1.00 83.06 366 CYS A O 1
ATOM 2747 N N . HIS A 1 367 ? 4.679 6.141 19.149 1.00 86.00 367 HIS A N 1
ATOM 2748 C CA . HIS A 1 367 ? 3.372 5.556 18.868 1.00 86.00 367 HIS A CA 1
ATOM 2749 C C . HIS A 1 367 ? 2.694 5.152 20.182 1.00 86.00 367 HIS A C 1
ATOM 2751 O O . HIS A 1 367 ? 3.015 4.121 20.778 1.00 86.00 367 HIS A O 1
ATOM 2757 N N . GLY A 1 368 ? 1.821 6.026 20.672 1.00 91.62 368 GLY A N 1
ATOM 2758 C CA . GLY A 1 368 ? 1.217 5.939 21.988 1.00 91.62 368 GLY A CA 1
ATOM 2759 C C . GLY A 1 368 ? -0.130 5.231 21.991 1.00 91.62 368 GLY A C 1
ATOM 2760 O O . GLY A 1 368 ? -0.828 5.146 20.983 1.00 91.62 368 GLY A O 1
ATOM 2761 N N . ILE A 1 369 ? -0.501 4.767 23.178 1.00 95.62 369 ILE A N 1
ATOM 2762 C CA . ILE A 1 369 ? -1.844 4.293 23.504 1.00 95.62 369 ILE A CA 1
ATOM 2763 C C . ILE A 1 369 ? -2.481 5.344 24.400 1.00 95.62 369 ILE A C 1
ATOM 2765 O O . ILE A 1 369 ? -1.930 5.671 25.452 1.00 95.62 369 ILE A O 1
ATOM 2769 N N . ILE A 1 370 ? -3.629 5.866 23.995 1.00 96.00 370 ILE A N 1
ATOM 2770 C CA . ILE A 1 370 ? -4.367 6.931 24.684 1.00 96.00 370 ILE A CA 1
ATOM 2771 C C . ILE A 1 370 ? -5.758 6.439 25.076 1.00 96.00 370 ILE A C 1
ATOM 2773 O O . ILE A 1 370 ? -6.181 5.363 24.661 1.00 96.00 370 ILE A O 1
ATOM 2777 N N . MET A 1 371 ? -6.470 7.234 25.873 1.00 94.75 371 MET A N 1
ATOM 2778 C CA . MET A 1 371 ? -7.870 6.986 26.208 1.00 94.75 371 MET A CA 1
ATOM 2779 C C . MET A 1 371 ? -8.784 7.972 25.480 1.00 94.75 371 MET A C 1
ATOM 2781 O O . MET A 1 371 ? -8.585 9.188 25.546 1.00 94.75 371 MET A O 1
ATOM 2785 N N . THR A 1 372 ? -9.795 7.433 24.806 1.00 94.56 372 THR A N 1
ATOM 2786 C CA . THR A 1 372 ? -10.753 8.161 23.971 1.00 94.56 372 THR A CA 1
ATOM 2787 C C . THR A 1 372 ? -12.160 7.686 24.281 1.00 94.56 372 THR A C 1
ATOM 2789 O O . THR A 1 372 ? -12.456 6.509 24.084 1.00 94.56 372 THR A O 1
ATOM 2792 N N . GLU A 1 373 ? -13.001 8.573 24.815 1.00 94.25 373 GLU A N 1
ATOM 2793 C CA . GLU A 1 373 ? -14.343 8.228 25.321 1.00 94.25 373 GLU A CA 1
ATOM 2794 C C . GLU A 1 373 ? -14.353 6.984 26.242 1.00 94.25 373 GLU A C 1
ATOM 2796 O O . GLU A 1 373 ? -15.229 6.125 26.155 1.00 94.25 373 GLU A O 1
ATOM 2801 N N . GLY A 1 374 ? -13.338 6.845 27.103 1.00 92.25 374 GLY A N 1
ATOM 2802 C CA . GLY A 1 374 ? -13.183 5.699 28.010 1.00 92.25 374 GLY A CA 1
ATOM 2803 C C . GLY A 1 374 ? -12.601 4.422 27.384 1.00 92.25 374 GLY A C 1
ATOM 2804 O O . GLY A 1 374 ? -12.469 3.413 28.074 1.00 92.25 374 GLY A O 1
ATOM 2805 N N . VAL A 1 375 ? -12.219 4.434 26.101 1.00 95.00 375 VAL A N 1
ATOM 2806 C CA . VAL A 1 375 ? -11.656 3.273 25.382 1.00 95.00 375 VAL A CA 1
ATOM 2807 C C . VAL A 1 375 ? -10.203 3.525 24.999 1.00 95.00 375 VAL A C 1
ATOM 2809 O O . VAL A 1 375 ? -9.848 4.637 24.615 1.00 95.00 375 VAL A O 1
ATOM 2812 N N . LEU A 1 376 ? -9.353 2.496 25.071 1.00 95.38 376 LEU A N 1
ATOM 2813 C CA . LEU A 1 376 ? -7.971 2.605 24.607 1.00 95.38 376 LEU A CA 1
ATOM 2814 C C . LEU A 1 376 ? -7.881 2.557 23.074 1.00 95.38 376 LEU A C 1
ATOM 2816 O O . LEU A 1 376 ? -8.433 1.661 22.429 1.00 95.38 376 LEU A O 1
ATOM 2820 N N . SER A 1 377 ? -7.137 3.496 22.500 1.00 94.00 377 SER A N 1
ATOM 2821 C CA . SER A 1 377 ? -6.920 3.644 21.056 1.00 94.00 377 SER A CA 1
ATOM 2822 C C . SER A 1 377 ? -5.492 4.116 20.754 1.00 94.00 377 SER A C 1
ATOM 2824 O O . SER A 1 377 ? -4.754 4.516 21.661 1.00 94.00 377 SER A O 1
ATOM 2826 N N . GLU A 1 378 ? -5.064 3.997 19.496 1.00 91.81 378 GLU A N 1
ATOM 2827 C CA . GLU A 1 378 ? -3.718 4.399 19.072 1.00 91.81 378 GLU A CA 1
ATOM 2828 C C . GLU A 1 378 ? -3.607 5.909 18.785 1.00 91.81 378 GLU A C 1
ATOM 2830 O O . GLU A 1 378 ? -4.574 6.570 18.403 1.00 91.81 378 GLU A O 1
ATOM 2835 N N . THR A 1 379 ? -2.405 6.468 18.942 1.00 91.25 379 THR A N 1
ATOM 2836 C CA . THR A 1 379 ? -2.044 7.763 18.341 1.00 91.25 379 THR A CA 1
ATOM 2837 C C . THR A 1 379 ? -1.547 7.580 16.914 1.00 91.25 379 THR A C 1
ATOM 2839 O O . THR A 1 379 ? -1.264 6.469 16.481 1.00 91.25 379 THR A O 1
ATOM 2842 N N . PHE A 1 380 ? -1.365 8.677 16.182 1.00 84.81 380 PHE A N 1
ATOM 2843 C CA . PHE A 1 380 ? -0.860 8.595 14.820 1.00 84.81 380 PHE A CA 1
ATOM 2844 C C . PHE A 1 380 ? 0.561 8.022 14.803 1.00 84.81 380 PHE A C 1
ATOM 2846 O O . PHE A 1 380 ? 1.408 8.424 15.603 1.00 84.81 380 PHE A O 1
ATOM 2853 N N . LEU A 1 381 ? 0.813 7.113 13.863 1.00 77.06 381 LEU A N 1
ATOM 2854 C CA . LEU A 1 381 ? 2.143 6.645 13.498 1.00 77.06 381 LEU A CA 1
ATOM 2855 C C . LEU A 1 381 ? 2.446 7.128 12.083 1.00 77.06 381 LEU A C 1
ATOM 2857 O O . LEU A 1 381 ? 1.805 6.688 11.124 1.00 77.06 381 LEU A O 1
ATOM 2861 N N . GLU A 1 382 ? 3.450 7.993 11.942 1.00 66.06 382 GLU A N 1
ATOM 2862 C CA . GLU A 1 382 ? 3.915 8.406 10.625 1.00 66.06 382 GLU A CA 1
ATOM 2863 C C . GLU A 1 382 ? 4.589 7.229 9.903 1.00 66.06 382 GLU A C 1
ATOM 2865 O O . GLU A 1 382 ? 5.720 6.834 10.185 1.00 66.06 382 GLU A O 1
ATOM 2870 N N . LEU A 1 383 ? 3.869 6.654 8.941 1.00 56.66 383 LEU A N 1
ATOM 2871 C CA . LEU A 1 383 ? 4.390 5.673 7.993 1.00 56.66 383 LEU A CA 1
ATOM 2872 C C . LEU A 1 383 ? 4.564 6.347 6.631 1.00 56.66 383 LEU A C 1
ATOM 2874 O O . LEU A 1 383 ? 3.575 6.662 5.963 1.00 56.66 383 LEU A O 1
ATOM 2878 N N . GLY A 1 384 ? 5.813 6.586 6.223 1.00 59.06 384 GLY A N 1
ATOM 2879 C CA . GLY A 1 384 ? 6.108 7.337 4.998 1.00 59.06 384 GLY A CA 1
ATOM 2880 C C . GLY A 1 384 ? 5.432 8.712 5.021 1.00 59.06 384 GLY A C 1
ATOM 2881 O O . GLY A 1 384 ? 5.473 9.395 6.033 1.00 59.06 384 GLY A O 1
ATOM 2882 N N . ASP A 1 385 ? 4.736 9.082 3.946 1.00 49.41 385 ASP A N 1
ATOM 2883 C CA . ASP A 1 385 ? 4.049 10.378 3.826 1.00 49.41 385 ASP A CA 1
ATOM 2884 C C . ASP A 1 385 ? 2.579 10.350 4.281 1.00 49.41 385 ASP A C 1
ATOM 2886 O O . ASP A 1 385 ? 1.741 11.107 3.789 1.00 49.41 385 ASP A O 1
ATOM 2890 N N . SER A 1 386 ? 2.230 9.456 5.207 1.00 54.47 386 SER A N 1
ATOM 2891 C CA . SER A 1 386 ? 0.859 9.298 5.728 1.00 54.47 386 SER A CA 1
ATOM 2892 C C . SER A 1 386 ? 0.205 10.610 6.205 1.00 54.47 386 SER A C 1
ATOM 2894 O O . SER A 1 386 ? -1.015 10.749 6.103 1.00 54.47 386 SER A O 1
ATOM 2896 N N . LYS A 1 387 ? 0.990 11.614 6.625 1.00 65.69 387 LYS A N 1
ATOM 2897 C CA . LYS A 1 387 ? 0.499 12.963 6.969 1.00 65.69 387 LYS A CA 1
ATOM 2898 C C . LYS A 1 387 ? -0.098 13.739 5.790 1.00 65.69 387 LYS A C 1
ATOM 2900 O O . LYS A 1 387 ? -0.941 14.604 6.015 1.00 65.69 387 LYS A O 1
ATOM 2905 N N . LEU A 1 388 ? 0.276 13.440 4.540 1.00 60.03 388 LEU A N 1
ATOM 2906 C CA . LEU A 1 388 ? -0.271 14.109 3.347 1.00 60.03 388 LEU A CA 1
ATOM 2907 C C . LEU A 1 388 ? -1.779 13.889 3.188 1.00 60.03 388 LEU A C 1
ATOM 2909 O O . LEU A 1 388 ? -2.463 14.719 2.590 1.00 60.03 388 LEU A O 1
ATOM 2913 N N . ALA A 1 389 ? -2.314 12.800 3.746 1.00 60.62 389 ALA A N 1
ATOM 2914 C CA . ALA A 1 389 ? -3.750 12.546 3.735 1.00 60.62 389 ALA A CA 1
ATOM 2915 C C . ALA A 1 389 ? -4.546 13.599 4.532 1.00 60.62 389 ALA A C 1
ATOM 2917 O O . ALA A 1 389 ? -5.733 13.778 4.282 1.00 60.62 389 ALA A O 1
ATOM 2918 N N . PHE A 1 390 ? -3.884 14.340 5.426 1.00 64.38 390 PHE A N 1
ATOM 2919 C CA . PHE A 1 390 ? -4.472 15.363 6.291 1.00 64.38 390 PHE A CA 1
ATOM 2920 C C . PHE A 1 390 ? -4.188 16.808 5.833 1.00 64.38 390 PHE A C 1
ATOM 2922 O O . PHE A 1 390 ? -4.317 17.752 6.610 1.00 64.38 390 PHE A O 1
ATOM 2929 N N . GLN A 1 391 ? -3.733 17.003 4.590 1.00 51.66 391 GLN A N 1
ATOM 2930 C CA . GLN A 1 391 ? -3.397 18.325 4.037 1.00 51.66 391 GLN A CA 1
ATOM 2931 C C . GLN A 1 391 ? -4.464 18.882 3.071 1.00 51.66 391 GLN A C 1
ATOM 2933 O O . GLN A 1 391 ? -4.142 19.738 2.247 1.00 51.66 391 GLN A O 1
ATOM 2938 N N . LYS A 1 392 ? -5.712 18.396 3.126 1.00 40.38 392 LYS A N 1
ATOM 2939 C CA . LYS A 1 392 ? -6.790 18.792 2.199 1.00 40.38 392 LYS A CA 1
ATOM 2940 C C . LYS A 1 392 ? -7.886 19.633 2.834 1.00 40.38 392 LYS A C 1
ATOM 2942 O O . LYS A 1 392 ? -8.423 19.212 3.882 1.00 40.38 392 LYS A O 1
#

Secondary structure (DSSP, 8-state):
---------GGGT---S--SB-SS-EEESSEEEEE----SSS--SS--S-EES-EES------SSS-HHHHHHHHHHHHHHHHHHHHHHGGG-EE----SSSEEEE-TT-EEEE--SS-EEEES-EEEE-SSS-EEEEE-STT-EEEEEEEEEE-TT--GGGEEEEESSEEEEEEE-STT-EEESEEEE---TTT---EEEEES-EEES-EEESEEEEES-EE-S-EEE-----------EETT-EEEETTEEEEGGG--TT-EEEEEEEEETTTEEEEEEEEEEEEEEEEEEEEE---STTTSPEEE-TTTTBTTBSSS-EEE-TTPEEEETTEEEEGGGG--SSSEEE----SSEEEEEEEESS-EEEEETTEEEEPB---TTGGGGGB-